Protein AF-A0A427YSV6-F1 (afdb_monomer_lite)

Sequence (379 aa):
MWGQKLHAPPRRKIGRDAPRRRCRPTIEDDYRHDANGLPQSHPSGQPSLAPRHQGHYADFNLTSALDRGRLDDEKHVRMTVWSATGMAKPTFVEGVAGLGSDLARTYQKGDWLGPSWTNHWVHVVLNIPEAFRKSGEPVIFEFDPGCEGLIYNMEGHPLHAITGGANSRKDGAPGTAEDRRIDHIVPREAVTAGRYEIYIEVSVNGLFGVGINGFRHQRPDMNVSFKLASADLVLARSEARALQIDFKVLAQLARAEEGERWAVSRRALRAANEVMNAFRRSKGDGVTGELDLVVSRCREIARSVLGHIDKGVTSKPSRAAMIWGIGHCHIDTAWLWRYTQSQQKVARSWSSQVDLIARYPKHHFGASSAQQYAWLEEL

Foldseek 3Di:
DDDDDDDDDDDDDDDDDDDDDDDDDDDDDDDDDDPPPDPPPDPPADDDLFQQPPDPCSCKDLNVVFFLDKAFDCVFKWKKKFWDPDLDDDAPVVQVVRSVDPRIDTDGAFDKDDDANTKMKMKIKGQADPVLLPPPFWKKWFWAQQAKKWKAAPVRQTQAIFQHRGADDPPDDVVRGDHGDGIDTDDSVCSNVRMGIIMMMTTRAHPLGAAPPPDSQHAHDRGDMTGTNGGMTTGGPVLSVVLSVLLVVLVCCLPPVVSVVDPLNVLSSVLNVVLVVLRTDDPPCSPVVVNVVSSVVNVVSSCVRVPPVVVPDPDDDDPPDDDDDAAEDDQDCDDSDDNVVSLVVLSNHVSNVVNVCVVPVPHHYDYDDPVSVVSPVVD

Structure (mmCIF, N/CA/C/O backbone):
data_AF-A0A427YSV6-F1
#
_entry.id   AF-A0A427YSV6-F1
#
loop_
_atom_site.group_PDB
_atom_site.id
_atom_site.type_symbol
_atom_site.label_atom_id
_atom_site.label_alt_id
_atom_site.label_comp_id
_atom_site.label_asym_id
_atom_site.label_entity_id
_atom_site.label_seq_id
_atom_site.pdbx_PDB_ins_code
_atom_site.Cartn_x
_atom_site.Cartn_y
_atom_site.Cartn_z
_atom_site.occupancy
_atom_site.B_iso_or_equiv
_atom_site.auth_seq_id
_atom_site.auth_comp_id
_atom_site.auth_asym_id
_atom_site.auth_atom_id
_atom_site.pdbx_PDB_model_num
ATOM 1 N N . MET A 1 1 ? 43.623 -15.311 54.956 1.00 28.33 1 MET A N 1
ATOM 2 C CA . MET A 1 1 ? 44.809 -14.612 54.425 1.00 28.33 1 MET A CA 1
ATOM 3 C C . MET A 1 1 ? 44.358 -13.717 53.282 1.00 28.33 1 MET A C 1
ATOM 5 O O . MET A 1 1 ? 43.783 -14.231 52.339 1.00 28.33 1 MET A O 1
ATOM 9 N N . TRP A 1 2 ? 44.594 -12.412 53.447 1.00 28.03 2 TRP A N 1
ATOM 10 C CA . TRP A 1 2 ? 44.631 -11.342 52.439 1.00 28.03 2 TRP A CA 1
ATOM 11 C C . TRP A 1 2 ? 43.356 -11.015 51.649 1.00 28.03 2 TRP A C 1
ATOM 13 O O . TRP A 1 2 ? 43.135 -11.472 50.536 1.00 28.03 2 TRP A O 1
ATOM 23 N N . GLY A 1 3 ? 42.573 -10.096 52.223 1.00 22.58 3 GLY A N 1
ATOM 24 C CA . GLY A 1 3 ? 41.852 -9.104 51.432 1.00 22.58 3 GLY A CA 1
ATOM 25 C C . GLY A 1 3 ? 42.758 -7.914 51.102 1.00 22.58 3 GLY A C 1
ATOM 26 O O . GLY A 1 3 ? 43.739 -7.676 51.802 1.00 22.58 3 GLY A O 1
ATOM 27 N N . GLN A 1 4 ? 42.390 -7.134 50.086 1.00 28.55 4 GLN A N 1
ATOM 28 C CA . GLN A 1 4 ? 42.801 -5.737 49.956 1.00 28.55 4 GLN A CA 1
ATOM 29 C C . GLN A 1 4 ? 41.731 -4.943 49.196 1.00 28.55 4 GLN A C 1
ATOM 31 O O . GLN A 1 4 ? 41.421 -5.205 48.038 1.00 28.55 4 GLN A O 1
ATOM 36 N N . LYS A 1 5 ? 41.162 -3.966 49.911 1.00 26.55 5 LYS A N 1
ATOM 37 C CA . LYS A 1 5 ? 40.497 -2.774 49.379 1.00 26.55 5 LYS A CA 1
ATOM 38 C C . LYS A 1 5 ? 41.559 -1.880 48.738 1.00 26.55 5 LYS A C 1
ATOM 40 O O . LYS A 1 5 ? 42.621 -1.729 49.335 1.00 26.55 5 LYS A O 1
ATOM 45 N N . LEU A 1 6 ? 41.232 -1.184 47.649 1.00 27.73 6 LEU A N 1
ATOM 46 C CA . LEU A 1 6 ? 41.950 0.030 47.254 1.00 27.73 6 LEU A CA 1
ATOM 47 C C . LEU A 1 6 ? 40.990 1.151 46.839 1.00 27.73 6 LEU A C 1
ATOM 49 O O . LEU A 1 6 ? 39.879 0.924 46.369 1.00 27.73 6 LEU A O 1
ATOM 53 N N . HIS A 1 7 ? 41.440 2.358 47.161 1.00 29.78 7 HIS A N 1
ATOM 54 C CA . HIS A 1 7 ? 40.684 3.568 47.449 1.00 29.78 7 HIS A CA 1
ATOM 55 C C . HIS A 1 7 ? 40.258 4.384 46.221 1.00 29.78 7 HIS A C 1
ATOM 57 O O . HIS A 1 7 ? 40.932 4.410 45.196 1.00 29.78 7 HIS A O 1
ATOM 63 N N . ALA A 1 8 ? 39.182 5.155 46.403 1.00 27.67 8 ALA A N 1
ATOM 64 C CA . ALA A 1 8 ? 38.820 6.287 45.557 1.00 27.67 8 ALA A CA 1
ATOM 65 C C . ALA A 1 8 ? 39.722 7.514 45.834 1.00 27.67 8 ALA A C 1
ATOM 67 O O . ALA A 1 8 ? 40.028 7.778 47.002 1.00 27.67 8 ALA A O 1
ATOM 68 N N . PRO A 1 9 ? 40.101 8.305 44.811 1.00 35.56 9 PRO A N 1
ATOM 69 C CA . PRO A 1 9 ? 40.810 9.569 44.995 1.00 35.56 9 PRO A CA 1
ATOM 70 C C . PRO A 1 9 ? 39.851 10.771 45.193 1.00 35.56 9 PRO A C 1
ATOM 72 O O . PRO A 1 9 ? 38.654 10.677 44.905 1.00 35.56 9 PRO A O 1
ATOM 75 N N . PRO A 1 10 ? 40.346 11.904 45.733 1.00 34.22 10 PRO A N 1
ATOM 76 C CA . PRO A 1 10 ? 39.534 12.869 46.473 1.00 34.22 10 PRO A CA 1
ATOM 77 C C . PRO A 1 10 ? 38.891 13.970 45.619 1.00 34.22 10 PRO A C 1
ATOM 79 O O . PRO A 1 10 ? 39.394 14.388 44.578 1.00 34.22 10 PRO A O 1
ATOM 82 N N . ARG A 1 11 ? 37.794 14.519 46.158 1.00 29.06 11 ARG A N 1
ATOM 83 C CA . ARG A 1 11 ? 37.118 15.737 45.691 1.00 29.06 11 ARG A CA 1
ATOM 84 C C . ARG A 1 11 ? 38.024 16.964 45.862 1.00 29.06 11 ARG A C 1
ATOM 86 O O . ARG A 1 11 ? 38.400 17.292 46.986 1.00 29.06 11 ARG A O 1
ATOM 93 N N . ARG A 1 12 ? 38.269 17.713 44.782 1.00 28.86 12 ARG A N 1
ATOM 94 C CA . ARG A 1 12 ? 38.735 19.110 44.843 1.00 28.86 12 ARG A CA 1
ATOM 95 C C . ARG A 1 12 ? 37.574 20.061 44.548 1.00 28.86 12 ARG A C 1
ATOM 97 O O . ARG A 1 12 ? 36.948 19.978 43.498 1.00 28.86 12 ARG A O 1
ATOM 104 N N . LYS A 1 13 ? 37.307 20.966 45.494 1.00 29.02 13 LYS A N 1
ATOM 105 C CA . LYS A 1 13 ? 36.549 22.207 45.286 1.00 29.02 13 LYS A CA 1
ATOM 106 C C . LYS A 1 13 ? 37.496 23.232 44.659 1.00 29.02 13 LYS A C 1
ATOM 108 O O . LYS A 1 13 ? 38.543 23.488 45.245 1.00 29.02 13 LYS A O 1
ATOM 113 N N . ILE A 1 14 ? 37.114 23.842 43.541 1.00 33.97 14 ILE A N 1
ATOM 114 C CA . ILE A 1 14 ? 37.666 25.123 43.074 1.00 33.97 14 ILE A CA 1
ATOM 115 C C . ILE A 1 14 ? 36.482 26.005 42.663 1.00 33.97 14 ILE A C 1
ATOM 117 O O . ILE A 1 14 ? 35.493 25.516 42.119 1.00 33.97 14 ILE A O 1
ATOM 121 N N . GLY A 1 15 ? 36.558 27.267 43.084 1.00 28.39 15 GLY A N 1
ATOM 122 C CA . GLY A 1 15 ? 35.487 28.251 43.093 1.00 28.39 15 GLY A CA 1
ATOM 123 C C . GLY A 1 15 ? 35.182 28.933 41.759 1.00 28.39 15 GLY A C 1
ATOM 124 O O . GLY A 1 15 ? 35.699 28.590 40.702 1.00 28.39 15 GLY A O 1
ATOM 125 N N . ARG A 1 16 ? 34.256 29.885 41.894 1.00 27.19 16 ARG A N 1
ATOM 126 C CA . ARG A 1 16 ? 33.604 30.732 40.890 1.00 27.19 16 ARG A CA 1
ATOM 127 C C . ARG A 1 16 ? 34.608 31.620 40.139 1.00 27.19 16 ARG A C 1
ATOM 129 O O . ARG A 1 16 ? 35.483 32.172 40.787 1.00 27.19 16 ARG A O 1
ATOM 136 N N . ASP A 1 17 ? 34.432 31.776 38.822 1.00 28.42 17 ASP A N 1
ATOM 137 C CA . ASP A 1 17 ? 34.084 33.058 38.175 1.00 28.42 17 ASP A CA 1
ATOM 138 C C . ASP A 1 17 ? 33.926 32.933 36.634 1.00 28.42 17 ASP A C 1
ATOM 140 O O . ASP A 1 17 ? 34.818 32.454 35.950 1.00 28.42 17 ASP A O 1
ATOM 144 N N . ALA A 1 18 ? 32.722 33.325 36.168 1.00 28.88 18 ALA A N 1
ATOM 145 C CA . ALA A 1 18 ? 32.205 33.882 34.889 1.00 28.88 18 ALA A CA 1
ATOM 146 C C . ALA A 1 18 ? 32.908 33.702 33.500 1.00 28.88 18 ALA A C 1
ATOM 148 O O . ALA A 1 18 ? 34.100 33.441 33.438 1.00 28.88 18 ALA A O 1
ATOM 149 N N . PRO A 1 19 ? 32.233 33.974 32.341 1.00 32.38 19 PRO A N 1
ATOM 150 C CA . PRO A 1 19 ? 30.821 34.316 32.105 1.00 32.38 19 PRO A CA 1
ATOM 151 C C . PRO A 1 19 ? 30.085 33.432 31.065 1.00 32.38 19 PRO A C 1
ATOM 153 O O . PRO A 1 19 ? 30.653 32.735 30.227 1.00 32.38 19 PRO A O 1
ATOM 156 N N . ARG A 1 20 ? 28.752 33.548 31.100 1.00 30.98 20 ARG A N 1
ATOM 157 C CA . ARG A 1 20 ? 27.772 32.957 30.177 1.00 30.98 20 ARG A CA 1
ATOM 158 C C . ARG A 1 20 ? 27.986 33.429 28.729 1.00 30.98 20 ARG A C 1
ATOM 160 O O . ARG A 1 20 ? 27.875 34.623 28.461 1.00 30.98 20 ARG A O 1
ATOM 167 N N . ARG A 1 21 ? 28.131 32.498 27.780 1.00 26.84 21 ARG A N 1
ATOM 168 C CA . ARG A 1 21 ? 27.836 32.740 26.356 1.00 26.84 21 ARG A CA 1
ATOM 169 C C . ARG A 1 21 ? 26.577 31.972 25.959 1.00 26.84 21 ARG A C 1
ATOM 171 O O . ARG A 1 21 ? 26.479 30.767 26.151 1.00 26.84 21 ARG A O 1
ATOM 178 N N . ARG A 1 22 ? 25.590 32.718 25.455 1.00 26.67 22 ARG A N 1
ATOM 179 C CA . ARG A 1 22 ? 24.372 32.205 24.819 1.00 26.67 22 ARG A CA 1
ATOM 180 C C . ARG A 1 22 ? 24.767 31.542 23.496 1.00 26.67 22 ARG A C 1
ATOM 182 O O . ARG A 1 22 ? 25.304 32.236 22.639 1.00 26.67 22 ARG A O 1
ATOM 189 N N . CYS A 1 23 ? 24.449 30.266 23.301 1.00 24.98 23 CYS A N 1
ATOM 190 C CA . CYS A 1 23 ? 24.434 29.671 21.965 1.00 24.98 23 CYS A CA 1
ATOM 191 C C . CYS A 1 23 ? 23.027 29.828 21.376 1.00 24.98 23 CYS A C 1
ATOM 193 O O . CYS A 1 23 ? 22.068 29.238 21.870 1.00 24.98 23 CYS A O 1
ATOM 195 N N . ARG A 1 24 ? 22.910 30.677 20.350 1.00 24.41 24 ARG A N 1
ATOM 196 C CA . ARG A 1 24 ? 21.844 30.602 19.341 1.00 24.41 24 ARG A CA 1
ATOM 197 C C . ARG A 1 24 ? 22.199 29.460 18.374 1.00 24.41 24 ARG A C 1
ATOM 199 O O . ARG A 1 24 ? 23.388 29.293 18.117 1.00 24.41 24 ARG A O 1
ATOM 206 N N . PRO A 1 25 ? 21.234 28.721 17.807 1.00 25.91 25 PRO A N 1
ATOM 207 C CA . PRO A 1 25 ? 21.516 27.830 16.692 1.00 25.91 25 PRO A CA 1
ATOM 208 C C . PRO A 1 25 ? 21.553 28.653 15.398 1.00 25.91 25 PRO A C 1
ATOM 210 O O . PRO A 1 25 ? 20.552 29.261 15.017 1.00 25.91 25 PRO A O 1
ATOM 213 N N . THR A 1 26 ? 22.716 28.714 14.754 1.00 25.78 26 THR A N 1
ATOM 214 C CA . THR A 1 26 ? 22.847 29.115 13.351 1.00 25.78 26 THR A CA 1
ATOM 215 C C . THR A 1 26 ? 22.632 27.888 12.474 1.00 25.78 26 THR A C 1
ATOM 217 O O . THR A 1 26 ? 23.217 26.833 12.703 1.00 25.78 26 THR A O 1
ATOM 220 N N . ILE A 1 27 ? 21.731 28.044 11.508 1.00 33.47 27 ILE A N 1
ATOM 221 C CA . ILE A 1 27 ? 21.560 27.175 10.347 1.00 33.47 27 ILE A CA 1
ATOM 222 C C . ILE A 1 27 ? 22.799 27.403 9.479 1.00 33.47 27 ILE A C 1
ATOM 224 O O . ILE A 1 27 ? 23.004 28.526 9.025 1.00 33.47 27 ILE A O 1
ATOM 228 N N . GLU A 1 28 ? 23.628 26.380 9.296 1.00 25.09 28 GLU A N 1
ATOM 229 C CA . GLU A 1 28 ? 24.688 26.384 8.288 1.00 25.09 28 GLU A CA 1
ATOM 230 C C . GLU A 1 28 ? 24.490 25.186 7.360 1.00 25.09 28 GLU A C 1
ATOM 232 O O . GLU A 1 28 ? 24.375 24.038 7.795 1.00 25.09 28 GLU A O 1
ATOM 237 N N . ASP A 1 29 ? 24.372 25.526 6.079 1.00 29.22 29 ASP A N 1
ATOM 238 C CA . ASP A 1 29 ? 24.285 24.643 4.930 1.00 29.22 29 ASP A CA 1
ATOM 239 C C . ASP A 1 29 ? 25.601 23.877 4.752 1.00 29.22 29 ASP A C 1
ATOM 241 O O . ASP A 1 29 ? 26.662 24.466 4.543 1.00 29.22 29 ASP A O 1
ATOM 245 N N . ASP A 1 30 ? 25.531 22.549 4.797 1.00 26.36 30 ASP A N 1
ATOM 246 C CA . ASP A 1 30 ? 26.694 21.671 4.673 1.00 26.36 30 ASP A CA 1
ATOM 247 C C . ASP A 1 30 ? 26.996 21.402 3.179 1.00 26.36 30 ASP A C 1
ATOM 249 O O . ASP A 1 30 ? 26.628 20.369 2.612 1.00 26.36 30 ASP A O 1
ATOM 253 N N . TYR A 1 31 ? 27.655 22.355 2.510 1.00 28.64 31 TYR A N 1
ATOM 254 C CA . TYR A 1 31 ? 28.341 22.116 1.233 1.00 28.64 31 TYR A CA 1
ATOM 255 C C . TYR A 1 31 ? 29.732 21.534 1.515 1.00 28.64 31 TYR A C 1
ATOM 257 O O . TYR A 1 31 ? 30.649 22.238 1.935 1.00 28.64 31 TYR A O 1
ATOM 265 N N . ARG A 1 32 ? 29.918 20.234 1.262 1.00 28.41 32 ARG A N 1
ATOM 266 C CA . ARG A 1 32 ? 31.251 19.612 1.274 1.00 28.41 32 ARG A CA 1
ATOM 267 C C . ARG A 1 32 ? 32.002 19.977 -0.010 1.00 28.41 32 ARG A C 1
ATOM 269 O O . ARG A 1 32 ? 31.542 19.659 -1.103 1.00 28.41 32 ARG A O 1
ATOM 276 N N . HIS A 1 33 ? 33.158 20.622 0.139 1.00 26.08 33 HIS A N 1
ATOM 277 C CA . HIS A 1 33 ? 34.134 20.853 -0.926 1.00 26.08 33 HIS A CA 1
ATOM 278 C C . HIS A 1 33 ? 35.276 19.833 -0.845 1.00 26.08 33 HIS A C 1
ATOM 280 O O . HIS A 1 33 ? 35.795 19.560 0.238 1.00 26.08 33 HIS A O 1
ATOM 286 N N . ASP A 1 34 ? 35.709 19.328 -1.998 1.00 33.38 34 ASP A N 1
ATOM 287 C CA . ASP A 1 34 ? 36.916 18.514 -2.131 1.00 33.38 34 ASP A CA 1
ATOM 288 C C . ASP A 1 34 ? 38.165 19.413 -2.132 1.00 33.38 34 ASP A C 1
ATOM 290 O O . ASP A 1 34 ? 38.116 20.575 -2.546 1.00 33.38 34 ASP A O 1
ATOM 294 N N . ALA A 1 35 ? 39.312 18.854 -1.737 1.00 36.97 35 ALA A N 1
ATOM 295 C CA . ALA A 1 35 ? 40.579 19.555 -1.485 1.00 36.97 35 ALA A CA 1
ATOM 296 C C . ALA A 1 35 ? 41.246 20.264 -2.693 1.00 36.97 35 ALA A C 1
ATOM 298 O O . ALA A 1 35 ? 42.379 20.713 -2.567 1.00 36.97 35 ALA A O 1
ATOM 299 N N . ASN A 1 36 ? 40.567 20.405 -3.837 1.00 35.72 36 ASN A N 1
ATOM 300 C CA . ASN A 1 36 ? 41.079 21.084 -5.035 1.00 35.72 36 ASN A CA 1
ATOM 301 C C . ASN A 1 36 ? 40.171 22.206 -5.579 1.00 35.72 36 ASN A C 1
ATOM 303 O O . ASN A 1 36 ? 40.416 22.693 -6.679 1.00 35.72 36 ASN A O 1
ATOM 307 N N . GLY A 1 37 ? 39.138 22.646 -4.847 1.00 29.83 37 GLY A N 1
ATOM 308 C CA . GLY A 1 37 ? 38.420 23.894 -5.167 1.00 29.83 37 GLY A CA 1
ATOM 309 C C . GLY A 1 37 ? 37.705 23.943 -6.529 1.00 29.83 37 GLY A C 1
ATOM 310 O O . GLY A 1 37 ? 37.315 25.020 -6.973 1.00 29.83 37 GLY A O 1
ATOM 311 N N . LEU A 1 38 ? 37.508 22.800 -7.190 1.00 27.11 38 LEU A N 1
ATOM 312 C CA . LEU A 1 38 ? 36.691 22.687 -8.397 1.00 27.11 38 LEU A CA 1
ATOM 313 C C . LEU A 1 38 ? 35.275 22.238 -8.006 1.00 27.11 38 LEU A C 1
ATOM 315 O O . LEU A 1 38 ? 35.142 21.312 -7.202 1.00 27.11 38 LEU A O 1
ATOM 319 N N . PRO A 1 39 ? 34.210 22.851 -8.553 1.00 25.80 39 PRO A N 1
ATOM 320 C CA . PRO A 1 39 ? 32.858 22.354 -8.344 1.00 25.80 39 PRO A CA 1
ATOM 321 C C . PRO A 1 39 ? 32.768 20.935 -8.913 1.00 25.80 39 PRO A C 1
ATOM 323 O O . PRO A 1 39 ? 33.068 20.718 -10.090 1.00 25.80 39 PRO A O 1
ATOM 326 N N . GLN A 1 40 ? 32.363 19.964 -8.088 1.00 25.03 40 GLN A N 1
ATOM 327 C CA . GLN A 1 40 ? 32.008 18.641 -8.588 1.00 25.03 40 GLN A CA 1
ATOM 328 C C . GLN A 1 40 ? 30.909 18.824 -9.638 1.00 25.03 40 GLN A C 1
ATOM 330 O O . GLN A 1 40 ? 29.798 19.263 -9.341 1.00 25.03 40 GLN A O 1
ATOM 335 N N . SER A 1 41 ? 31.229 18.508 -10.889 1.00 24.66 41 SER A N 1
ATOM 336 C CA . SER A 1 41 ? 30.213 18.373 -11.919 1.00 24.66 41 SER A CA 1
ATOM 337 C C . SER A 1 41 ? 29.369 17.154 -11.560 1.00 24.66 41 SER A C 1
ATOM 339 O O . SER A 1 41 ? 29.807 16.010 -11.665 1.00 24.66 41 SER A O 1
ATOM 341 N N . HIS A 1 42 ? 28.145 17.388 -11.090 1.00 26.05 42 HIS A N 1
ATOM 342 C CA . HIS A 1 42 ? 27.148 16.329 -11.044 1.00 26.05 42 HIS A CA 1
ATOM 343 C C . HIS A 1 42 ? 26.985 15.776 -12.467 1.00 26.05 42 HIS A C 1
ATOM 345 O O . HIS A 1 42 ? 26.766 16.569 -13.388 1.00 26.05 42 HIS A O 1
ATOM 351 N N . PRO A 1 43 ? 27.072 14.451 -12.689 1.00 25.45 43 PRO A N 1
ATOM 352 C CA . PRO A 1 43 ? 26.808 13.899 -14.005 1.00 25.45 43 PRO A CA 1
ATOM 353 C C . PRO A 1 43 ? 25.368 14.250 -14.388 1.00 25.45 43 PRO A C 1
ATOM 355 O O . PRO A 1 43 ? 24.403 13.847 -13.730 1.00 25.45 43 PRO A O 1
ATOM 358 N N . SER A 1 44 ? 25.243 15.053 -15.442 1.00 26.92 44 SER A N 1
ATOM 359 C CA . SER A 1 44 ? 24.011 15.537 -16.056 1.00 26.92 44 SER A CA 1
ATOM 360 C C . SER A 1 44 ? 23.231 14.370 -16.667 1.00 26.92 44 SER A C 1
ATOM 362 O O . SER A 1 44 ? 23.251 14.122 -17.867 1.00 26.92 44 SER A O 1
ATOM 364 N N . GLY A 1 45 ? 22.568 13.594 -15.813 1.00 27.98 45 GLY A N 1
ATOM 365 C CA . GLY A 1 45 ? 21.826 12.409 -16.241 1.00 27.98 45 GLY A CA 1
ATOM 366 C C . GLY A 1 45 ? 21.221 11.587 -15.109 1.00 27.98 45 GLY A C 1
ATOM 367 O O . GLY A 1 45 ? 20.951 10.406 -15.301 1.00 27.98 45 GLY A O 1
ATOM 368 N N . GLN A 1 46 ? 21.026 12.157 -13.915 1.00 29.45 46 GLN A N 1
ATOM 369 C CA . GLN A 1 46 ? 20.483 11.414 -12.777 1.00 29.45 46 GLN A CA 1
ATOM 370 C C . GLN A 1 46 ? 18.951 11.546 -12.688 1.00 29.45 46 GLN A C 1
ATOM 372 O O . GLN A 1 46 ? 18.452 12.558 -12.196 1.00 29.45 46 GLN A O 1
ATOM 377 N N . PRO A 1 47 ? 18.162 10.525 -13.083 1.00 29.64 47 PRO A N 1
ATOM 378 C CA . PRO A 1 47 ? 16.748 10.490 -12.746 1.00 29.64 47 PRO A CA 1
ATOM 379 C C . PRO A 1 47 ? 16.595 10.205 -11.247 1.00 29.64 47 PRO A C 1
ATOM 381 O O . PRO A 1 47 ? 17.004 9.151 -10.737 1.00 29.64 47 PRO A O 1
ATOM 384 N N . SER A 1 48 ? 16.016 11.172 -10.540 1.00 30.78 48 SER A N 1
ATOM 385 C CA . SER A 1 48 ? 15.527 11.018 -9.172 1.00 30.78 48 SER A CA 1
ATOM 386 C C . SER A 1 48 ? 14.203 10.244 -9.197 1.00 30.78 48 SER A C 1
ATOM 388 O O . SER A 1 48 ? 13.292 10.575 -9.951 1.00 30.78 48 SER A O 1
ATOM 390 N N . LEU A 1 49 ? 14.122 9.188 -8.386 1.00 36.84 49 LEU A N 1
ATOM 391 C CA . LEU A 1 49 ? 13.013 8.225 -8.308 1.00 36.84 49 LEU A CA 1
ATOM 392 C C . LEU A 1 49 ? 12.224 8.388 -6.992 1.00 36.84 49 LEU A C 1
ATOM 394 O O . LEU A 1 49 ? 11.838 7.398 -6.374 1.00 36.84 49 LEU A O 1
ATOM 398 N N . ALA A 1 50 ? 12.038 9.625 -6.528 1.00 28.62 50 ALA A N 1
ATOM 399 C CA . ALA A 1 50 ? 11.251 9.910 -5.331 1.00 28.62 50 ALA A CA 1
ATOM 400 C C . ALA A 1 50 ? 9.734 9.765 -5.600 1.00 28.62 50 ALA A C 1
ATOM 402 O O . ALA A 1 50 ? 9.272 10.074 -6.703 1.00 28.62 50 ALA A O 1
ATOM 403 N N . PRO A 1 51 ? 8.938 9.319 -4.611 1.00 37.12 51 PRO A N 1
ATOM 404 C CA . PRO A 1 51 ? 7.487 9.302 -4.720 1.00 37.12 51 PRO A CA 1
ATOM 405 C C . PRO A 1 51 ? 6.976 10.748 -4.652 1.00 37.12 51 PRO A C 1
ATOM 407 O O . PRO A 1 51 ? 7.226 11.442 -3.674 1.00 37.12 51 PRO A O 1
ATOM 410 N N . ARG A 1 52 ? 6.298 11.189 -5.721 1.00 44.31 52 ARG A N 1
ATOM 411 C CA . ARG A 1 52 ? 5.877 12.578 -5.993 1.00 44.31 52 ARG A CA 1
ATOM 412 C C . ARG A 1 52 ? 7.046 13.569 -5.922 1.00 44.31 52 ARG A C 1
ATOM 414 O O . ARG A 1 52 ? 7.346 14.148 -4.884 1.00 44.31 52 ARG A O 1
ATOM 421 N N . HIS A 1 53 ? 7.688 13.797 -7.066 1.00 44.38 53 HIS A N 1
ATOM 422 C CA . HIS A 1 53 ? 8.602 14.927 -7.246 1.00 44.38 53 HIS A CA 1
ATOM 423 C C . HIS A 1 53 ? 7.871 16.232 -6.915 1.00 44.38 53 HIS A C 1
ATOM 425 O O . HIS A 1 53 ? 7.076 16.695 -7.721 1.00 44.38 53 HIS A O 1
ATOM 431 N N . GLN A 1 54 ? 8.139 16.833 -5.756 1.00 40.78 54 GLN A N 1
ATOM 432 C CA . GLN A 1 54 ? 7.734 18.205 -5.421 1.00 40.78 54 GLN A CA 1
ATOM 433 C C . GLN A 1 54 ? 8.754 19.202 -5.997 1.00 40.78 54 GLN A C 1
ATOM 435 O O . GLN A 1 54 ? 9.342 20.005 -5.281 1.00 40.78 54 GLN A O 1
ATOM 440 N N . GLY A 1 55 ? 9.039 19.085 -7.294 1.00 53.88 55 GLY A N 1
ATOM 441 C CA . GLY A 1 55 ? 9.956 19.970 -8.014 1.00 53.88 55 GLY A CA 1
ATOM 442 C C . GLY A 1 55 ? 9.214 20.860 -9.005 1.00 53.88 55 GLY A C 1
ATOM 443 O O . GLY A 1 55 ? 8.059 20.602 -9.331 1.00 53.88 55 GLY A O 1
ATOM 444 N N . HIS A 1 56 ? 9.896 21.857 -9.568 1.00 59.88 56 HIS A N 1
ATOM 445 C CA . HIS A 1 56 ? 9.329 22.771 -10.575 1.00 59.88 56 HIS A CA 1
ATOM 446 C C . HIS A 1 56 ? 8.727 22.070 -11.815 1.00 59.88 56 HIS A C 1
ATOM 448 O O . HIS A 1 56 ? 7.942 22.673 -12.537 1.00 59.88 56 HIS A O 1
ATOM 454 N N . TYR A 1 57 ? 9.056 20.790 -12.037 1.00 65.56 57 TYR A N 1
ATOM 455 C CA . TYR A 1 57 ? 8.544 19.955 -13.130 1.00 65.56 57 TYR A CA 1
ATOM 456 C C . TYR A 1 57 ? 7.669 18.782 -12.654 1.00 65.56 57 TYR A C 1
ATOM 458 O O . TYR A 1 57 ? 7.522 17.785 -13.367 1.00 65.56 57 TYR A O 1
ATOM 466 N N . ALA A 1 58 ? 7.110 18.872 -11.442 1.00 70.38 58 ALA A N 1
ATOM 467 C CA . ALA A 1 58 ? 6.204 17.876 -10.866 1.00 70.38 58 ALA A CA 1
ATOM 468 C C . ALA A 1 58 ? 5.089 17.490 -11.846 1.00 70.38 58 ALA A C 1
ATOM 470 O O . ALA A 1 58 ? 4.849 16.309 -12.081 1.00 70.38 58 ALA A O 1
ATOM 471 N N . ASP A 1 59 ? 4.505 18.500 -12.489 1.00 77.06 59 ASP A N 1
ATOM 472 C CA . ASP A 1 59 ? 3.366 18.375 -13.396 1.00 77.06 59 ASP A CA 1
ATOM 473 C C . ASP A 1 59 ? 3.721 17.827 -14.782 1.00 77.06 59 ASP A C 1
ATOM 475 O O . ASP A 1 59 ? 2.833 17.635 -15.606 1.00 77.06 59 ASP A O 1
ATOM 479 N N . PHE A 1 60 ? 4.993 17.575 -15.080 1.00 80.88 60 PHE A N 1
ATOM 480 C CA . PHE A 1 60 ? 5.430 17.182 -16.426 1.00 80.88 60 PHE A CA 1
ATOM 481 C C . PHE A 1 60 ? 6.087 15.802 -16.470 1.00 80.88 60 PHE A C 1
ATOM 483 O O . PHE A 1 60 ? 6.438 15.310 -17.540 1.00 80.88 60 PHE A O 1
ATOM 490 N N . ASN A 1 61 ? 6.255 15.157 -15.316 1.00 83.81 61 ASN A N 1
ATOM 491 C CA . ASN A 1 61 ? 6.904 13.855 -15.212 1.00 83.81 61 ASN A CA 1
ATOM 492 C C . ASN A 1 61 ? 5.886 12.703 -15.129 1.00 83.81 61 ASN A C 1
ATOM 494 O O . ASN A 1 61 ? 4.688 12.914 -14.942 1.00 83.81 61 ASN A O 1
ATOM 498 N N . LEU A 1 62 ? 6.377 11.464 -15.207 1.00 85.94 62 LEU A N 1
ATOM 499 C CA . LEU A 1 62 ? 5.544 10.261 -15.156 1.00 85.94 62 LEU A CA 1
ATOM 500 C C . LEU A 1 62 ? 4.670 10.163 -13.897 1.00 85.94 62 LEU A C 1
ATOM 502 O O . LEU A 1 62 ? 3.552 9.664 -13.980 1.00 85.94 62 LEU A O 1
ATOM 506 N N . THR A 1 63 ? 5.128 10.669 -12.747 1.00 84.94 63 THR A N 1
ATOM 507 C CA . THR A 1 63 ? 4.348 10.601 -11.498 1.00 84.94 63 THR A CA 1
ATOM 508 C C . THR A 1 63 ? 3.045 11.392 -11.581 1.00 84.94 63 THR A C 1
ATOM 510 O O . THR A 1 63 ? 2.054 10.993 -10.980 1.00 84.94 63 THR A O 1
ATOM 513 N N . SER A 1 64 ? 3.010 12.444 -12.401 1.00 84.75 64 SER A N 1
ATOM 514 C CA . SER A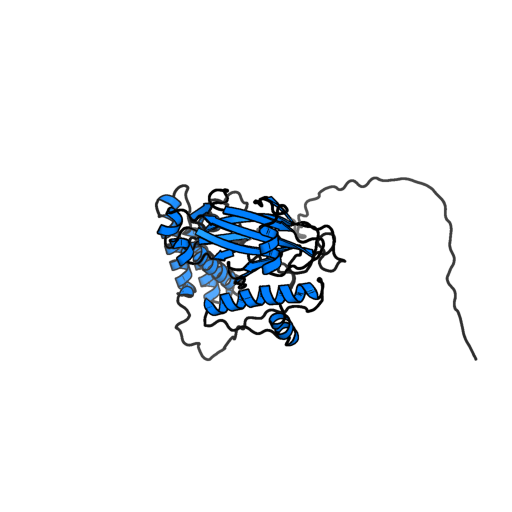 1 64 ? 1.798 13.224 -12.671 1.00 84.75 64 SER A CA 1
ATOM 515 C C . SER A 1 64 ? 0.811 12.557 -13.640 1.00 84.75 64 SER A C 1
ATOM 517 O O . SER A 1 64 ? -0.293 13.062 -13.8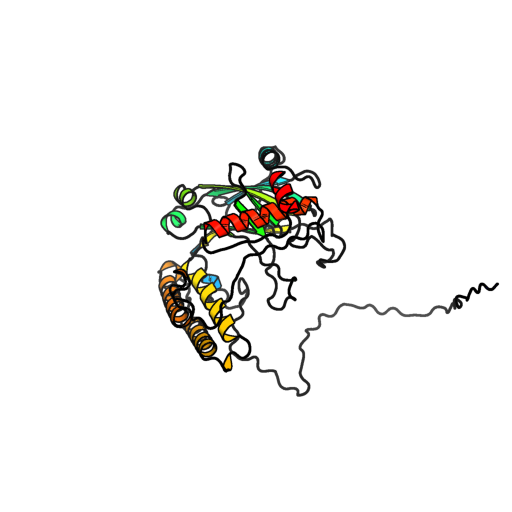35 1.00 84.75 64 SER A O 1
ATOM 519 N N . ALA A 1 65 ? 1.197 11.433 -14.253 1.00 89.19 65 ALA A N 1
ATOM 520 C CA . ALA A 1 65 ? 0.398 10.686 -15.223 1.00 89.19 65 ALA A CA 1
ATOM 521 C C . ALA A 1 65 ? -0.124 9.340 -14.687 1.00 89.19 65 ALA A C 1
ATOM 523 O O . ALA A 1 65 ? -0.839 8.646 -15.405 1.00 89.19 65 ALA A O 1
ATOM 524 N N . LEU A 1 66 ? 0.230 8.952 -13.455 1.00 91.31 66 LEU A N 1
ATOM 525 C CA . LEU A 1 66 ? -0.106 7.634 -12.892 1.00 91.31 66 LEU A CA 1
ATOM 526 C C . LEU A 1 66 ? -1.601 7.430 -12.651 1.00 91.31 66 LEU A C 1
ATOM 528 O O . LEU A 1 66 ? -2.069 6.291 -12.656 1.00 91.31 66 LEU A O 1
ATOM 532 N N . ASP A 1 67 ? -2.328 8.524 -12.449 1.00 92.06 67 ASP A N 1
ATOM 533 C CA . ASP A 1 67 ? -3.740 8.517 -12.099 1.00 92.06 67 ASP A CA 1
ATOM 534 C C . ASP A 1 67 ? -4.529 9.266 -13.184 1.00 92.06 67 ASP A C 1
ATOM 536 O O . ASP A 1 67 ? -4.104 10.311 -13.686 1.00 92.06 67 ASP A O 1
ATOM 540 N N . ARG A 1 68 ? -5.687 8.727 -13.572 1.00 90.88 68 ARG A N 1
ATOM 541 C CA . ARG A 1 68 ? -6.651 9.390 -14.466 1.00 90.88 68 ARG A CA 1
ATOM 542 C C . ARG A 1 68 ? -7.549 10.367 -13.713 1.00 90.88 68 ARG A C 1
ATOM 544 O O . ARG A 1 68 ? -7.999 11.348 -14.292 1.00 90.88 68 ARG A O 1
ATOM 551 N N . GLY A 1 69 ? -7.809 10.092 -12.439 1.00 91.56 69 GLY A N 1
ATOM 552 C CA . GLY A 1 69 ? -8.647 10.916 -11.579 1.00 91.56 69 GLY A CA 1
ATOM 553 C C . GLY A 1 69 ? -8.420 10.588 -10.111 1.00 91.56 69 GLY A C 1
ATOM 554 O O . GLY A 1 69 ? -8.029 9.472 -9.773 1.00 91.56 69 GLY A O 1
ATOM 555 N N . ARG A 1 70 ? -8.661 11.573 -9.248 1.00 94.56 70 ARG A N 1
ATOM 556 C CA . ARG A 1 70 ? -8.557 11.460 -7.794 1.00 94.56 70 ARG A CA 1
ATOM 557 C C . ARG A 1 70 ? -9.687 12.263 -7.166 1.00 94.56 70 ARG A C 1
ATOM 559 O O . ARG A 1 70 ? -9.897 13.406 -7.566 1.00 94.56 70 ARG A O 1
ATOM 566 N N . LEU A 1 71 ? -10.395 11.656 -6.224 1.00 96.50 71 LEU A N 1
ATOM 567 C CA . LEU A 1 71 ? -11.524 12.248 -5.511 1.00 96.50 71 LEU A CA 1
ATOM 568 C C . LEU A 1 71 ? -11.344 11.999 -4.016 1.00 96.50 71 LEU A C 1
ATOM 570 O O . LEU A 1 71 ? -11.097 10.866 -3.614 1.00 96.50 71 LEU A O 1
ATOM 574 N N . ASP A 1 72 ? -11.454 13.041 -3.205 1.00 94.44 72 ASP A N 1
ATOM 575 C CA . ASP A 1 72 ? -11.315 12.984 -1.744 1.00 94.44 72 ASP A CA 1
ATOM 576 C C . ASP A 1 72 ? -12.438 13.743 -1.016 1.00 94.44 72 ASP A C 1
ATOM 578 O O . ASP A 1 72 ? -12.341 14.017 0.178 1.00 94.44 72 ASP A O 1
ATOM 582 N N . ASP A 1 73 ? -13.511 14.087 -1.733 1.00 95.31 73 ASP A N 1
ATOM 583 C CA . ASP A 1 73 ? -14.664 14.783 -1.176 1.00 95.31 73 ASP A CA 1
ATOM 584 C C . ASP A 1 73 ? -15.680 13.830 -0.525 1.00 95.31 73 ASP A C 1
ATOM 586 O O . ASP A 1 73 ? -15.787 12.649 -0.866 1.00 95.31 73 ASP A O 1
ATOM 590 N N . GLU A 1 74 ? -16.494 14.388 0.372 1.00 94.06 74 GLU A N 1
ATOM 591 C CA . GLU A 1 74 ? -17.481 13.659 1.175 1.00 94.06 74 GLU A CA 1
ATOM 592 C C . GLU A 1 74 ? -18.554 12.940 0.338 1.00 94.06 74 GLU A C 1
ATOM 594 O O . GLU A 1 74 ? -19.165 11.976 0.802 1.00 94.06 74 GLU A O 1
ATOM 599 N N . LYS A 1 75 ? -18.800 13.349 -0.916 1.00 96.62 75 LYS A N 1
ATOM 600 C CA . LYS A 1 75 ? -19.766 12.634 -1.765 1.00 96.62 75 LYS A CA 1
ATOM 601 C C . LYS A 1 75 ? -19.223 11.277 -2.190 1.00 96.62 75 LYS A C 1
ATOM 603 O O . LYS A 1 75 ? -20.015 10.352 -2.366 1.00 96.62 75 LYS A O 1
ATOM 608 N N . HIS A 1 76 ? -17.908 11.154 -2.350 1.00 97.69 76 HIS A N 1
ATOM 609 C CA . HIS A 1 76 ? -17.253 9.950 -2.861 1.00 97.69 76 HIS A CA 1
ATOM 610 C C . HIS A 1 76 ? -16.594 9.119 -1.766 1.00 97.69 76 HIS A C 1
ATOM 612 O O . HIS A 1 76 ? -16.610 7.894 -1.867 1.00 97.69 76 HIS A O 1
ATOM 618 N N . VAL A 1 77 ? -16.055 9.751 -0.723 1.00 98.06 77 VAL A N 1
ATOM 619 C CA . VAL A 1 77 ? -15.391 9.074 0.394 1.00 98.06 77 VAL A CA 1
ATOM 620 C C . VAL A 1 77 ? -16.002 9.568 1.698 1.00 98.06 77 VAL A C 1
ATOM 622 O O . VAL A 1 77 ? -15.796 10.711 2.098 1.00 98.06 77 VAL A O 1
ATOM 625 N N . ARG A 1 78 ? -16.742 8.698 2.388 1.00 98.31 78 ARG A N 1
ATOM 626 C CA . ARG A 1 78 ? -17.234 8.968 3.745 1.00 98.31 78 ARG A CA 1
ATOM 627 C C . ARG A 1 78 ? -16.575 8.018 4.713 1.00 98.31 78 ARG A C 1
ATOM 629 O O . ARG A 1 78 ? -16.517 6.819 4.445 1.00 98.31 78 ARG A O 1
ATOM 636 N N . MET A 1 79 ? -16.110 8.550 5.835 1.00 98.38 79 MET A N 1
ATOM 637 C CA . MET A 1 79 ? -15.522 7.735 6.882 1.00 98.38 79 MET A CA 1
ATOM 638 C C . MET A 1 79 ? -16.092 8.110 8.241 1.00 98.38 79 MET A C 1
ATOM 640 O O . MET A 1 79 ? -16.241 9.286 8.579 1.00 98.38 79 MET A O 1
ATOM 644 N N . THR A 1 80 ? -16.365 7.084 9.030 1.00 98.50 80 THR A N 1
ATOM 645 C CA . THR A 1 80 ? -16.757 7.203 10.431 1.00 98.50 80 THR A CA 1
ATOM 646 C C . THR A 1 80 ? -15.728 6.456 11.254 1.00 98.50 80 THR A C 1
ATOM 648 O O . THR A 1 80 ? -15.345 5.350 10.888 1.00 98.50 80 THR A O 1
ATOM 651 N N . VAL A 1 81 ? -15.261 7.053 12.347 1.00 98.56 81 VAL A N 1
ATOM 652 C CA . VAL A 1 81 ? -14.283 6.445 13.248 1.00 98.56 81 VAL A CA 1
ATOM 653 C C . VAL A 1 81 ? -14.862 6.269 14.640 1.00 98.56 81 VAL A C 1
ATOM 655 O O . VAL A 1 81 ? -15.512 7.165 15.181 1.00 98.56 81 VAL A O 1
ATOM 658 N N . TRP A 1 82 ? -14.549 5.132 15.242 1.00 98.44 82 TRP A N 1
ATOM 659 C CA . TRP A 1 82 ? -14.705 4.880 16.663 1.00 98.44 82 TRP A CA 1
ATOM 660 C C . TRP A 1 82 ? -13.345 4.530 17.272 1.00 98.44 82 TRP A C 1
ATOM 662 O O . TRP A 1 82 ? -12.528 3.841 16.661 1.00 98.44 82 TRP A O 1
ATOM 672 N N . SER A 1 83 ? -13.087 5.025 18.480 1.00 97.88 83 SER A N 1
ATOM 673 C CA . SER A 1 83 ? -11.821 4.823 19.186 1.00 97.88 83 SER A CA 1
ATOM 674 C C . SER A 1 83 ? -12.029 3.913 20.385 1.00 97.88 83 SER A C 1
ATOM 676 O O . SER A 1 83 ? -12.858 4.208 21.247 1.00 97.88 83 SER A O 1
ATOM 678 N N . ALA A 1 84 ? -11.230 2.853 20.478 1.00 96.62 84 ALA A N 1
ATOM 679 C CA . ALA A 1 84 ? -11.236 1.981 21.640 1.00 96.62 84 ALA A CA 1
ATOM 680 C C . ALA A 1 84 ? -10.763 2.733 22.895 1.00 96.62 84 ALA A C 1
ATOM 682 O O . ALA A 1 84 ? -9.925 3.637 22.833 1.00 96.62 84 ALA A O 1
ATOM 683 N N . THR A 1 85 ? -11.272 2.342 24.063 1.00 94.50 85 THR A N 1
ATOM 684 C CA . THR A 1 85 ? -10.852 2.946 25.331 1.00 94.50 85 THR A CA 1
ATOM 685 C C . THR A 1 85 ? -9.441 2.492 25.711 1.00 94.50 85 THR A C 1
ATOM 687 O O . THR A 1 85 ? -9.150 1.298 25.807 1.00 94.50 85 THR A O 1
ATOM 690 N N . GLY A 1 86 ? -8.553 3.453 25.973 1.00 91.56 86 GLY A N 1
ATOM 691 C CA . GLY A 1 86 ? -7.173 3.172 26.363 1.00 91.56 86 GLY A CA 1
ATOM 692 C C . GLY A 1 86 ? -6.433 2.357 25.299 1.00 91.56 86 GLY A C 1
ATOM 693 O O . GLY A 1 86 ? -6.475 2.674 24.119 1.00 91.56 86 GLY A O 1
ATOM 694 N N . MET A 1 87 ? -5.745 1.295 25.718 1.00 92.19 87 MET A N 1
ATOM 695 C CA . MET A 1 87 ? -4.979 0.416 24.820 1.00 92.19 87 MET A CA 1
ATOM 696 C C . MET A 1 87 ? -5.703 -0.904 24.521 1.00 92.19 87 MET A C 1
ATOM 698 O O . MET A 1 87 ? -5.047 -1.905 24.219 1.00 92.19 87 MET A O 1
ATOM 702 N N . ALA A 1 88 ? -7.031 -0.926 24.666 1.00 92.94 88 ALA A N 1
ATOM 703 C CA . ALA A 1 88 ? -7.834 -2.091 24.324 1.00 92.94 88 ALA A CA 1
ATOM 704 C C . ALA A 1 88 ? -7.687 -2.439 22.833 1.00 92.94 88 ALA A C 1
ATOM 706 O O . ALA A 1 88 ? -7.441 -1.572 21.987 1.00 92.94 88 ALA A O 1
ATOM 707 N N . LYS A 1 89 ? -7.831 -3.728 22.530 1.00 90.56 89 LYS A N 1
ATOM 708 C CA . LYS A 1 89 ? -7.774 -4.295 21.180 1.00 90.56 89 LYS A CA 1
ATOM 709 C C . LYS A 1 89 ? -9.098 -4.991 20.896 1.00 90.56 89 LYS A C 1
ATOM 711 O O . LYS A 1 89 ? -9.183 -6.200 21.088 1.00 90.56 89 LYS A O 1
ATOM 716 N N . PRO A 1 90 ? -10.138 -4.218 20.564 1.00 93.75 90 PRO A N 1
ATOM 717 C CA . PRO A 1 90 ? -11.435 -4.794 20.277 1.00 93.75 90 PRO A CA 1
ATOM 718 C C . PRO A 1 90 ? -11.345 -5.686 19.043 1.00 93.75 90 PRO A C 1
ATOM 720 O O . PRO A 1 90 ? -10.663 -5.346 18.072 1.00 93.75 90 PRO A O 1
ATOM 723 N N . THR A 1 91 ? -12.052 -6.804 19.104 1.00 93.75 91 THR A N 1
ATOM 724 C CA . THR A 1 91 ? -12.312 -7.691 17.968 1.00 93.75 91 THR A CA 1
ATOM 725 C C . THR A 1 91 ? -13.092 -6.958 16.875 1.00 93.75 91 THR A C 1
ATOM 727 O O . THR A 1 91 ? -13.639 -5.874 17.100 1.00 93.75 91 THR A O 1
ATOM 730 N N . PHE A 1 92 ? -13.207 -7.572 15.695 1.00 95.06 92 PHE A N 1
ATOM 731 C CA . PHE A 1 92 ? -14.032 -7.039 14.608 1.00 95.06 92 PHE A CA 1
ATOM 732 C C . PHE A 1 92 ? -15.465 -6.722 15.057 1.00 95.06 92 PHE A C 1
ATOM 734 O O . PHE A 1 92 ? -15.963 -5.623 14.823 1.00 95.06 92 PHE A O 1
ATOM 741 N N . VAL A 1 93 ? -16.106 -7.651 15.773 1.00 95.88 93 VAL A N 1
ATOM 742 C CA . VAL A 1 93 ? -17.494 -7.494 16.236 1.00 95.88 93 VAL A CA 1
ATOM 743 C C . VAL A 1 93 ? -17.632 -6.303 17.187 1.00 95.88 93 VAL A C 1
ATOM 745 O O . VAL A 1 93 ? -18.547 -5.494 17.039 1.00 95.88 93 VAL A O 1
ATOM 748 N N . GLU A 1 94 ? -16.707 -6.155 18.136 1.00 96.56 94 GLU A N 1
ATOM 749 C CA . GLU A 1 94 ? -16.708 -5.037 19.086 1.00 96.56 94 GLU A CA 1
ATOM 750 C C . GLU A 1 94 ? -16.414 -3.699 18.396 1.00 96.56 94 GLU A C 1
ATOM 752 O O . GLU A 1 94 ? -17.047 -2.691 18.710 1.00 96.56 94 GLU A O 1
ATOM 757 N N . GLY A 1 95 ? -15.486 -3.684 17.436 1.00 96.69 95 GLY A N 1
ATOM 758 C CA . GLY A 1 95 ? -15.146 -2.500 16.651 1.00 96.69 95 GLY A CA 1
ATOM 759 C C . GLY A 1 95 ? -16.312 -1.992 15.806 1.00 96.69 95 GLY A C 1
ATOM 760 O O . GLY A 1 95 ? -16.617 -0.796 15.819 1.00 96.69 95 GLY A O 1
ATOM 761 N N . VAL A 1 96 ? -17.010 -2.904 15.125 1.00 97.25 96 VAL A N 1
ATOM 762 C CA . VAL A 1 96 ? -18.215 -2.592 14.342 1.00 97.25 96 VAL A CA 1
ATOM 763 C C . VAL A 1 96 ? -19.362 -2.141 15.246 1.00 97.25 96 VAL A C 1
ATOM 765 O O . VAL A 1 96 ? -20.040 -1.165 14.924 1.00 97.25 96 VAL A O 1
ATOM 768 N N . ALA A 1 97 ? -19.555 -2.772 16.408 1.00 97.25 97 ALA A N 1
ATOM 769 C CA . ALA A 1 97 ? -20.543 -2.313 17.385 1.00 97.25 97 ALA A CA 1
ATOM 770 C C . ALA A 1 97 ? -20.229 -0.891 17.890 1.00 97.25 97 ALA A C 1
ATOM 772 O O . ALA A 1 97 ? -21.126 -0.054 17.992 1.00 97.25 97 ALA A O 1
ATOM 773 N N . GLY A 1 98 ? -18.952 -0.588 18.141 1.00 96.81 98 GLY A N 1
ATOM 774 C CA . GLY A 1 98 ? -18.495 0.744 18.538 1.00 96.81 98 GLY A CA 1
ATOM 775 C C . GLY A 1 98 ? -18.781 1.820 17.487 1.00 96.81 98 GLY A C 1
ATOM 776 O O . GLY A 1 98 ? -19.205 2.924 17.834 1.00 96.81 98 GLY A O 1
ATOM 777 N N . LEU A 1 99 ? -18.635 1.487 16.202 1.00 96.94 99 LEU A N 1
ATOM 778 C CA . LEU A 1 99 ? -18.978 2.370 15.081 1.00 96.94 99 LEU A CA 1
ATOM 779 C C . LEU A 1 99 ? -20.473 2.725 15.004 1.00 96.94 99 LEU A C 1
ATOM 781 O O . LEU A 1 99 ? -20.810 3.761 14.436 1.00 96.94 99 LEU A O 1
ATOM 785 N N . GLY A 1 100 ? -21.356 1.907 15.586 1.00 94.19 100 GLY A N 1
ATOM 786 C CA . GLY A 1 100 ? -22.793 2.185 15.703 1.00 94.19 100 GLY A CA 1
ATOM 787 C C . GLY A 1 100 ? -23.201 2.952 16.967 1.00 94.19 100 GLY A C 1
ATOM 788 O O . GLY A 1 100 ? -24.386 3.212 17.157 1.00 94.19 100 GLY A O 1
ATOM 789 N N . SER A 1 101 ? -22.251 3.281 17.848 1.00 95.50 101 SER A N 1
ATOM 790 C CA . SER A 1 101 ? -22.516 3.988 19.108 1.00 95.50 101 SER A CA 1
ATOM 791 C C . SER A 1 101 ? -22.465 5.512 18.957 1.00 95.50 101 SER A C 1
ATOM 793 O O . SER A 1 101 ? -21.853 6.036 18.028 1.00 95.50 101 SER A O 1
ATOM 795 N N . ASP A 1 102 ? -22.990 6.236 19.949 1.00 94.06 102 ASP A N 1
ATOM 796 C CA . ASP A 1 102 ? -22.930 7.708 20.016 1.00 94.06 102 ASP A CA 1
ATOM 797 C C . ASP A 1 102 ? -21.500 8.272 20.168 1.00 94.06 102 ASP A C 1
ATOM 799 O O . ASP A 1 102 ? -21.288 9.483 20.109 1.00 94.06 102 ASP A O 1
ATOM 803 N N . LEU A 1 103 ? -20.502 7.407 20.386 1.00 94.38 103 LEU A N 1
ATOM 804 C CA . LEU A 1 103 ? -19.087 7.783 20.459 1.00 94.38 103 LEU A CA 1
ATOM 805 C C . LEU A 1 103 ? -18.408 7.808 19.084 1.00 94.38 103 LEU A C 1
ATOM 807 O O . LEU A 1 103 ? -17.275 8.288 18.969 1.00 94.38 103 LEU A O 1
ATOM 811 N N . ALA A 1 104 ? -19.058 7.262 18.056 1.00 97.06 104 ALA A N 1
ATOM 812 C CA . ALA A 1 104 ? -18.556 7.315 16.697 1.00 97.06 104 ALA A CA 1
ATOM 813 C C . ALA A 1 104 ? -18.650 8.747 16.152 1.00 97.06 104 ALA A C 1
ATOM 815 O O . ALA A 1 104 ? -19.605 9.481 16.405 1.00 97.06 104 ALA A O 1
ATOM 816 N N . ARG A 1 105 ? -17.643 9.162 15.387 1.00 97.50 105 ARG A N 1
ATOM 817 C CA . ARG A 1 105 ? -17.573 10.510 14.808 1.00 97.50 105 ARG A CA 1
ATOM 818 C C . ARG A 1 105 ? -17.140 10.463 13.354 1.00 97.50 105 ARG A C 1
ATOM 820 O O . ARG A 1 105 ? -16.491 9.510 12.928 1.00 97.50 105 ARG A O 1
ATOM 827 N N . THR A 1 106 ? -17.453 11.510 12.600 1.00 97.69 106 THR A N 1
ATOM 828 C CA . THR A 1 106 ? -16.915 11.683 11.247 1.00 97.69 106 THR A CA 1
ATOM 829 C C . THR A 1 106 ? -15.390 11.709 11.289 1.00 97.69 106 THR A C 1
ATOM 831 O O . THR A 1 106 ? -14.795 12.316 12.184 1.00 97.69 106 THR A O 1
ATOM 834 N N . TYR A 1 107 ? -14.774 11.038 10.322 1.00 97.62 107 TYR A N 1
ATOM 835 C CA . TYR A 1 107 ? -13.334 11.006 10.123 1.00 97.62 107 TYR A CA 1
ATOM 836 C C . TYR A 1 107 ? -13.006 11.504 8.726 1.00 97.62 107 TYR A C 1
ATOM 838 O O . TYR A 1 107 ? -13.639 11.107 7.749 1.00 97.62 107 TYR A O 1
ATOM 846 N N . GLN A 1 108 ? -12.015 12.375 8.616 1.00 96.62 108 GLN A N 1
ATOM 847 C CA . GLN A 1 108 ? -11.631 12.959 7.341 1.00 96.62 108 GLN A CA 1
ATOM 848 C C . GLN A 1 108 ? -10.124 13.145 7.237 1.00 96.62 108 GLN A C 1
ATOM 850 O O . GLN A 1 108 ? -9.372 13.139 8.215 1.00 96.62 108 GLN A O 1
ATOM 855 N N . LYS A 1 109 ? -9.669 13.321 6.000 1.00 95.56 109 LYS A N 1
ATOM 856 C CA . LYS A 1 109 ? -8.274 13.612 5.696 1.00 95.56 109 LYS A CA 1
ATOM 857 C C . LYS A 1 109 ? -7.803 14.832 6.486 1.00 95.56 109 LYS A C 1
ATOM 859 O O . LYS A 1 109 ? -8.415 15.895 6.462 1.00 95.56 109 LYS A O 1
ATOM 864 N N . GLY A 1 110 ? -6.679 14.666 7.170 1.00 95.75 110 GLY A N 1
ATOM 865 C CA . GLY A 1 110 ? -6.100 15.663 8.057 1.00 95.75 110 GLY A CA 1
ATOM 866 C C . GLY A 1 110 ? -6.440 15.511 9.541 1.00 95.75 110 GLY A C 1
ATOM 867 O O . GLY A 1 110 ? -5.768 16.157 10.350 1.00 95.75 110 GLY A O 1
ATOM 868 N N . ASP A 1 111 ? -7.386 14.644 9.902 1.00 97.38 111 ASP A N 1
ATOM 869 C CA . ASP A 1 111 ? -7.656 14.295 11.297 1.00 97.38 111 ASP A CA 1
ATOM 870 C C . ASP A 1 111 ? -6.514 13.479 11.914 1.00 97.38 111 ASP A C 1
ATOM 872 O O . ASP A 1 111 ? -5.727 12.829 11.220 1.00 97.38 111 ASP A O 1
ATOM 876 N N . TRP A 1 112 ? -6.442 13.497 13.244 1.00 97.62 112 TRP A N 1
ATOM 877 C CA . TRP A 1 112 ? -5.414 12.812 14.023 1.00 97.62 112 TRP A CA 1
ATOM 878 C C . TRP A 1 112 ? -5.990 11.643 14.822 1.00 97.62 112 TRP A C 1
ATOM 880 O O . TRP A 1 112 ? -7.086 11.747 15.382 1.00 97.62 112 TRP A O 1
ATOM 890 N N . LEU A 1 113 ? -5.214 10.560 14.905 1.00 97.44 113 LEU A N 1
ATOM 891 C CA . LEU A 1 113 ? -5.467 9.393 15.752 1.00 97.44 113 LEU A CA 1
ATOM 892 C C . LEU A 1 113 ? -4.284 9.154 16.692 1.00 97.44 113 LEU A C 1
ATOM 894 O O . LEU A 1 113 ? -3.125 9.297 16.296 1.00 97.44 113 LEU A O 1
ATOM 898 N N . GLY A 1 114 ? -4.586 8.816 17.941 1.00 95.25 114 GLY A N 1
ATOM 899 C CA . GLY A 1 114 ? -3.624 8.677 19.025 1.00 95.25 114 GLY A CA 1
ATOM 900 C C . GLY A 1 114 ? -4.309 8.591 20.393 1.00 95.25 114 GLY A C 1
ATOM 901 O O . GLY A 1 114 ? -5.534 8.719 20.478 1.00 95.25 114 GLY A O 1
ATOM 902 N N . PRO A 1 115 ? -3.537 8.426 21.480 1.00 95.62 115 PRO A N 1
ATOM 903 C CA . PRO A 1 115 ? -2.072 8.364 21.514 1.00 95.62 115 PRO A CA 1
ATOM 904 C C . PRO A 1 115 ? -1.507 6.976 21.142 1.00 95.62 115 PRO A C 1
ATOM 906 O O . PRO A 1 115 ? -2.237 6.093 20.697 1.00 95.62 115 PRO A O 1
ATOM 909 N N . SER A 1 116 ? -0.201 6.765 21.304 1.00 94.44 116 SER A N 1
ATOM 910 C CA . SER A 1 116 ? 0.488 5.525 20.940 1.00 94.44 116 SER A CA 1
ATOM 911 C C . SER A 1 116 ? -0.214 4.259 21.430 1.00 94.44 116 SER A C 1
ATOM 913 O O . SER A 1 116 ? -0.598 4.139 22.595 1.00 94.44 116 SER A O 1
ATOM 915 N N . TRP A 1 117 ? -0.279 3.268 20.545 1.00 93.25 117 TRP A N 1
ATOM 916 C CA . TRP A 1 117 ? -0.855 1.943 20.764 1.00 93.25 117 TRP A CA 1
ATOM 917 C C . TRP A 1 117 ? -2.357 1.883 21.044 1.00 93.25 117 TRP A C 1
ATOM 919 O O . TRP A 1 117 ? -2.841 0.838 21.493 1.00 93.25 117 TRP A O 1
ATOM 929 N N . THR A 1 118 ? -3.076 2.973 20.808 1.00 95.62 118 THR A N 1
ATOM 930 C CA . THR A 1 118 ? -4.536 2.944 20.733 1.00 95.62 118 THR A CA 1
ATOM 931 C C . THR A 1 118 ? -4.987 2.279 19.431 1.00 95.62 118 THR A C 1
ATOM 933 O O . THR A 1 118 ? -4.220 2.191 18.465 1.00 95.62 118 THR A O 1
ATOM 936 N N . ASN A 1 119 ? -6.215 1.757 19.433 1.00 96.31 119 ASN A N 1
ATOM 937 C CA . ASN A 1 119 ? -6.839 1.154 18.260 1.00 96.31 119 ASN A CA 1
ATOM 938 C C . ASN A 1 119 ? -8.100 1.924 17.895 1.00 96.31 119 ASN A C 1
ATOM 940 O O . ASN A 1 119 ? -8.890 2.306 18.765 1.00 96.31 119 ASN A O 1
ATOM 944 N N . HIS A 1 120 ? -8.288 2.114 16.599 1.00 98.00 120 HIS A N 1
ATOM 945 C CA . HIS A 1 120 ? -9.420 2.826 16.039 1.00 98.00 120 HIS A CA 1
ATOM 946 C C . HIS A 1 120 ? -10.034 1.987 14.932 1.00 98.00 120 HIS A C 1
ATOM 948 O O . HIS A 1 120 ? -9.317 1.409 14.122 1.00 98.00 120 HIS A O 1
ATOM 954 N N . TRP A 1 121 ? -11.355 1.942 14.887 1.00 98.50 121 TRP A N 1
ATOM 955 C CA . TRP A 1 121 ? -12.095 1.298 13.816 1.00 98.50 121 TRP A CA 1
ATOM 956 C C . TRP A 1 121 ? -12.679 2.371 12.921 1.00 98.50 121 TRP A C 1
ATOM 958 O O . TRP A 1 121 ? -13.299 3.310 13.414 1.00 98.50 121 TRP A O 1
ATOM 968 N N . VAL A 1 122 ? -12.457 2.243 11.620 1.00 98.62 122 VAL A N 1
ATOM 969 C CA . VAL A 1 122 ? -12.942 3.175 10.606 1.00 98.62 122 VAL A CA 1
ATOM 970 C C . VAL A 1 122 ? -13.883 2.425 9.674 1.00 98.62 122 VAL A C 1
ATOM 972 O O . VAL A 1 122 ? -13.467 1.471 9.026 1.00 98.62 122 VAL A O 1
ATOM 975 N N . HIS A 1 123 ? -15.139 2.851 9.582 1.00 98.75 123 HIS A N 1
ATOM 976 C CA . HIS A 1 123 ? -16.044 2.428 8.513 1.00 98.75 123 HIS A CA 1
ATOM 977 C C . HIS A 1 123 ? -15.858 3.362 7.328 1.00 98.75 123 HIS A C 1
ATOM 979 O O . HIS A 1 123 ? -16.002 4.575 7.477 1.00 98.75 123 HIS A O 1
ATOM 985 N N . VAL A 1 124 ? -15.525 2.808 6.168 1.00 98.62 124 VAL A N 1
ATOM 986 C CA . VAL A 1 124 ? -15.332 3.563 4.931 1.00 98.62 124 VAL A CA 1
ATOM 987 C C . VAL A 1 124 ? -16.450 3.209 3.966 1.00 98.62 124 VAL A C 1
ATOM 989 O O . VAL A 1 124 ? -16.645 2.041 3.635 1.00 98.62 124 VAL A O 1
ATOM 992 N N . VAL A 1 125 ? -17.139 4.230 3.465 1.00 98.56 125 VAL A N 1
ATOM 993 C CA . VAL A 1 125 ? -18.142 4.106 2.408 1.00 98.56 125 VAL A CA 1
ATOM 994 C C . VAL A 1 125 ? -17.668 4.874 1.184 1.00 98.56 125 VAL A C 1
ATOM 996 O O . VAL A 1 125 ? -17.562 6.103 1.210 1.00 98.56 125 VAL A O 1
ATOM 999 N N . LEU A 1 126 ? -17.422 4.142 0.102 1.00 98.56 126 LEU A N 1
ATOM 1000 C CA . LEU A 1 126 ? -17.008 4.681 -1.185 1.00 98.56 126 LEU A CA 1
ATOM 1001 C C . LEU A 1 126 ? -18.197 4.712 -2.143 1.00 98.56 126 LE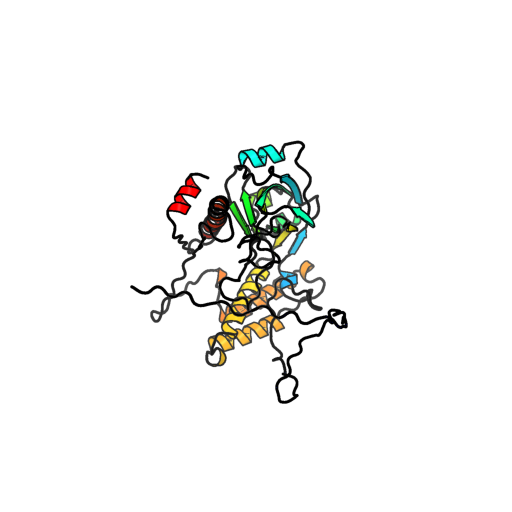U A C 1
ATOM 1003 O O . LEU A 1 126 ? -18.792 3.673 -2.434 1.00 98.56 126 LEU A O 1
ATOM 1007 N N . ASN A 1 127 ? -18.508 5.889 -2.681 1.00 98.38 127 ASN A N 1
ATOM 1008 C CA . ASN A 1 127 ? -19.448 6.044 -3.789 1.00 98.38 127 ASN A CA 1
ATOM 1009 C C . ASN A 1 127 ? -18.646 6.276 -5.074 1.00 98.38 127 ASN A C 1
ATOM 1011 O O . ASN A 1 127 ? -17.916 7.260 -5.197 1.00 98.38 127 ASN A O 1
ATOM 1015 N N . ILE A 1 128 ? -18.762 5.362 -6.033 1.00 98.00 128 ILE A N 1
ATOM 1016 C CA . ILE A 1 128 ? -17.884 5.309 -7.205 1.00 98.00 128 ILE A CA 1
ATOM 1017 C C . ILE A 1 128 ? -18.604 5.947 -8.403 1.00 98.00 128 ILE A C 1
ATOM 1019 O O . ILE A 1 128 ? -19.630 5.429 -8.864 1.00 98.00 128 ILE A O 1
ATOM 1023 N N . PRO A 1 129 ? -18.086 7.062 -8.950 1.00 97.31 129 PRO A N 1
ATOM 1024 C CA . PRO A 1 129 ? -18.780 7.812 -9.989 1.00 97.31 129 PRO A CA 1
ATOM 1025 C C . PRO A 1 129 ? -18.829 7.034 -11.306 1.00 97.31 129 PRO A C 1
ATOM 1027 O O . PRO A 1 129 ? -17.954 6.227 -11.617 1.00 97.31 129 PRO A O 1
ATOM 1030 N N . GLU A 1 130 ? -19.837 7.315 -12.133 1.00 96.25 130 GLU A N 1
ATOM 1031 C CA . GLU A 1 130 ? -20.042 6.649 -13.431 1.00 96.25 130 GLU A CA 1
ATOM 1032 C C . GLU A 1 130 ? -18.812 6.701 -14.350 1.00 96.25 130 GLU A C 1
ATOM 1034 O O . GLU A 1 130 ? -18.498 5.710 -15.011 1.00 96.25 130 GLU A O 1
ATOM 1039 N N . ALA A 1 131 ? -18.070 7.812 -14.327 1.00 94.50 131 ALA A N 1
ATOM 1040 C CA . ALA A 1 131 ? -16.832 7.967 -15.085 1.00 94.50 131 ALA A CA 1
ATOM 1041 C C . ALA A 1 131 ? -15.781 6.896 -14.732 1.00 94.50 131 ALA A C 1
ATOM 1043 O O . ALA A 1 131 ? -15.117 6.368 -15.622 1.00 94.50 131 ALA A O 1
ATOM 1044 N N . PHE A 1 132 ? -15.657 6.523 -13.453 1.00 95.94 132 PHE A N 1
ATOM 1045 C CA . PHE A 1 132 ? -14.705 5.495 -13.018 1.00 95.94 132 PHE A CA 1
ATOM 1046 C C . PHE A 1 132 ? -15.195 4.107 -13.435 1.00 95.94 132 PHE A C 1
ATOM 1048 O O . PHE A 1 132 ? -14.417 3.304 -13.950 1.00 95.94 132 PHE A O 1
ATOM 1055 N N . ARG A 1 133 ? -16.503 3.855 -13.313 1.00 94.62 133 ARG A N 1
ATOM 1056 C CA . ARG A 1 133 ? -17.132 2.571 -13.667 1.00 94.62 133 ARG A CA 1
ATOM 1057 C C . ARG A 1 133 ? -16.932 2.206 -15.138 1.00 94.62 133 ARG A C 1
ATOM 1059 O O . ARG A 1 133 ? -16.559 1.074 -15.454 1.00 94.62 133 ARG A O 1
ATOM 1066 N N . LYS A 1 134 ? -17.118 3.184 -16.030 1.00 93.31 134 LYS A N 1
ATOM 1067 C CA . LYS A 1 134 ? -17.010 3.010 -17.489 1.00 93.31 134 LYS A CA 1
ATOM 1068 C C . LYS A 1 134 ? -15.576 2.934 -18.017 1.00 93.31 134 LYS A C 1
ATOM 1070 O O . LYS A 1 134 ? -15.383 2.499 -19.143 1.00 93.31 134 LYS A O 1
ATOM 1075 N N . SER A 1 135 ? -14.580 3.335 -17.228 1.00 91.12 135 SER A N 1
ATOM 1076 C CA . SER A 1 135 ? -13.190 3.450 -17.696 1.00 91.12 135 SER A CA 1
ATOM 1077 C C . SER A 1 135 ? -12.507 2.115 -18.025 1.00 91.12 135 SER A C 1
ATOM 1079 O O . SER A 1 135 ? -11.556 2.093 -18.796 1.00 91.12 135 SER A O 1
ATOM 1081 N N . GLY A 1 136 ? -12.946 1.014 -17.402 1.00 90.06 136 GLY A N 1
ATOM 1082 C CA . GLY A 1 136 ? -12.251 -0.280 -17.464 1.00 90.06 136 GLY A CA 1
ATOM 1083 C C . GLY A 1 136 ? -10.966 -0.366 -16.626 1.00 90.06 136 GLY A C 1
ATOM 1084 O O . GLY A 1 136 ? -10.433 -1.457 -16.459 1.00 90.06 136 GLY A O 1
ATOM 1085 N N . GLU A 1 137 ? -10.498 0.744 -16.055 1.00 94.62 137 GLU A N 1
ATOM 1086 C CA . GLU A 1 137 ? -9.273 0.799 -15.256 1.00 94.62 137 GLU A CA 1
ATOM 1087 C C . GLU A 1 137 ? -9.527 0.391 -13.790 1.00 94.62 137 GLU A C 1
ATOM 1089 O O . GLU A 1 137 ? -10.670 0.452 -13.310 1.00 94.62 137 GLU A O 1
ATOM 1094 N N . PRO A 1 138 ? -8.480 -0.021 -13.051 1.00 96.56 138 PRO A N 1
ATOM 1095 C CA . PRO A 1 138 ? -8.570 -0.275 -11.620 1.00 96.56 138 PRO A CA 1
ATOM 1096 C C . PRO A 1 138 ? -8.926 0.990 -10.834 1.00 96.56 138 PRO A C 1
ATOM 1098 O O . PRO A 1 138 ? -8.324 2.052 -11.016 1.00 96.56 138 PRO A O 1
ATOM 1101 N N . VAL A 1 139 ? -9.872 0.845 -9.907 1.00 98.19 139 VAL A N 1
ATOM 1102 C CA . VAL A 1 139 ? -10.179 1.856 -8.892 1.00 98.19 139 VAL A CA 1
ATOM 1103 C C . VAL A 1 139 ? -9.462 1.460 -7.608 1.00 98.19 139 VAL A C 1
ATOM 1105 O O . VAL A 1 139 ? -9.554 0.315 -7.168 1.00 98.19 139 VAL A O 1
ATOM 1108 N N . ILE A 1 140 ? -8.725 2.397 -7.028 1.00 98.06 140 ILE A N 1
ATOM 1109 C CA . ILE A 1 140 ? -7.906 2.194 -5.836 1.00 98.06 140 ILE A CA 1
ATOM 1110 C C . ILE A 1 140 ? -8.390 3.157 -4.762 1.00 98.06 140 ILE A C 1
ATOM 1112 O O . ILE A 1 140 ? -8.547 4.347 -5.017 1.00 98.06 140 ILE A O 1
ATOM 1116 N N . PHE A 1 141 ? -8.610 2.649 -3.560 1.00 98.38 141 PHE A N 1
ATOM 1117 C CA . PHE A 1 141 ? -8.740 3.469 -2.371 1.00 98.38 141 PHE A CA 1
ATOM 1118 C C . PHE A 1 141 ? -7.359 3.616 -1.726 1.00 98.38 141 PHE A C 1
ATOM 1120 O O . PHE A 1 141 ? -6.771 2.632 -1.275 1.00 98.38 141 PHE A O 1
ATOM 1127 N N . GLU A 1 142 ? -6.818 4.831 -1.745 1.00 97.75 142 GLU A N 1
ATOM 1128 C CA . GLU A 1 142 ? -5.557 5.179 -1.093 1.00 97.75 142 GLU A CA 1
ATOM 1129 C C . GLU A 1 142 ? -5.845 5.665 0.330 1.00 97.75 142 GLU A C 1
ATOM 1131 O O . GLU A 1 142 ? -6.414 6.740 0.512 1.00 97.75 142 GLU A O 1
ATOM 1136 N N . PHE A 1 143 ? -5.432 4.892 1.334 1.00 97.69 143 PHE A N 1
ATOM 1137 C CA . PHE A 1 143 ? -5.636 5.214 2.747 1.00 97.69 143 PHE A CA 1
ATOM 1138 C C . PHE A 1 143 ? -4.304 5.211 3.494 1.00 97.69 143 PHE A C 1
ATOM 1140 O O . PHE A 1 143 ? -3.678 4.166 3.668 1.00 97.69 143 PHE A O 1
ATOM 1147 N N . ASP A 1 144 ? -3.862 6.387 3.937 1.00 97.00 144 ASP A N 1
ATOM 1148 C CA . ASP A 1 144 ? -2.599 6.560 4.656 1.00 97.00 144 ASP A CA 1
ATOM 1149 C C . ASP A 1 144 ? -2.824 7.176 6.038 1.00 97.00 144 ASP A C 1
ATOM 1151 O O . ASP A 1 144 ? -2.802 8.405 6.176 1.00 97.00 144 ASP A O 1
ATOM 1155 N N . PRO A 1 145 ? -3.004 6.342 7.075 1.00 95.50 145 PRO A N 1
ATOM 1156 C CA . PRO A 1 145 ? -3.166 6.808 8.444 1.00 95.50 145 PRO A CA 1
ATOM 1157 C C . PRO A 1 145 ? -1.825 7.187 9.092 1.00 95.50 145 PRO A C 1
ATOM 1159 O O . PRO A 1 145 ? -1.789 7.432 10.293 1.00 95.50 145 PRO A O 1
ATOM 1162 N N . GLY A 1 146 ? -0.705 7.166 8.356 1.00 92.62 146 GLY A N 1
ATOM 1163 C CA . GLY A 1 146 ? 0.643 7.398 8.886 1.00 92.62 146 GLY A CA 1
ATOM 1164 C C . GLY A 1 146 ? 1.208 6.249 9.730 1.00 92.62 146 GLY A C 1
ATOM 1165 O O . GLY A 1 146 ? 2.358 6.314 10.153 1.00 92.62 146 GLY A O 1
ATOM 1166 N N . CYS A 1 147 ? 0.413 5.209 9.970 1.00 93.69 147 CYS A N 1
ATOM 1167 C CA . CYS A 1 147 ? 0.717 4.075 10.834 1.00 93.69 147 CYS A CA 1
ATOM 1168 C C . CYS A 1 147 ? 0.172 2.769 10.237 1.00 93.69 147 CYS A C 1
ATOM 1170 O O . CYS A 1 147 ? -0.137 2.695 9.045 1.00 93.69 147 CYS A O 1
ATOM 1172 N N . GLU A 1 148 ? 0.114 1.713 11.040 1.00 95.06 148 GLU A N 1
ATOM 1173 C CA . GLU A 1 148 ? -0.359 0.405 10.603 1.00 95.06 148 GLU A CA 1
ATOM 1174 C C . GLU A 1 148 ? -1.894 0.311 10.572 1.00 95.06 148 GLU A C 1
ATOM 1176 O O . GLU A 1 148 ? -2.587 0.871 11.421 1.00 95.06 148 GLU A O 1
ATOM 1181 N N . GLY A 1 149 ? -2.429 -0.455 9.618 1.00 96.50 149 GLY A N 1
ATOM 1182 C CA . GLY A 1 149 ? -3.849 -0.797 9.587 1.00 96.50 149 GLY A CA 1
ATOM 1183 C C . GLY A 1 149 ? -4.151 -2.148 8.941 1.00 96.50 149 GLY A C 1
ATOM 1184 O O . GLY A 1 149 ? -3.303 -2.719 8.251 1.00 96.50 149 GLY A O 1
ATOM 1185 N N . LEU A 1 150 ? -5.350 -2.672 9.177 1.00 97.44 150 LEU A N 1
ATOM 1186 C CA . LEU A 1 150 ? -5.882 -3.896 8.576 1.00 97.44 150 LEU A CA 1
ATOM 1187 C C . LEU A 1 150 ? -7.249 -3.608 7.969 1.00 97.44 150 LEU A C 1
ATOM 1189 O O . LEU A 1 150 ? -8.132 -3.108 8.658 1.00 97.44 150 LEU A O 1
ATOM 1193 N N . ILE A 1 151 ? -7.409 -3.916 6.686 1.00 98.19 151 ILE A N 1
ATOM 1194 C CA . ILE A 1 151 ? -8.688 -3.792 5.992 1.00 98.19 151 ILE A CA 1
ATOM 1195 C C . ILE A 1 151 ? -9.467 -5.093 6.142 1.00 98.19 151 ILE A C 1
ATOM 1197 O O . ILE A 1 151 ? -8.921 -6.167 5.887 1.00 98.19 151 ILE A O 1
ATOM 1201 N N . TYR A 1 152 ? -10.745 -4.971 6.470 1.00 98.25 152 TYR A N 1
ATOM 1202 C CA . TYR A 1 152 ? -11.727 -6.042 6.523 1.00 98.25 152 TYR A CA 1
ATOM 1203 C C . TYR A 1 152 ? -12.869 -5.754 5.545 1.00 98.25 152 TYR A C 1
ATOM 1205 O O . TYR A 1 152 ? -13.225 -4.594 5.309 1.00 98.25 152 TYR A O 1
ATOM 1213 N N . ASN A 1 153 ? -13.462 -6.809 4.991 1.00 97.00 153 ASN A N 1
ATOM 1214 C CA . ASN A 1 153 ? -14.755 -6.696 4.316 1.00 97.00 153 ASN A CA 1
ATOM 1215 C C . ASN A 1 153 ? -15.902 -6.542 5.339 1.00 97.00 153 ASN A C 1
ATOM 1217 O O . ASN A 1 153 ? -15.678 -6.478 6.550 1.00 97.00 153 ASN A O 1
ATOM 1221 N N . MET A 1 154 ? -17.141 -6.491 4.848 1.00 96.88 154 MET A N 1
ATOM 1222 C CA . MET A 1 154 ? -18.329 -6.333 5.694 1.00 96.88 154 MET A CA 1
ATOM 1223 C C . MET A 1 154 ? -18.607 -7.558 6.576 1.00 96.88 154 MET A C 1
ATOM 1225 O O . MET A 1 154 ? -19.238 -7.428 7.621 1.00 96.88 154 MET A O 1
ATOM 1229 N N . GLU A 1 155 ? -18.111 -8.730 6.184 1.00 96.19 155 GLU A N 1
ATOM 1230 C CA . GLU A 1 155 ? -18.261 -9.991 6.914 1.00 96.19 155 GLU A CA 1
ATOM 1231 C C . GLU A 1 155 ? -17.189 -10.200 8.000 1.00 96.19 155 GLU A C 1
ATOM 1233 O O . GLU A 1 155 ? -17.290 -11.143 8.781 1.00 96.19 155 GLU A O 1
ATOM 1238 N N . GLY A 1 156 ? -16.166 -9.341 8.065 1.00 9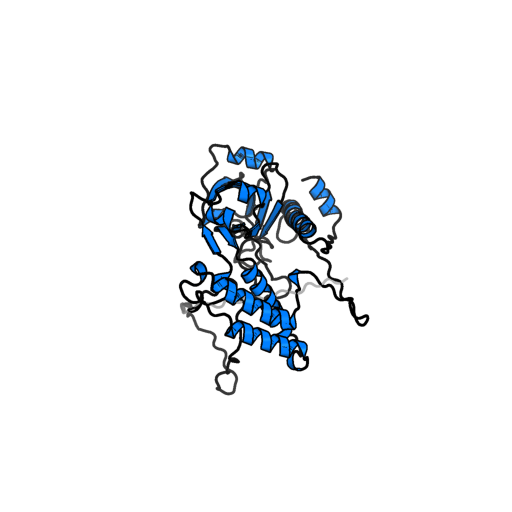5.06 156 GLY A N 1
ATOM 1239 C CA . GLY A 1 156 ? -15.069 -9.449 9.033 1.00 95.06 156 GLY A CA 1
ATOM 1240 C C . GLY A 1 156 ? -13.882 -10.295 8.580 1.00 95.06 156 GLY A C 1
ATOM 1241 O O . GLY A 1 156 ? -12.997 -10.589 9.380 1.00 95.06 156 GLY A O 1
ATOM 1242 N N . HIS A 1 157 ? -13.804 -10.656 7.300 1.00 94.94 157 HIS A N 1
ATOM 1243 C CA . HIS A 1 157 ? -12.619 -11.291 6.735 1.00 94.94 157 HIS A CA 1
ATOM 1244 C C . HIS A 1 157 ? -11.515 -10.255 6.472 1.00 94.94 157 HIS A C 1
ATOM 1246 O O . HIS A 1 157 ? -11.761 -9.264 5.771 1.00 94.94 157 HIS A O 1
ATOM 1252 N N . PRO A 1 158 ? -10.286 -10.478 6.975 1.00 95.81 158 PRO A N 1
ATOM 1253 C CA . PRO A 1 158 ? -9.161 -9.601 6.694 1.00 95.81 158 PRO A CA 1
ATOM 1254 C C . PRO A 1 158 ? -8.753 -9.719 5.222 1.00 95.81 158 PRO A C 1
ATOM 1256 O O . PRO A 1 158 ? -8.477 -10.808 4.721 1.00 95.81 158 PRO A O 1
ATOM 1259 N N . LEU A 1 159 ? -8.686 -8.583 4.531 1.00 96.88 159 LEU A N 1
ATOM 1260 C CA . LEU A 1 159 ? -8.315 -8.503 3.119 1.00 96.88 159 LEU A CA 1
ATOM 1261 C C . LEU A 1 159 ? -6.805 -8.324 2.963 1.00 96.88 159 LEU A C 1
ATOM 1263 O O . LEU A 1 159 ? -6.131 -9.151 2.358 1.00 96.88 159 LEU A O 1
ATOM 1267 N N . HIS A 1 160 ? -6.264 -7.236 3.512 1.00 96.56 160 HIS A N 1
ATOM 1268 C CA . HIS A 1 160 ? -4.827 -6.978 3.554 1.00 96.56 160 HIS A CA 1
ATOM 1269 C C . HIS A 1 160 ? -4.497 -5.818 4.497 1.00 96.56 160 HIS A C 1
ATOM 1271 O O . HIS A 1 160 ? -5.359 -5.035 4.901 1.00 96.56 160 HIS A O 1
ATOM 1277 N N . ALA A 1 161 ? -3.209 -5.630 4.763 1.00 96.19 161 ALA A N 1
ATOM 1278 C CA . ALA A 1 161 ? -2.711 -4.564 5.613 1.00 96.19 161 ALA A CA 1
ATOM 1279 C C . ALA A 1 161 ? -2.418 -3.252 4.884 1.00 96.19 161 ALA A C 1
ATOM 1281 O O . ALA A 1 161 ? -2.201 -3.204 3.668 1.00 96.19 161 ALA A O 1
ATOM 1282 N N . ILE A 1 162 ? -2.347 -2.202 5.690 1.00 95.62 162 ILE A N 1
ATOM 1283 C CA . ILE A 1 162 ? -1.833 -0.882 5.368 1.00 95.62 162 ILE A CA 1
ATOM 1284 C C . ILE A 1 162 ? -0.590 -0.636 6.225 1.00 95.62 162 ILE A C 1
ATOM 1286 O O . ILE A 1 162 ? -0.588 -0.889 7.431 1.00 95.62 162 ILE A O 1
ATOM 1290 N N . THR A 1 163 ? 0.453 -0.119 5.587 1.00 93.50 163 THR A N 1
ATOM 1291 C CA . THR A 1 163 ? 1.647 0.426 6.234 1.00 93.50 163 THR A CA 1
ATOM 1292 C C . THR A 1 163 ? 1.776 1.865 5.759 1.00 93.50 163 THR A C 1
ATOM 1294 O O . THR A 1 163 ? 2.263 2.121 4.655 1.00 93.50 163 THR A O 1
ATOM 1297 N N . GLY A 1 164 ? 1.246 2.791 6.553 1.00 89.38 164 GLY A N 1
ATOM 1298 C CA . GLY A 1 164 ? 1.293 4.222 6.285 1.00 89.38 164 GLY A CA 1
ATOM 1299 C C . GLY A 1 164 ? 2.651 4.847 6.603 1.00 89.38 164 GLY A C 1
ATOM 1300 O O . GLY A 1 164 ? 3.557 4.188 7.113 1.00 89.38 164 GLY A O 1
ATOM 1301 N N . GLY A 1 165 ? 2.778 6.141 6.316 1.00 84.88 165 GLY A N 1
ATOM 1302 C CA . GLY A 1 165 ? 3.999 6.911 6.566 1.00 84.88 165 GLY A CA 1
ATOM 1303 C C . GLY A 1 165 ? 4.892 7.080 5.335 1.00 84.88 165 GLY A C 1
ATOM 1304 O O . GLY A 1 165 ? 4.486 6.850 4.196 1.00 84.88 165 GLY A O 1
ATOM 1305 N N . ALA A 1 166 ? 6.112 7.574 5.547 1.00 75.75 166 ALA A N 1
ATOM 1306 C CA . ALA A 1 166 ? 7.035 7.874 4.457 1.00 75.75 166 ALA A CA 1
ATOM 1307 C C . ALA A 1 166 ? 7.758 6.611 3.969 1.00 75.75 166 ALA A C 1
ATOM 1309 O O . ALA A 1 166 ? 8.203 5.802 4.774 1.00 75.75 166 ALA A O 1
ATOM 1310 N N . ASN A 1 167 ? 7.951 6.501 2.650 1.00 69.69 167 ASN A N 1
ATOM 1311 C CA . ASN A 1 167 ? 8.891 5.525 2.104 1.00 69.69 167 ASN A CA 1
ATOM 1312 C C . ASN A 1 167 ? 10.308 5.845 2.586 1.00 69.69 167 ASN A C 1
ATOM 1314 O O . ASN A 1 167 ? 10.731 7.008 2.545 1.00 69.69 167 ASN A O 1
ATOM 1318 N N . SER A 1 168 ? 11.067 4.823 2.959 1.00 65.88 168 SER A N 1
ATOM 1319 C CA . SER A 1 168 ? 12.470 5.010 3.296 1.00 65.88 168 SER A CA 1
ATOM 1320 C C . SER A 1 168 ? 13.291 5.502 2.116 1.00 65.88 168 SER A C 1
ATOM 1322 O O . SER A 1 168 ? 13.020 5.232 0.942 1.00 65.88 168 SER A O 1
ATOM 1324 N N . ARG A 1 169 ? 14.346 6.244 2.452 1.00 62.50 169 ARG A N 1
ATOM 1325 C CA . ARG A 1 169 ? 15.322 6.706 1.470 1.00 62.50 169 ARG A CA 1
ATOM 1326 C C . ARG A 1 169 ? 16.152 5.520 0.966 1.00 62.50 169 ARG A C 1
ATOM 1328 O O . ARG A 1 169 ? 16.409 4.571 1.703 1.00 62.50 169 ARG A O 1
ATOM 1335 N N . LYS A 1 170 ? 16.566 5.577 -0.305 1.00 56.47 170 LYS A N 1
ATOM 1336 C CA . LYS A 1 170 ? 17.305 4.496 -0.990 1.00 56.47 170 LYS A CA 1
ATOM 1337 C C . LYS A 1 170 ? 18.688 4.204 -0.396 1.00 56.47 170 LYS A C 1
ATOM 1339 O O . LYS A 1 170 ? 19.239 3.147 -0.667 1.00 56.47 170 LYS A O 1
ATOM 1344 N N . ASP A 1 171 ? 19.238 5.147 0.355 1.00 57.34 171 ASP A N 1
ATOM 1345 C CA . ASP A 1 171 ? 20.506 5.088 1.085 1.00 57.34 171 ASP A CA 1
ATOM 1346 C C . ASP A 1 171 ? 20.331 4.663 2.553 1.00 57.34 171 ASP A C 1
ATOM 1348 O O . ASP A 1 171 ? 21.303 4.623 3.306 1.00 57.34 171 ASP A O 1
ATOM 1352 N N . GLY A 1 172 ? 19.105 4.335 2.974 1.00 54.34 172 GLY A N 1
ATOM 1353 C CA . GLY A 1 172 ? 18.862 3.760 4.288 1.00 54.34 172 GLY A CA 1
ATOM 1354 C C . GLY A 1 172 ? 19.638 2.455 4.453 1.00 54.34 172 GLY A C 1
ATOM 1355 O O . GLY A 1 172 ? 19.642 1.606 3.560 1.00 54.34 172 GLY A O 1
ATOM 1356 N N . ALA A 1 173 ? 20.284 2.278 5.607 1.00 50.94 173 ALA A N 1
ATOM 1357 C CA . ALA A 1 173 ? 20.938 1.018 5.943 1.00 50.94 173 ALA A CA 1
ATOM 1358 C C . ALA A 1 173 ? 19.942 -0.157 5.796 1.00 50.94 173 ALA A C 1
ATOM 1360 O O . ALA A 1 173 ? 18.760 0.012 6.120 1.00 50.94 173 ALA A O 1
ATOM 1361 N N . PRO A 1 174 ? 20.370 -1.345 5.334 1.00 44.78 174 PRO A N 1
ATOM 1362 C CA . PRO A 1 174 ? 19.513 -2.530 5.287 1.00 44.78 174 PRO A CA 1
ATOM 1363 C C . PRO A 1 174 ? 18.778 -2.742 6.622 1.00 44.78 174 PRO A C 1
ATOM 1365 O O . PRO A 1 174 ? 19.380 -2.637 7.687 1.00 44.78 174 PRO A O 1
ATOM 1368 N N . GLY A 1 175 ? 17.461 -2.967 6.575 1.00 47.69 175 GLY A N 1
ATOM 1369 C CA . GLY A 1 175 ? 16.609 -3.050 7.774 1.00 47.69 175 GLY A CA 1
ATOM 1370 C C . GLY A 1 175 ? 16.089 -1.706 8.310 1.00 47.69 175 GLY A C 1
ATOM 1371 O O . GLY A 1 175 ? 15.233 -1.688 9.191 1.00 47.69 175 GLY A O 1
ATOM 1372 N N . THR A 1 176 ? 16.524 -0.571 7.753 1.00 49.19 176 THR A N 1
ATOM 1373 C CA . THR A 1 176 ? 15.936 0.754 8.043 1.00 49.19 176 THR A CA 1
ATOM 1374 C C . THR A 1 176 ? 14.859 1.166 7.035 1.00 49.19 176 THR A C 1
ATOM 1376 O O . THR A 1 176 ? 14.186 2.184 7.221 1.00 49.19 176 THR A O 1
ATOM 1379 N N . ALA A 1 177 ? 14.658 0.353 5.993 1.00 56.31 177 ALA A N 1
ATOM 1380 C CA . ALA A 1 177 ? 13.677 0.587 4.949 1.00 56.31 177 ALA A CA 1
ATOM 1381 C C . ALA A 1 177 ? 12.234 0.331 5.435 1.00 56.31 177 ALA A C 1
ATOM 1383 O O . ALA A 1 177 ? 11.906 -0.776 5.846 1.00 56.31 177 ALA A O 1
ATOM 1384 N N . GLU A 1 178 ? 11.387 1.356 5.405 1.00 69.25 178 GLU A N 1
ATOM 1385 C CA . GLU A 1 178 ? 9.941 1.296 5.584 1.00 69.25 178 GLU A CA 1
ATOM 1386 C C . GLU A 1 178 ? 9.328 1.580 4.217 1.00 69.25 178 GLU A C 1
ATOM 1388 O O . GLU A 1 178 ? 9.394 2.706 3.729 1.00 69.25 178 GLU A O 1
ATOM 1393 N N . ASP A 1 179 ? 8.792 0.552 3.565 1.00 79.00 179 ASP A N 1
ATOM 1394 C CA . ASP A 1 179 ? 8.045 0.745 2.329 1.00 79.00 179 ASP A CA 1
ATOM 1395 C C . ASP A 1 179 ? 6.565 0.917 2.667 1.00 79.00 179 ASP A C 1
ATOM 1397 O O . ASP A 1 179 ? 5.928 0.076 3.310 1.00 79.00 179 ASP A O 1
ATOM 1401 N N . ARG A 1 180 ? 6.025 2.046 2.223 1.00 87.25 180 ARG A N 1
ATOM 1402 C CA . ARG A 1 180 ? 4.629 2.428 2.374 1.00 87.25 180 ARG A CA 1
ATOM 1403 C C . ARG A 1 180 ? 3.757 1.526 1.502 1.00 87.25 180 ARG A C 1
ATOM 1405 O O . ARG A 1 180 ? 4.005 1.380 0.304 1.00 87.25 180 ARG A O 1
ATOM 1412 N N . ARG A 1 181 ? 2.679 0.994 2.076 1.00 92.25 181 ARG A N 1
ATOM 1413 C CA . ARG A 1 181 ? 1.628 0.238 1.377 1.00 92.25 181 ARG A CA 1
ATOM 1414 C C . ARG A 1 181 ? 0.276 0.798 1.791 1.00 92.25 181 ARG A C 1
ATOM 1416 O O . ARG A 1 181 ? -0.189 0.509 2.885 1.00 92.25 181 ARG A O 1
ATOM 1423 N N . ILE A 1 182 ? -0.335 1.595 0.924 1.00 94.94 182 ILE A N 1
ATOM 1424 C CA . ILE A 1 182 ? -1.576 2.331 1.227 1.00 94.94 182 ILE A CA 1
ATOM 1425 C C . ILE A 1 182 ? -2.700 2.074 0.216 1.00 94.94 182 ILE A C 1
ATOM 1427 O O . ILE A 1 182 ? -3.782 2.636 0.340 1.00 94.94 182 ILE A O 1
ATOM 1431 N N . ASP A 1 183 ? -2.435 1.230 -0.780 1.00 95.56 183 ASP A N 1
ATOM 1432 C CA . ASP A 1 183 ? -3.344 0.972 -1.890 1.00 95.56 183 ASP A CA 1
ATOM 1433 C C . ASP A 1 183 ? -4.275 -0.197 -1.542 1.00 95.56 183 ASP A C 1
ATOM 1435 O O . ASP A 1 183 ? -3.810 -1.302 -1.237 1.00 95.56 183 ASP A O 1
ATOM 1439 N N . HIS A 1 184 ? -5.581 0.030 -1.652 1.00 97.50 184 HIS A N 1
ATOM 1440 C CA . HIS A 1 184 ? -6.603 -1.011 -1.655 1.00 97.50 184 HIS A CA 1
ATOM 1441 C C . HIS A 1 184 ? -7.322 -1.030 -3.004 1.00 97.50 184 HIS A C 1
ATOM 1443 O O . HIS A 1 184 ? -7.985 -0.065 -3.377 1.00 97.50 184 HIS A O 1
ATOM 1449 N N . ILE A 1 185 ? -7.175 -2.117 -3.761 1.00 97.31 185 ILE A N 1
ATOM 1450 C CA . ILE A 1 185 ? -7.845 -2.263 -5.057 1.00 97.31 185 ILE A CA 1
ATOM 1451 C C . ILE A 1 185 ? -9.312 -2.600 -4.794 1.00 97.31 185 ILE A C 1
ATOM 1453 O O . ILE A 1 185 ? -9.608 -3.630 -4.194 1.00 97.31 185 ILE A O 1
ATOM 1457 N N . VAL A 1 186 ? -10.223 -1.750 -5.264 1.00 97.94 186 VAL A N 1
ATOM 1458 C CA . VAL A 1 186 ? -11.662 -1.982 -5.120 1.00 97.94 186 VAL A CA 1
ATOM 1459 C C . VAL A 1 186 ? -12.085 -3.119 -6.064 1.00 97.94 186 VAL A C 1
ATOM 1461 O O . VAL A 1 186 ? -11.777 -3.043 -7.261 1.00 97.94 186 VAL A O 1
ATOM 1464 N N . PRO A 1 187 ? -12.801 -4.153 -5.577 1.00 96.75 187 PRO A N 1
ATOM 1465 C CA . PRO A 1 187 ? -13.265 -5.261 -6.411 1.00 96.75 187 PRO A CA 1
ATOM 1466 C C . PRO A 1 187 ? -14.097 -4.790 -7.609 1.00 96.75 187 PRO A C 1
ATOM 1468 O O . PRO A 1 187 ? -14.861 -3.822 -7.522 1.00 96.75 187 PRO A O 1
ATOM 1471 N N . ARG A 1 188 ? -13.969 -5.467 -8.755 1.00 95.12 188 ARG A N 1
ATOM 1472 C CA . ARG A 1 188 ? -14.561 -5.007 -10.025 1.00 95.12 188 ARG A CA 1
ATOM 1473 C C . ARG A 1 188 ? -16.090 -5.006 -9.983 1.00 95.12 188 ARG A C 1
ATOM 1475 O O . ARG A 1 188 ? -16.733 -4.133 -10.571 1.00 95.12 188 ARG A O 1
ATOM 1482 N N . GLU A 1 189 ? -16.662 -5.964 -9.276 1.00 96.00 189 GLU A N 1
ATOM 1483 C CA . GLU A 1 189 ? -18.080 -6.087 -8.970 1.00 96.00 189 GLU A CA 1
ATOM 1484 C C . GLU A 1 189 ? -18.590 -4.877 -8.177 1.00 96.00 189 GLU A C 1
ATOM 1486 O O . GLU A 1 189 ? -19.597 -4.280 -8.557 1.00 96.00 189 GLU A O 1
ATOM 1491 N N . ALA A 1 190 ? -17.841 -4.426 -7.167 1.00 96.94 190 ALA A N 1
ATOM 1492 C CA . ALA A 1 190 ? -18.187 -3.260 -6.361 1.00 96.94 190 ALA A CA 1
ATOM 1493 C C . ALA A 1 190 ? -18.034 -1.953 -7.154 1.00 96.94 190 ALA A C 1
ATOM 1495 O O . ALA A 1 190 ? -18.894 -1.071 -7.085 1.00 96.94 190 ALA A O 1
ATOM 1496 N N . VAL A 1 191 ? -16.996 -1.856 -7.998 1.00 97.25 191 VAL A N 1
ATOM 1497 C CA . VAL A 1 191 ? -16.869 -0.762 -8.976 1.00 97.25 191 VAL A CA 1
ATOM 1498 C C . VAL A 1 191 ? -18.110 -0.706 -9.860 1.00 97.25 191 VAL A C 1
ATOM 1500 O O . VAL A 1 191 ? -18.712 0.353 -9.996 1.00 97.25 191 VAL A O 1
ATOM 1503 N N . THR A 1 192 ? -18.542 -1.835 -10.420 1.00 95.94 192 THR A N 1
ATOM 1504 C CA . THR A 1 192 ? -19.717 -1.891 -11.305 1.00 95.94 192 THR A CA 1
ATOM 1505 C C . THR A 1 192 ? -21.001 -1.492 -10.570 1.00 95.94 192 THR A C 1
ATOM 1507 O O . THR A 1 192 ? -21.783 -0.696 -11.097 1.00 95.94 192 THR A O 1
ATOM 1510 N N . ALA A 1 193 ? -21.175 -1.962 -9.330 1.00 96.69 193 ALA A N 1
ATOM 1511 C CA . ALA A 1 193 ? -22.292 -1.595 -8.459 1.00 96.69 193 ALA A CA 1
ATOM 1512 C C . ALA A 1 193 ? -22.303 -0.100 -8.082 1.00 96.69 193 ALA A C 1
ATOM 1514 O O . ALA A 1 193 ? -23.361 0.463 -7.809 1.00 96.69 193 ALA A O 1
ATOM 1515 N N . GLY A 1 194 ? -21.147 0.569 -8.107 1.00 97.38 194 GLY A N 1
ATOM 1516 C CA . GLY A 1 194 ? -21.020 1.996 -7.806 1.00 97.38 194 GLY A CA 1
ATOM 1517 C C . GLY A 1 194 ? -20.929 2.323 -6.319 1.00 97.38 194 GLY A C 1
ATOM 1518 O O . GLY A 1 194 ? -20.918 3.500 -5.959 1.00 97.38 194 GLY A O 1
ATOM 1519 N N . ARG A 1 195 ? -20.835 1.307 -5.462 1.00 97.81 195 ARG A N 1
ATOM 1520 C CA . ARG A 1 195 ? -20.688 1.465 -4.018 1.00 97.81 195 ARG A CA 1
ATOM 1521 C C . ARG A 1 195 ? -19.817 0.354 -3.454 1.00 97.81 195 ARG A C 1
ATOM 1523 O O . ARG A 1 195 ? -19.933 -0.794 -3.876 1.00 97.81 195 ARG A O 1
ATOM 1530 N N . TYR A 1 196 ? -18.972 0.704 -2.495 1.00 98.44 196 TYR A N 1
ATOM 1531 C CA . TYR A 1 196 ? -18.124 -0.245 -1.789 1.00 98.44 196 TYR A CA 1
ATOM 1532 C C . TYR A 1 196 ? -17.952 0.172 -0.332 1.00 98.44 196 TYR A C 1
ATOM 1534 O O . TYR A 1 196 ? -17.786 1.358 -0.048 1.00 98.44 196 TYR A O 1
ATOM 1542 N N . GLU A 1 197 ? -18.008 -0.793 0.579 1.00 98.44 197 GLU A N 1
ATOM 1543 C CA . GLU A 1 197 ? -17.898 -0.561 2.016 1.00 98.44 197 GLU A CA 1
ATOM 1544 C C . GLU A 1 197 ? -16.889 -1.527 2.626 1.00 98.44 197 GLU A C 1
ATOM 1546 O O . GLU A 1 197 ? -16.863 -2.707 2.273 1.00 98.44 197 GLU A O 1
ATOM 1551 N N . ILE A 1 198 ? -16.050 -1.004 3.516 1.00 98.50 198 ILE A N 1
ATOM 1552 C CA . ILE A 1 198 ? -15.012 -1.753 4.230 1.00 98.50 198 ILE A CA 1
ATOM 1553 C C . ILE A 1 198 ? -14.849 -1.208 5.642 1.00 98.50 198 ILE A C 1
ATOM 1555 O O . ILE A 1 198 ? -15.166 -0.046 5.921 1.00 98.50 198 ILE A O 1
ATOM 1559 N N . TYR A 1 199 ? -14.273 -2.030 6.510 1.00 98.69 199 TYR A N 1
ATOM 1560 C CA . TYR A 1 199 ? -13.798 -1.606 7.819 1.00 98.69 199 TYR A CA 1
ATOM 1561 C C . TYR A 1 199 ? -12.274 -1.594 7.842 1.00 98.69 199 TYR A C 1
ATOM 1563 O O . TYR A 1 199 ? -11.627 -2.441 7.230 1.00 98.69 199 TYR A O 1
ATOM 1571 N N . ILE A 1 200 ? -11.688 -0.632 8.544 1.00 98.38 200 ILE A N 1
ATOM 1572 C CA . ILE A 1 200 ? -10.244 -0.542 8.734 1.00 98.38 200 ILE A CA 1
ATOM 1573 C C . ILE A 1 200 ? -9.956 -0.439 10.222 1.00 98.38 200 ILE A C 1
ATOM 1575 O O . ILE A 1 200 ? -10.359 0.520 10.878 1.00 98.38 200 ILE A O 1
ATOM 1579 N N . GLU A 1 201 ? -9.229 -1.414 10.744 1.00 97.69 201 GLU A N 1
ATOM 1580 C CA . GLU A 1 201 ? -8.628 -1.338 12.068 1.00 97.69 201 GLU A CA 1
ATOM 1581 C C . GLU A 1 201 ? -7.295 -0.597 11.944 1.00 97.69 201 GLU A C 1
ATOM 1583 O O . GLU A 1 201 ? -6.397 -1.046 11.235 1.00 97.69 201 GLU A O 1
ATOM 1588 N N . VAL A 1 202 ? -7.165 0.550 12.603 1.00 97.44 202 VAL A N 1
ATOM 1589 C CA . VAL A 1 202 ? -5.957 1.380 12.628 1.00 97.44 202 VAL A CA 1
ATOM 1590 C C . VAL A 1 202 ? -5.304 1.259 13.998 1.00 97.44 202 VAL A C 1
ATOM 1592 O O . VAL A 1 202 ? -5.921 1.580 15.017 1.00 97.44 202 VAL A O 1
ATOM 1595 N N . SER A 1 203 ? -4.038 0.850 14.021 1.00 95.50 203 SER A N 1
ATOM 1596 C CA . SER A 1 203 ? -3.235 0.755 15.241 1.00 95.50 203 SER A CA 1
ATOM 1597 C C . SER A 1 203 ? -2.196 1.871 15.255 1.00 95.50 203 SER A C 1
ATOM 1599 O O . SER A 1 203 ? -1.377 1.984 14.341 1.00 95.50 203 SER A O 1
ATOM 1601 N N . VAL A 1 204 ? -2.199 2.694 16.309 1.00 94.69 204 VAL A N 1
ATOM 1602 C CA . VAL A 1 204 ? -1.317 3.870 16.422 1.00 94.69 204 VAL A CA 1
ATOM 1603 C C . VAL A 1 204 ? 0.107 3.443 16.785 1.00 94.69 204 VAL A C 1
ATOM 1605 O O . VAL A 1 204 ? 0.588 3.631 17.904 1.00 94.69 204 VAL A O 1
ATOM 1608 N N . ASN A 1 205 ? 0.800 2.840 15.827 1.00 91.62 205 ASN A N 1
ATOM 1609 C CA . ASN A 1 205 ? 2.218 2.536 15.893 1.00 91.62 205 ASN A CA 1
ATOM 1610 C C . ASN A 1 205 ? 2.821 2.424 14.487 1.00 91.62 205 ASN A C 1
ATOM 1612 O O . ASN A 1 205 ? 2.147 2.026 13.540 1.00 91.62 205 ASN A O 1
ATOM 1616 N N . GLY A 1 206 ? 4.108 2.747 14.353 1.00 89.38 206 GLY A N 1
ATOM 1617 C CA . GLY A 1 206 ? 4.834 2.518 13.106 1.00 89.38 206 GLY A CA 1
ATOM 1618 C C . GLY A 1 206 ? 5.153 1.036 12.887 1.00 89.38 206 GLY A C 1
ATOM 1619 O O . GLY A 1 206 ? 4.967 0.197 13.782 1.00 89.38 206 GLY A O 1
ATOM 1620 N N . LEU A 1 207 ? 5.716 0.723 11.714 1.00 88.06 207 LEU A N 1
ATOM 1621 C CA . LEU A 1 207 ? 6.175 -0.630 11.368 1.00 88.06 207 LEU A CA 1
ATOM 1622 C C . LEU A 1 207 ? 7.143 -1.186 12.428 1.00 88.06 207 LEU A C 1
ATOM 1624 O O . LEU A 1 207 ? 7.040 -2.349 12.819 1.00 88.06 207 LEU A O 1
ATOM 1628 N N . PHE A 1 208 ? 8.002 -0.313 12.963 1.00 88.38 208 PHE A N 1
ATOM 1629 C CA . PHE A 1 208 ? 9.011 -0.621 13.978 1.00 88.38 208 PHE A CA 1
ATOM 1630 C C . PHE A 1 208 ? 8.716 0.007 15.353 1.00 88.38 208 PHE A C 1
ATOM 1632 O O . PHE A 1 208 ? 9.634 0.336 16.101 1.00 88.38 208 PHE A O 1
ATOM 1639 N N . GLY A 1 209 ? 7.437 0.189 15.696 1.00 88.62 209 GLY A N 1
ATOM 1640 C CA . GLY A 1 209 ? 7.022 0.778 16.973 1.00 88.62 209 GLY A CA 1
ATOM 1641 C C . GLY A 1 209 ? 7.016 2.310 16.964 1.00 88.62 209 GLY A C 1
ATOM 1642 O O . GLY A 1 209 ? 6.778 2.930 15.930 1.00 88.62 209 GLY A O 1
ATOM 1643 N N . VAL A 1 210 ? 7.211 2.924 18.135 1.00 89.38 210 VAL A N 1
ATOM 1644 C CA . VAL A 1 210 ? 7.064 4.381 18.356 1.00 89.38 210 VAL A CA 1
ATOM 1645 C C . VAL A 1 210 ? 8.177 4.928 19.252 1.00 89.38 210 VAL A C 1
ATOM 1647 O O . VAL A 1 210 ? 7.919 5.419 20.339 1.00 89.38 210 VAL A O 1
ATOM 1650 N N . GLY A 1 211 ? 9.442 4.796 18.857 1.00 86.94 211 GLY A N 1
ATOM 1651 C CA . GLY A 1 211 ? 10.564 5.286 19.671 1.00 86.94 211 GLY A CA 1
ATOM 1652 C C . GLY A 1 211 ? 10.582 6.817 19.846 1.00 86.94 211 GLY A C 1
ATOM 1653 O O . GLY A 1 211 ? 10.254 7.560 18.918 1.00 86.94 211 GLY A O 1
ATOM 1654 N N . ILE A 1 212 ? 10.988 7.299 21.028 1.00 86.06 212 ILE A N 1
ATOM 1655 C CA . ILE A 1 212 ? 11.088 8.742 21.334 1.00 86.06 212 ILE A CA 1
ATOM 1656 C C . ILE A 1 212 ? 11.986 9.487 20.339 1.00 86.06 212 ILE A C 1
ATOM 1658 O O . ILE A 1 212 ? 13.045 8.999 19.940 1.00 86.06 212 ILE A O 1
ATOM 1662 N N . ASN A 1 213 ? 11.572 10.712 19.987 1.00 77.81 213 ASN A N 1
ATOM 1663 C CA . ASN A 1 213 ? 12.261 11.610 19.052 1.00 77.81 213 ASN A CA 1
ATOM 1664 C C . ASN A 1 213 ? 12.508 10.979 17.666 1.00 77.81 213 ASN A C 1
ATOM 1666 O O . ASN A 1 213 ? 13.449 11.357 16.973 1.00 77.81 213 ASN A O 1
ATOM 1670 N N . GLY A 1 214 ? 11.695 9.991 17.274 1.00 70.31 214 GLY A N 1
ATOM 1671 C CA . GLY A 1 214 ? 11.845 9.272 16.007 1.00 70.31 214 GLY A CA 1
ATOM 1672 C C . GLY A 1 214 ? 12.973 8.232 15.993 1.00 70.31 214 GLY A C 1
ATOM 1673 O O . GLY A 1 214 ? 13.226 7.622 14.955 1.00 70.31 214 GLY A O 1
ATOM 1674 N N . PHE A 1 215 ? 13.645 7.982 17.122 1.00 78.69 215 PHE A N 1
ATOM 1675 C CA . PHE A 1 215 ? 14.698 6.970 17.213 1.00 78.69 215 PHE A CA 1
ATOM 1676 C C . PHE A 1 215 ? 14.113 5.613 17.610 1.00 78.69 215 PHE A C 1
ATOM 1678 O O . PHE A 1 215 ? 13.807 5.377 18.776 1.00 78.69 215 PHE A O 1
ATOM 1685 N N . ARG A 1 216 ? 14.011 4.691 16.646 1.00 79.75 216 ARG A N 1
ATOM 1686 C CA . ARG A 1 216 ? 13.343 3.380 16.794 1.00 79.75 216 ARG A CA 1
ATOM 1687 C C . ARG A 1 216 ? 13.786 2.563 18.015 1.00 79.75 216 ARG A C 1
ATOM 1689 O O . ARG A 1 216 ? 12.947 1.966 18.671 1.00 79.75 216 ARG A O 1
ATOM 1696 N N . HIS A 1 217 ? 15.080 2.556 18.341 1.00 85.25 217 HIS A N 1
ATOM 1697 C CA . HIS A 1 217 ? 15.629 1.770 19.461 1.00 85.25 217 HIS A CA 1
ATOM 1698 C C . HIS A 1 217 ? 15.594 2.490 20.816 1.00 85.25 217 HIS A C 1
ATOM 1700 O O . HIS A 1 217 ? 16.178 2.010 21.786 1.00 85.25 217 HIS A O 1
ATOM 1706 N N . GLN A 1 218 ? 14.947 3.652 20.896 1.00 87.50 218 GLN A N 1
ATOM 1707 C CA . GLN A 1 218 ? 14.679 4.302 22.171 1.00 87.50 218 GLN A CA 1
ATOM 1708 C C . GLN A 1 218 ? 13.419 3.730 22.815 1.00 87.50 218 GLN A C 1
ATOM 1710 O O . GLN A 1 218 ? 12.610 3.057 22.177 1.00 87.50 218 GLN A O 1
ATOM 1715 N N . ARG A 1 219 ? 13.234 4.040 24.103 1.00 90.12 219 ARG A N 1
ATOM 1716 C CA . ARG A 1 219 ? 11.975 3.752 24.800 1.00 90.12 219 ARG A CA 1
ATOM 1717 C C . ARG A 1 219 ? 10.782 4.309 23.998 1.00 90.12 219 ARG A C 1
ATOM 1719 O O . ARG A 1 219 ? 10.939 5.353 23.354 1.00 90.12 219 ARG A O 1
ATOM 1726 N N . PRO A 1 220 ? 9.610 3.655 24.045 1.00 91.00 220 PRO A N 1
ATOM 1727 C CA . PRO A 1 220 ? 8.448 4.116 23.305 1.00 91.00 220 PRO A CA 1
ATOM 1728 C C . PRO A 1 220 ? 7.986 5.488 23.809 1.00 91.00 220 PRO A C 1
ATOM 1730 O O . PRO A 1 220 ? 7.902 5.730 25.015 1.00 91.00 220 PRO A O 1
ATOM 1733 N N . ASP A 1 221 ? 7.680 6.378 22.876 1.00 92.69 221 ASP A N 1
ATOM 1734 C CA . ASP A 1 221 ? 6.905 7.583 23.103 1.00 92.69 221 ASP A CA 1
ATOM 1735 C C . ASP A 1 221 ? 5.440 7.176 23.208 1.00 92.69 221 ASP A C 1
ATOM 1737 O O . ASP A 1 221 ? 4.885 6.568 22.293 1.00 92.69 221 ASP A O 1
ATOM 1741 N N . MET A 1 222 ? 4.825 7.468 24.350 1.00 93.50 222 MET A N 1
ATOM 17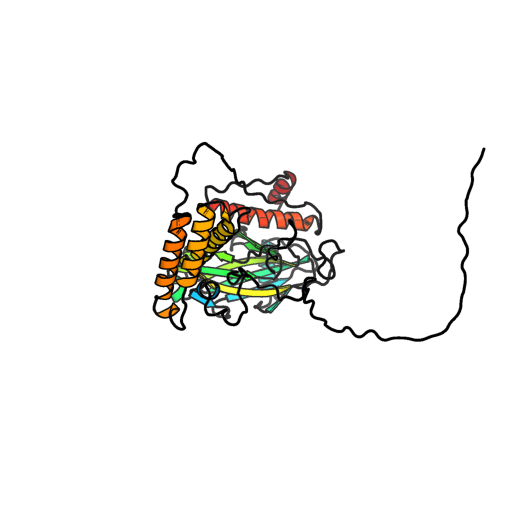42 C CA . MET A 1 222 ? 3.438 7.104 24.627 1.00 93.50 222 MET A CA 1
ATOM 1743 C C . MET A 1 222 ? 2.440 8.169 24.163 1.00 93.50 222 MET A C 1
ATOM 1745 O O . MET A 1 222 ? 1.250 7.966 24.353 1.00 93.50 222 MET A O 1
ATOM 1749 N N . ASN A 1 223 ? 2.900 9.266 23.551 1.00 94.06 223 ASN A N 1
ATOM 1750 C CA . ASN A 1 223 ? 2.075 10.401 23.128 1.00 94.06 223 ASN A CA 1
ATOM 1751 C C . ASN A 1 223 ? 2.129 10.649 21.611 1.00 94.06 223 ASN A C 1
ATOM 1753 O O . ASN A 1 223 ? 1.820 11.749 21.149 1.00 94.06 223 ASN A O 1
ATOM 1757 N N . VAL A 1 224 ? 2.512 9.644 20.818 1.00 92.31 224 VAL A N 1
ATOM 1758 C CA . VAL A 1 224 ? 2.517 9.761 19.356 1.00 92.31 224 VAL A CA 1
ATOM 1759 C C . VAL A 1 224 ? 1.086 9.779 18.847 1.00 92.31 224 VAL A C 1
ATOM 1761 O O . VAL A 1 224 ? 0.242 8.996 19.277 1.00 92.31 224 VAL A O 1
ATOM 1764 N N . SER A 1 225 ? 0.826 10.679 17.909 1.00 94.81 225 SER A N 1
ATOM 1765 C CA . SER A 1 225 ? -0.393 10.690 17.113 1.00 94.81 225 SER A CA 1
ATOM 1766 C C . SER A 1 225 ? -0.011 10.734 15.642 1.00 94.81 225 SER A C 1
ATOM 1768 O O . SER A 1 225 ? 0.974 11.381 15.278 1.00 94.81 225 SER A O 1
ATOM 1770 N N . PHE A 1 226 ? -0.792 10.072 14.797 1.00 95.06 226 PHE A N 1
ATOM 1771 C CA . PHE A 1 226 ? -0.606 10.101 13.353 1.00 95.06 226 PHE A CA 1
ATOM 1772 C C . PHE A 1 226 ? -1.748 10.859 12.688 1.00 95.06 226 PHE A C 1
ATOM 1774 O O . PHE A 1 226 ? -2.906 10.766 13.099 1.00 95.06 226 PHE A O 1
ATOM 1781 N N . LYS A 1 227 ? -1.398 11.640 11.668 1.00 96.38 227 LYS A N 1
ATOM 1782 C CA . LYS A 1 227 ? -2.342 12.397 10.850 1.00 96.38 227 LYS A CA 1
ATOM 1783 C C . LYS A 1 227 ? -2.746 11.561 9.643 1.00 96.38 227 LYS A C 1
ATOM 1785 O O . LYS A 1 227 ? -1.867 11.024 8.969 1.00 96.38 227 LYS A O 1
ATOM 1790 N N . LEU A 1 228 ? -4.035 11.534 9.314 1.00 97.00 228 LEU A N 1
ATOM 1791 C CA . LEU A 1 228 ? -4.518 10.943 8.068 1.00 97.00 228 LEU A CA 1
ATOM 1792 C C . LEU A 1 228 ? -4.004 11.757 6.879 1.00 97.00 228 LEU A C 1
ATOM 1794 O O . LEU A 1 228 ? -4.465 12.875 6.632 1.00 97.00 228 LEU A O 1
ATOM 1798 N N . ALA A 1 229 ? -3.027 11.217 6.158 1.00 94.62 229 ALA A N 1
ATOM 1799 C CA . ALA A 1 229 ? -2.364 11.905 5.057 1.00 94.62 229 ALA A CA 1
ATOM 1800 C C . ALA A 1 229 ? -3.151 11.804 3.742 1.00 94.62 229 ALA A C 1
ATOM 1802 O O . ALA A 1 229 ? -3.135 12.739 2.938 1.00 94.62 229 ALA A O 1
ATOM 1803 N N . SER A 1 230 ? -3.839 10.683 3.515 1.00 95.12 230 SER A N 1
ATOM 1804 C CA . SER A 1 230 ? -4.614 10.421 2.299 1.00 95.12 230 SER A CA 1
ATOM 1805 C C . SER A 1 230 ? -5.787 9.495 2.607 1.00 95.12 230 SER A C 1
ATOM 1807 O O . SER A 1 230 ? -5.655 8.594 3.436 1.00 95.12 230 SER A O 1
ATOM 1809 N N . ALA A 1 231 ? -6.919 9.761 1.963 1.00 97.25 231 ALA A N 1
ATOM 1810 C CA . ALA A 1 231 ? -8.132 8.952 1.992 1.00 97.25 231 ALA A CA 1
ATOM 1811 C C . ALA A 1 231 ? -8.859 9.199 0.666 1.00 97.25 231 ALA A C 1
ATOM 1813 O O . ALA A 1 231 ? -9.917 9.822 0.618 1.00 97.25 231 ALA A O 1
ATOM 1814 N N . ASP A 1 232 ? -8.208 8.811 -0.427 1.00 97.62 232 ASP A N 1
ATOM 1815 C CA . ASP A 1 232 ? -8.563 9.271 -1.762 1.00 97.62 232 ASP A CA 1
ATOM 1816 C C . ASP A 1 232 ? -9.049 8.088 -2.619 1.00 97.62 232 ASP A C 1
ATOM 1818 O O . ASP A 1 232 ? -8.435 7.019 -2.646 1.00 97.62 232 ASP A O 1
ATOM 1822 N N . LEU A 1 233 ? -10.133 8.287 -3.367 1.00 98.06 233 LEU A N 1
ATOM 1823 C CA . LEU A 1 233 ? -10.591 7.379 -4.412 1.00 98.06 233 LEU A CA 1
ATOM 1824 C C . LEU A 1 233 ? -9.873 7.718 -5.722 1.00 98.06 233 LEU A C 1
ATOM 1826 O O . LEU A 1 233 ? -10.051 8.795 -6.297 1.00 98.06 233 LEU A O 1
ATOM 1830 N N . VAL A 1 234 ? -9.057 6.792 -6.206 1.00 97.38 234 VAL A N 1
ATOM 1831 C CA . VAL A 1 234 ? -8.128 6.994 -7.317 1.00 97.38 234 VAL A CA 1
ATOM 1832 C C . VAL A 1 234 ? -8.504 6.096 -8.484 1.00 97.38 234 VAL A C 1
ATOM 1834 O O . VAL A 1 234 ? -8.633 4.883 -8.339 1.00 97.38 234 VAL A O 1
ATOM 1837 N N . LEU A 1 235 ? -8.638 6.686 -9.668 1.00 96.62 235 LEU A N 1
ATOM 1838 C CA . LEU A 1 235 ? -8.711 5.937 -10.913 1.00 96.62 235 LEU A CA 1
ATOM 1839 C C . LEU A 1 235 ? -7.299 5.769 -11.463 1.00 96.62 235 LEU A C 1
ATOM 1841 O O . LEU A 1 235 ? -6.698 6.739 -11.932 1.00 96.62 235 LEU A O 1
ATOM 1845 N N . ALA A 1 236 ? -6.762 4.556 -11.399 1.00 95.00 236 ALA A N 1
ATOM 1846 C CA . ALA A 1 236 ? -5.408 4.288 -11.858 1.00 95.00 236 ALA A CA 1
ATOM 1847 C C . ALA A 1 236 ? -5.298 4.404 -13.388 1.00 95.00 236 ALA A C 1
ATOM 1849 O O . ALA A 1 236 ? -6.253 4.168 -14.125 1.00 95.00 236 ALA A O 1
ATOM 1850 N N . ARG A 1 237 ? -4.103 4.743 -13.875 1.00 94.06 237 ARG A N 1
ATOM 1851 C CA . ARG A 1 237 ? -3.700 4.549 -15.271 1.00 94.06 237 ARG A CA 1
ATOM 1852 C C . ARG A 1 237 ? -2.751 3.358 -15.326 1.00 94.06 237 ARG A C 1
ATOM 1854 O O . ARG A 1 237 ? -1.550 3.510 -15.078 1.00 94.06 237 ARG A O 1
ATOM 1861 N N . SER A 1 238 ? -3.279 2.173 -15.626 1.00 93.88 238 SER A N 1
ATOM 1862 C CA . SER A 1 238 ? -2.539 0.908 -15.495 1.00 93.88 238 SER A CA 1
ATOM 1863 C C . SER A 1 238 ? -1.241 0.905 -16.298 1.00 93.88 238 SER A C 1
ATOM 1865 O O . SER A 1 238 ? -0.181 0.592 -15.758 1.00 93.88 238 SER A O 1
ATOM 1867 N N . GLU A 1 239 ? -1.289 1.352 -17.555 1.00 93.69 239 GLU A N 1
ATOM 1868 C CA . GLU A 1 239 ? -0.107 1.399 -18.422 1.00 93.69 239 GLU A CA 1
ATOM 1869 C C . GLU A 1 239 ? 0.969 2.370 -17.915 1.00 93.69 239 GLU A C 1
ATOM 1871 O O . GLU A 1 239 ? 2.158 2.097 -18.062 1.00 93.69 239 GLU A O 1
ATOM 1876 N N . ALA A 1 240 ? 0.594 3.474 -17.260 1.00 94.31 240 ALA A N 1
ATOM 1877 C CA . ALA A 1 240 ? 1.572 4.411 -16.705 1.00 94.31 240 ALA A CA 1
ATOM 1878 C C . ALA A 1 240 ? 2.210 3.882 -15.418 1.00 94.31 240 ALA A C 1
ATOM 1880 O O . ALA A 1 240 ? 3.418 4.034 -15.227 1.00 94.31 240 ALA A O 1
ATOM 1881 N N . ARG A 1 241 ? 1.433 3.215 -14.556 1.00 93.50 241 ARG A N 1
ATOM 1882 C CA . ARG A 1 241 ? 1.977 2.510 -13.383 1.00 93.50 241 ARG A CA 1
ATOM 1883 C C . ARG A 1 241 ? 2.910 1.376 -13.811 1.00 93.50 241 ARG A C 1
ATOM 1885 O O . ARG A 1 241 ? 3.992 1.226 -13.253 1.00 93.50 241 ARG A O 1
ATOM 1892 N N . ALA A 1 242 ? 2.557 0.638 -14.857 1.00 93.88 242 ALA A N 1
ATOM 1893 C CA . ALA A 1 242 ? 3.426 -0.383 -15.425 1.00 93.88 242 ALA A CA 1
ATOM 1894 C C . ALA A 1 242 ? 4.704 0.221 -16.043 1.00 93.88 242 ALA A C 1
ATOM 1896 O O . ALA A 1 242 ? 5.797 -0.275 -15.782 1.00 93.88 242 ALA A O 1
ATOM 1897 N N . LEU A 1 243 ? 4.609 1.356 -16.750 1.00 95.50 243 LEU A N 1
ATOM 1898 C CA . LEU A 1 243 ? 5.779 2.100 -17.241 1.00 95.50 243 LEU A CA 1
ATOM 1899 C C . LEU A 1 243 ? 6.697 2.553 -16.103 1.00 95.50 243 LEU A C 1
ATOM 1901 O O . LEU A 1 243 ? 7.917 2.541 -16.252 1.00 95.50 243 LEU A O 1
ATOM 1905 N N . GLN A 1 244 ? 6.131 2.945 -14.961 1.00 93.81 244 GLN A N 1
ATOM 1906 C CA . GLN A 1 244 ? 6.915 3.317 -13.786 1.00 93.81 244 GLN A CA 1
ATOM 1907 C C . GLN A 1 244 ? 7.768 2.143 -13.290 1.00 93.81 244 GLN A C 1
ATOM 1909 O O . GLN A 1 244 ? 8.937 2.340 -12.948 1.00 93.81 244 GLN A O 1
ATOM 1914 N N . ILE A 1 245 ? 7.208 0.930 -13.274 1.00 92.62 245 ILE A N 1
ATOM 1915 C CA . ILE A 1 245 ? 7.940 -0.289 -12.916 1.00 92.62 245 ILE A CA 1
ATOM 1916 C C . ILE A 1 245 ? 8.992 -0.621 -13.976 1.00 92.62 245 ILE A C 1
ATOM 1918 O O . ILE A 1 245 ? 10.154 -0.807 -13.617 1.00 92.62 245 ILE A O 1
ATOM 1922 N N . ASP A 1 246 ? 8.634 -0.606 -15.261 1.00 94.62 246 ASP A N 1
ATOM 1923 C CA . ASP A 1 246 ? 9.570 -0.856 -16.363 1.00 94.62 246 ASP A CA 1
ATOM 1924 C C . ASP A 1 246 ? 10.782 0.084 -16.285 1.00 94.62 246 ASP A C 1
ATOM 1926 O O . ASP A 1 246 ? 11.937 -0.346 -16.312 1.00 94.62 246 ASP A O 1
ATOM 1930 N N . PHE A 1 247 ? 10.529 1.381 -16.103 1.00 94.56 247 PHE A N 1
ATOM 1931 C CA . PHE A 1 247 ? 11.579 2.384 -15.976 1.00 94.56 247 PHE A CA 1
ATOM 1932 C C . PHE A 1 247 ? 12.434 2.175 -14.720 1.00 94.56 247 PHE A C 1
ATOM 1934 O O . PHE A 1 247 ? 13.655 2.337 -14.770 1.00 94.56 247 PHE A O 1
ATOM 1941 N N . LYS A 1 248 ? 11.826 1.776 -13.592 1.00 91.62 248 LYS A N 1
ATOM 1942 C CA . LYS A 1 248 ? 12.557 1.441 -12.360 1.00 91.62 248 LYS A CA 1
ATOM 1943 C C . LYS A 1 248 ? 13.516 0.270 -12.588 1.00 91.62 248 LYS A C 1
ATOM 1945 O O . LYS A 1 248 ? 14.669 0.366 -12.167 1.00 91.62 248 LYS A O 1
ATOM 1950 N N . VAL A 1 249 ? 13.075 -0.785 -13.274 1.00 92.50 249 VAL A N 1
ATOM 1951 C CA . VAL A 1 249 ? 13.912 -1.952 -13.599 1.00 92.50 249 VAL A CA 1
ATOM 1952 C C . VAL A 1 249 ? 15.040 -1.564 -14.556 1.00 92.50 249 VAL A C 1
ATOM 1954 O O . VAL A 1 249 ? 16.195 -1.902 -14.300 1.00 92.50 249 VAL A O 1
ATOM 1957 N N . LEU A 1 250 ? 14.758 -0.786 -15.608 1.00 93.69 250 LEU A N 1
ATOM 1958 C CA . LEU A 1 250 ? 15.796 -0.284 -16.519 1.00 93.69 250 LEU A CA 1
ATOM 1959 C C . LEU A 1 250 ? 16.849 0.546 -15.785 1.00 93.69 250 LEU A C 1
ATOM 1961 O O . LEU A 1 250 ? 18.045 0.347 -15.993 1.00 93.69 250 LEU A O 1
ATOM 1965 N N . ALA A 1 251 ? 16.419 1.444 -14.898 1.00 91.81 251 ALA A N 1
ATOM 1966 C CA . ALA A 1 251 ? 17.326 2.261 -14.103 1.00 91.81 251 ALA A CA 1
ATOM 1967 C C . ALA A 1 251 ? 18.194 1.412 -13.160 1.00 91.81 251 ALA A C 1
ATOM 1969 O O . ALA A 1 251 ? 19.365 1.732 -12.967 1.00 91.81 251 ALA A O 1
ATOM 1970 N N . GLN A 1 252 ? 17.651 0.333 -12.588 1.00 91.19 252 GLN A N 1
ATOM 1971 C CA . GLN A 1 252 ? 18.419 -0.611 -11.771 1.00 91.19 252 GLN A CA 1
ATOM 1972 C C . GLN A 1 252 ? 19.437 -1.392 -12.609 1.00 91.19 252 GLN A C 1
ATOM 1974 O O . GLN A 1 252 ? 20.595 -1.468 -12.216 1.00 91.19 252 GLN A O 1
ATOM 1979 N N . LEU A 1 253 ? 19.052 -1.896 -13.786 1.00 91.75 253 LEU A N 1
ATOM 1980 C CA . LEU A 1 253 ? 19.969 -2.582 -14.706 1.00 91.75 253 LEU A CA 1
ATOM 1981 C C . LEU A 1 253 ? 21.094 -1.662 -15.195 1.00 91.75 253 LEU A C 1
ATOM 1983 O O . LEU A 1 253 ? 22.242 -2.089 -15.303 1.00 91.75 253 LEU A O 1
ATOM 1987 N N . ALA A 1 254 ? 20.775 -0.400 -15.481 1.00 92.06 254 ALA A N 1
ATOM 1988 C CA . ALA A 1 254 ? 21.742 0.603 -15.916 1.00 92.06 254 ALA A CA 1
ATOM 1989 C C . ALA A 1 254 ? 22.743 0.990 -14.814 1.00 92.06 254 ALA A C 1
ATOM 1991 O O . ALA A 1 254 ? 23.875 1.341 -15.127 1.00 92.06 254 ALA A O 1
ATOM 1992 N N . ARG A 1 255 ? 22.327 0.931 -13.541 1.00 88.88 255 ARG A N 1
ATOM 1993 C CA . ARG A 1 255 ? 23.143 1.266 -12.358 1.00 88.88 255 ARG A CA 1
ATOM 1994 C C . ARG A 1 255 ? 23.710 0.040 -11.643 1.00 88.88 255 ARG A C 1
ATOM 1996 O O . ARG A 1 255 ? 24.223 0.179 -10.536 1.00 88.88 255 ARG A O 1
ATOM 2003 N N . ALA A 1 256 ? 23.566 -1.146 -12.229 1.00 90.12 256 ALA A N 1
ATOM 2004 C CA . ALA A 1 256 ? 24.154 -2.355 -11.679 1.00 90.12 256 ALA A CA 1
ATOM 2005 C C . ALA A 1 256 ? 25.676 -2.187 -11.565 1.00 90.12 256 ALA A C 1
ATOM 2007 O O . ALA A 1 256 ? 26.295 -1.504 -12.385 1.00 90.12 256 ALA A O 1
ATOM 2008 N N . GLU A 1 257 ? 26.266 -2.804 -10.547 1.00 88.56 257 GLU A N 1
ATOM 2009 C CA . GLU A 1 257 ? 27.712 -2.795 -10.343 1.00 88.56 257 GLU A CA 1
ATOM 2010 C C . GLU A 1 257 ? 28.432 -3.356 -11.580 1.00 88.56 257 GLU A C 1
ATOM 2012 O O . GLU A 1 257 ? 27.977 -4.322 -12.196 1.00 88.56 257 GLU A O 1
ATOM 2017 N N . GLU A 1 258 ? 29.510 -2.689 -12.002 1.00 87.56 258 GLU A N 1
ATOM 2018 C CA . GLU A 1 258 ? 30.218 -2.952 -13.266 1.00 87.56 258 GLU A CA 1
ATOM 2019 C C . GLU A 1 258 ? 29.336 -2.896 -14.536 1.00 87.56 258 GLU A C 1
ATOM 2021 O O . GLU A 1 258 ? 29.708 -3.410 -15.596 1.00 87.56 258 GLU A O 1
ATOM 2026 N N . GLY A 1 259 ? 28.169 -2.245 -14.472 1.00 84.25 259 GLY A N 1
ATOM 2027 C CA . GLY A 1 259 ? 27.193 -2.169 -15.562 1.00 84.25 259 GLY A CA 1
ATOM 2028 C C . GLY A 1 259 ? 27.760 -1.643 -16.886 1.00 84.25 259 GLY A C 1
ATOM 2029 O O . GLY A 1 259 ? 27.355 -2.100 -17.954 1.00 84.25 259 GLY A O 1
ATOM 2030 N N . GLU A 1 260 ? 28.750 -0.746 -16.868 1.00 86.56 260 GLU A N 1
ATOM 2031 C CA . GLU A 1 260 ? 29.393 -0.247 -18.096 1.00 86.56 260 GLU A CA 1
ATOM 2032 C C . GLU A 1 260 ? 30.060 -1.337 -18.956 1.00 86.56 260 GLU A C 1
ATOM 2034 O O . GLU A 1 260 ? 30.207 -1.167 -20.178 1.00 86.56 260 GLU A O 1
ATOM 2039 N N . ARG A 1 261 ? 30.414 -2.472 -18.341 1.00 90.25 261 ARG A N 1
ATOM 2040 C CA . ARG A 1 261 ? 31.025 -3.631 -19.006 1.00 90.25 261 ARG A CA 1
ATOM 2041 C C . ARG A 1 261 ? 29.993 -4.527 -19.688 1.00 90.25 261 ARG A C 1
ATOM 2043 O O . ARG A 1 261 ? 30.337 -5.262 -20.613 1.00 90.25 261 ARG A O 1
ATOM 2050 N N . TRP A 1 262 ? 28.722 -4.439 -19.295 1.00 90.94 262 TRP A N 1
ATOM 2051 C CA . TRP A 1 262 ? 27.670 -5.348 -19.744 1.00 90.94 262 TRP A CA 1
ATOM 2052 C C . TRP A 1 262 ? 26.782 -4.730 -20.828 1.00 90.94 262 TRP A C 1
ATOM 2054 O O . TRP A 1 262 ? 26.213 -3.644 -20.689 1.00 90.94 262 TRP A O 1
ATOM 2064 N N . ALA A 1 263 ? 26.583 -5.468 -21.925 1.00 92.81 263 ALA A N 1
ATOM 2065 C CA . ALA A 1 263 ? 25.755 -5.013 -23.045 1.00 92.81 263 ALA A CA 1
ATOM 2066 C C . ALA A 1 263 ? 24.287 -4.762 -22.647 1.00 92.81 263 ALA A C 1
ATOM 2068 O O . ALA A 1 263 ? 23.649 -3.858 -23.185 1.00 92.81 263 ALA A O 1
ATOM 2069 N N . VAL A 1 264 ? 23.742 -5.545 -21.708 1.00 91.88 264 VAL A N 1
ATOM 2070 C CA . VAL A 1 264 ? 22.366 -5.373 -21.207 1.00 91.88 264 VAL A CA 1
ATOM 2071 C C . VAL A 1 264 ? 22.218 -4.043 -20.471 1.00 91.88 264 VAL A C 1
ATOM 2073 O O . VAL A 1 264 ? 21.303 -3.290 -20.788 1.00 91.88 264 VAL A O 1
ATOM 2076 N N . SER A 1 265 ? 23.140 -3.706 -19.570 1.00 94.81 265 SER A N 1
ATOM 2077 C CA . SER A 1 265 ? 23.123 -2.446 -18.821 1.00 94.81 265 SER A CA 1
ATOM 2078 C C . SER A 1 265 ? 23.255 -1.223 -19.733 1.00 94.81 265 SER A C 1
ATOM 2080 O O . SER A 1 265 ? 22.503 -0.262 -19.573 1.00 94.81 265 SER A O 1
ATOM 2082 N N . ARG A 1 266 ? 24.112 -1.270 -20.766 1.00 94.12 266 ARG A N 1
ATOM 2083 C CA . ARG A 1 266 ? 24.206 -0.179 -21.761 1.00 94.12 266 ARG A CA 1
ATOM 2084 C C . ARG A 1 266 ? 22.932 -0.017 -22.591 1.00 94.12 266 ARG A C 1
ATOM 2086 O O . ARG A 1 266 ? 22.513 1.111 -22.852 1.00 94.12 266 ARG A O 1
ATOM 2093 N N . ARG A 1 267 ? 22.292 -1.126 -22.985 1.00 96.06 267 ARG A N 1
ATOM 2094 C CA . ARG A 1 267 ? 20.982 -1.089 -23.658 1.00 96.06 267 ARG A CA 1
ATOM 2095 C C . ARG A 1 267 ? 19.893 -0.545 -22.737 1.00 96.06 267 ARG A C 1
ATOM 2097 O O . ARG A 1 267 ? 19.105 0.279 -23.183 1.00 96.06 267 ARG A O 1
ATOM 2104 N N . ALA A 1 268 ? 19.886 -0.941 -21.465 1.00 96.06 268 ALA A N 1
ATOM 2105 C CA . ALA A 1 268 ? 18.945 -0.436 -20.471 1.00 96.06 268 ALA A CA 1
ATOM 2106 C C . ALA A 1 268 ? 19.102 1.076 -20.249 1.00 96.06 268 ALA A C 1
ATOM 2108 O O . ALA A 1 268 ? 18.103 1.791 -20.239 1.00 96.06 268 ALA A O 1
ATOM 2109 N N . LEU A 1 269 ? 20.339 1.578 -20.151 1.00 95.44 269 LEU A N 1
ATOM 2110 C CA . LEU A 1 269 ? 20.621 3.011 -20.035 1.00 95.44 269 LEU A CA 1
ATOM 2111 C C . LEU A 1 269 ? 20.125 3.790 -21.261 1.00 95.44 269 LEU A C 1
ATOM 2113 O O . LEU A 1 269 ? 19.460 4.815 -21.115 1.00 95.44 269 LEU A O 1
ATOM 2117 N N . ARG A 1 270 ? 20.411 3.291 -22.471 1.00 96.69 270 ARG A N 1
ATOM 2118 C CA . ARG A 1 270 ? 19.904 3.881 -23.718 1.00 96.69 270 ARG A CA 1
ATOM 2119 C C . ARG A 1 270 ? 18.375 3.913 -23.731 1.00 96.69 270 ARG A C 1
ATOM 2121 O O . ARG A 1 270 ? 17.810 4.978 -23.954 1.00 96.69 270 ARG A O 1
ATOM 2128 N N . ALA A 1 271 ? 17.722 2.786 -23.450 1.00 97.12 271 ALA A N 1
ATOM 2129 C CA . ALA A 1 271 ? 16.264 2.692 -23.427 1.00 97.12 271 ALA A CA 1
ATOM 2130 C C . ALA A 1 271 ? 15.648 3.627 -22.375 1.00 97.12 271 ALA A C 1
ATOM 2132 O O . ALA A 1 271 ? 14.663 4.298 -22.658 1.00 97.12 271 ALA A O 1
ATOM 2133 N N . ALA A 1 272 ? 16.250 3.744 -21.187 1.00 96.06 272 ALA A N 1
ATOM 2134 C CA . ALA A 1 272 ? 15.808 4.694 -20.168 1.00 96.06 272 ALA A CA 1
ATOM 2135 C C . ALA A 1 272 ? 15.899 6.149 -20.667 1.00 96.06 272 ALA A C 1
ATOM 2137 O O . ALA A 1 272 ? 14.941 6.905 -20.521 1.00 96.06 272 ALA A O 1
ATOM 2138 N N . ASN A 1 273 ? 17.002 6.535 -21.315 1.00 96.06 273 ASN A N 1
ATOM 2139 C CA . ASN A 1 273 ? 17.134 7.868 -21.912 1.00 96.06 273 ASN A CA 1
ATOM 2140 C C . ASN A 1 273 ? 16.111 8.102 -23.035 1.00 96.06 273 ASN A C 1
ATOM 2142 O O . ASN A 1 273 ? 15.521 9.176 -23.120 1.00 96.06 273 ASN A O 1
ATOM 2146 N N . GLU A 1 274 ? 15.860 7.100 -23.876 1.00 96.94 274 GLU A N 1
ATOM 2147 C CA . GLU A 1 274 ? 14.847 7.170 -24.933 1.00 96.94 274 GLU A CA 1
ATOM 2148 C C . GLU A 1 274 ? 13.431 7.305 -24.354 1.00 96.94 274 GLU A C 1
ATOM 2150 O O . GLU A 1 274 ? 12.667 8.137 -24.839 1.00 96.94 274 GLU A O 1
ATOM 2155 N N . VAL A 1 275 ? 13.104 6.597 -23.267 1.00 96.06 275 VAL A N 1
ATOM 2156 C CA . VAL A 1 275 ? 11.852 6.790 -22.514 1.00 96.06 275 VAL A CA 1
ATOM 2157 C C . VAL A 1 275 ? 11.765 8.209 -21.956 1.00 96.06 275 VAL A C 1
ATOM 2159 O O . VAL A 1 275 ? 10.741 8.862 -22.130 1.00 96.06 275 VAL A O 1
ATOM 2162 N N . MET A 1 276 ? 12.826 8.730 -21.331 1.00 93.12 276 MET A N 1
ATOM 2163 C CA . MET A 1 276 ? 12.842 10.108 -20.816 1.00 93.12 276 MET A CA 1
ATOM 2164 C C . MET A 1 276 ? 12.672 11.153 -21.925 1.00 93.12 276 MET A C 1
ATOM 2166 O O . MET A 1 276 ? 12.079 12.206 -21.694 1.00 93.12 276 MET A O 1
ATOM 2170 N N . ASN A 1 277 ? 13.181 10.880 -23.125 1.00 93.19 277 ASN A N 1
ATOM 2171 C CA . ASN A 1 277 ? 13.035 11.761 -24.279 1.00 93.19 277 ASN A CA 1
ATOM 2172 C C . ASN A 1 277 ? 11.641 11.669 -24.910 1.00 93.19 277 ASN A C 1
ATOM 2174 O O . ASN A 1 277 ? 11.089 12.692 -25.310 1.00 93.19 277 ASN A O 1
ATOM 2178 N N . ALA A 1 278 ? 11.076 10.465 -24.986 1.00 92.75 278 ALA A N 1
ATOM 2179 C CA . ALA A 1 278 ? 9.759 10.214 -25.557 1.00 92.75 278 ALA A CA 1
ATOM 2180 C C . ALA A 1 278 ? 8.622 10.649 -24.625 1.00 92.75 278 ALA A C 1
ATOM 2182 O O . ALA A 1 278 ? 7.581 11.095 -25.104 1.00 92.75 278 ALA A O 1
ATOM 2183 N N . PHE A 1 279 ? 8.815 10.551 -23.307 1.00 92.31 279 PHE A N 1
ATOM 2184 C CA . PHE A 1 279 ? 7.821 10.981 -22.337 1.00 92.31 279 PHE A CA 1
ATOM 2185 C C . PHE A 1 279 ? 7.736 12.509 -22.331 1.00 92.31 279 PHE A C 1
ATOM 2187 O O . PHE A 1 279 ? 8.597 13.220 -21.800 1.00 92.31 279 PHE A O 1
ATOM 2194 N N . ARG A 1 280 ? 6.680 13.021 -22.954 1.00 86.25 280 ARG A N 1
ATOM 2195 C CA . ARG A 1 280 ? 6.332 14.437 -22.982 1.00 86.25 280 ARG A CA 1
ATOM 2196 C C . ARG A 1 280 ? 4.879 14.553 -22.566 1.00 86.25 280 ARG A C 1
ATOM 2198 O O . ARG A 1 280 ? 4.016 13.930 -23.171 1.00 86.25 280 ARG A O 1
ATOM 2205 N N . ARG A 1 281 ? 4.646 15.319 -21.505 1.00 82.62 281 ARG A N 1
ATOM 2206 C CA . ARG A 1 281 ? 3.314 15.668 -21.028 1.00 82.62 281 ARG A CA 1
ATOM 2207 C C . ARG A 1 281 ? 3.114 17.154 -21.266 1.00 82.62 281 ARG A C 1
ATOM 2209 O O . ARG A 1 281 ? 3.938 17.950 -20.822 1.00 82.62 281 ARG A O 1
ATOM 2216 N N . SER A 1 282 ? 2.029 17.513 -21.922 1.00 78.44 282 SER A N 1
ATOM 2217 C CA . SER A 1 282 ? 1.541 18.881 -22.041 1.00 78.44 282 SER A CA 1
ATOM 2218 C C . SER A 1 282 ? 0.247 19.038 -21.239 1.00 78.44 282 SER A C 1
ATOM 2220 O O . SER A 1 282 ? -0.366 18.072 -20.769 1.00 78.44 282 SER A O 1
ATOM 2222 N N . LYS A 1 283 ? -0.155 20.288 -20.996 1.00 69.81 283 LYS A N 1
ATOM 2223 C CA . LYS A 1 283 ? -1.427 20.570 -20.324 1.00 69.81 283 LYS A CA 1
ATOM 2224 C C . LYS A 1 283 ? -2.575 20.200 -21.268 1.00 69.81 283 LYS A C 1
ATOM 2226 O O . LYS A 1 283 ? -2.725 20.839 -22.300 1.00 69.81 283 LYS A O 1
ATOM 2231 N N . GLY A 1 284 ? -3.394 19.220 -20.884 1.00 66.75 284 GLY A N 1
ATOM 2232 C CA . GLY A 1 284 ? -4.583 18.795 -21.640 1.00 66.75 284 GLY A CA 1
ATOM 2233 C C . GLY A 1 284 ? -4.532 17.359 -22.175 1.00 66.7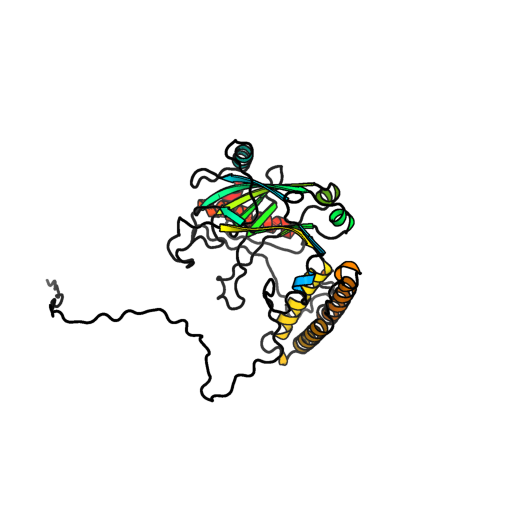5 284 GLY A C 1
ATOM 2234 O O . GLY A 1 284 ? -5.591 16.768 -22.377 1.00 66.75 284 GLY A O 1
ATOM 2235 N N . ASP A 1 285 ? -3.347 16.749 -22.276 1.00 69.00 285 ASP A N 1
ATOM 2236 C CA . ASP A 1 285 ? -3.143 15.415 -22.881 1.00 69.00 285 ASP A CA 1
ATOM 2237 C C . ASP A 1 285 ? -3.935 14.286 -22.197 1.00 69.00 285 ASP A C 1
ATOM 2239 O O . ASP A 1 285 ? -4.187 13.224 -22.770 1.00 69.00 285 ASP A O 1
ATOM 2243 N N . GLY A 1 286 ? -4.314 14.495 -20.932 1.00 64.38 286 GLY A N 1
ATOM 2244 C CA . GLY A 1 286 ? -5.135 13.555 -20.172 1.00 64.38 286 GLY A CA 1
ATOM 2245 C C . GLY A 1 286 ? -6.581 13.456 -20.667 1.00 64.38 286 GLY A C 1
ATOM 2246 O O . GLY A 1 286 ? -7.217 12.437 -20.416 1.00 64.38 286 GLY A O 1
ATOM 2247 N N . VAL A 1 287 ? -7.080 14.481 -21.365 1.00 68.06 287 VAL A N 1
ATOM 2248 C CA . VAL A 1 287 ? -8.456 14.565 -21.886 1.00 68.06 287 VAL A CA 1
ATOM 2249 C C . VAL A 1 287 ? -8.522 14.112 -23.346 1.00 68.06 287 VAL A C 1
ATOM 2251 O O . VAL A 1 287 ? -9.491 13.473 -23.742 1.00 68.06 287 VAL A O 1
ATOM 2254 N N . THR A 1 288 ? -7.483 14.397 -24.138 1.00 70.31 288 THR A N 1
ATOM 2255 C CA . THR A 1 288 ? -7.407 14.055 -25.571 1.00 70.31 288 THR A CA 1
ATOM 2256 C C . THR A 1 288 ? -7.053 12.588 -25.830 1.00 70.31 288 THR A C 1
ATOM 2258 O O . THR A 1 288 ? -7.208 12.109 -26.949 1.00 70.31 288 THR A O 1
ATOM 2261 N N . GLY A 1 289 ? -6.574 11.862 -24.811 1.00 79.50 289 GLY A N 1
ATOM 2262 C CA . GLY A 1 289 ? -6.093 10.480 -24.938 1.00 79.50 289 GLY A CA 1
ATOM 2263 C C . GLY A 1 289 ? -4.656 10.369 -25.462 1.00 79.50 289 GLY A C 1
ATOM 2264 O O . GLY A 1 289 ? -4.077 9.284 -25.445 1.00 79.50 289 GLY A O 1
ATOM 2265 N N . GLU A 1 290 ? -4.027 11.479 -25.849 1.00 84.50 290 GLU A N 1
ATOM 2266 C CA . GLU A 1 290 ? -2.646 11.508 -26.348 1.00 84.50 290 GLU A CA 1
ATOM 2267 C C . GLU A 1 290 ? -1.645 10.995 -25.312 1.00 84.50 290 GLU A C 1
ATOM 2269 O O . GLU A 1 290 ? -0.687 10.302 -25.658 1.00 84.50 290 GLU A O 1
ATOM 2274 N N . LEU A 1 291 ? -1.898 11.248 -24.025 1.00 88.69 291 LEU A N 1
ATOM 2275 C CA . LEU A 1 291 ? -1.033 10.750 -22.960 1.00 88.69 291 LEU A CA 1
ATOM 2276 C C . LEU A 1 291 ? -1.004 9.214 -22.902 1.00 88.69 291 LEU A C 1
ATOM 2278 O O . LEU A 1 291 ? 0.024 8.644 -22.544 1.00 88.69 291 LEU A O 1
ATOM 2282 N N . ASP A 1 292 ? -2.090 8.529 -23.278 1.00 90.81 292 ASP A N 1
ATOM 2283 C CA . ASP A 1 292 ? -2.100 7.060 -23.351 1.00 90.81 292 ASP A CA 1
ATOM 2284 C C . ASP A 1 292 ? -1.208 6.554 -24.495 1.00 90.81 292 ASP A C 1
ATOM 2286 O O . ASP A 1 292 ? -0.456 5.596 -24.310 1.00 90.81 292 ASP A O 1
ATOM 2290 N N . LEU A 1 293 ? -1.199 7.249 -25.638 1.00 91.50 293 LEU A N 1
ATOM 2291 C CA . LEU A 1 293 ? -0.303 6.944 -26.760 1.00 91.50 293 LEU A CA 1
ATOM 2292 C C . LEU A 1 293 ? 1.169 7.177 -26.390 1.00 91.50 293 LEU A C 1
ATOM 2294 O O . LEU A 1 293 ? 2.023 6.337 -26.684 1.00 91.50 293 LEU A O 1
ATOM 2298 N N . VAL A 1 294 ? 1.472 8.282 -25.699 1.00 93.25 294 VAL A N 1
ATOM 2299 C CA . VAL A 1 294 ? 2.827 8.585 -25.203 1.00 93.25 294 VAL A CA 1
ATOM 2300 C C . VAL A 1 294 ? 3.305 7.500 -24.239 1.00 93.25 294 VAL A C 1
ATOM 2302 O O . VAL A 1 294 ? 4.426 7.001 -24.375 1.00 93.25 294 VAL A O 1
ATOM 2305 N N . VAL A 1 295 ? 2.457 7.102 -23.287 1.00 94.44 295 VAL A N 1
ATOM 2306 C CA . VAL A 1 295 ? 2.771 6.030 -22.334 1.00 94.44 295 VAL A CA 1
ATOM 2307 C C . VAL A 1 295 ? 2.998 4.709 -23.068 1.00 94.44 295 VAL A C 1
ATOM 2309 O O . VAL A 1 295 ? 4.021 4.071 -22.824 1.00 94.44 295 VAL A O 1
ATOM 2312 N N . SER A 1 296 ? 2.124 4.329 -24.007 1.00 94.56 296 SER A N 1
ATOM 2313 C CA . SER A 1 296 ? 2.274 3.099 -24.800 1.00 94.56 296 SER A CA 1
ATOM 2314 C C . SER A 1 296 ? 3.603 3.065 -25.558 1.00 94.56 296 SER A C 1
ATOM 2316 O O . SER A 1 296 ? 4.351 2.093 -25.460 1.00 94.56 296 SER A O 1
ATOM 2318 N N . ARG A 1 297 ? 3.968 4.162 -26.232 1.00 95.56 297 ARG A N 1
ATOM 2319 C CA . ARG A 1 297 ? 5.259 4.278 -26.927 1.00 95.56 297 ARG A CA 1
ATOM 2320 C C . ARG A 1 297 ? 6.442 4.118 -25.971 1.00 95.56 297 ARG A C 1
ATOM 2322 O O . ARG A 1 297 ? 7.421 3.449 -26.291 1.00 95.56 297 ARG A O 1
ATOM 2329 N N . CYS A 1 298 ? 6.366 4.709 -24.780 1.00 96.56 298 CYS A N 1
ATOM 2330 C CA . CYS A 1 298 ? 7.408 4.548 -23.766 1.00 96.56 298 CYS A CA 1
ATOM 2331 C C . CYS A 1 298 ? 7.508 3.095 -23.270 1.00 96.56 298 CYS A C 1
ATOM 2333 O O . CYS A 1 298 ? 8.616 2.590 -23.081 1.00 96.56 298 CYS A O 1
ATOM 2335 N N . ARG A 1 299 ? 6.374 2.397 -23.106 1.00 95.62 299 ARG A N 1
ATOM 2336 C CA . ARG A 1 299 ? 6.348 0.963 -22.768 1.00 95.62 299 ARG A CA 1
ATOM 2337 C C . ARG A 1 299 ? 7.017 0.127 -23.856 1.00 95.62 299 ARG A C 1
ATOM 2339 O O . ARG A 1 299 ? 7.767 -0.786 -23.535 1.00 95.62 299 ARG A O 1
ATOM 2346 N N . GLU A 1 300 ? 6.782 0.426 -25.130 1.00 96.25 300 GLU A N 1
ATOM 2347 C CA . GLU A 1 300 ? 7.417 -0.278 -26.256 1.00 96.25 300 GLU A CA 1
ATOM 2348 C C . GLU A 1 300 ? 8.942 -0.131 -26.244 1.00 96.25 300 GLU A C 1
ATOM 2350 O O . GLU A 1 300 ? 9.658 -1.128 -26.371 1.00 96.25 300 GLU A O 1
ATOM 2355 N N . ILE A 1 301 ? 9.446 1.083 -25.997 1.00 96.75 301 ILE A N 1
ATOM 2356 C CA . ILE A 1 301 ? 10.886 1.330 -25.833 1.00 96.75 301 ILE A CA 1
ATOM 2357 C C . ILE A 1 301 ? 11.435 0.481 -24.681 1.00 96.75 301 ILE A C 1
ATOM 2359 O O . ILE A 1 301 ? 12.446 -0.202 -24.849 1.00 96.75 301 ILE A O 1
ATOM 2363 N N . ALA A 1 302 ? 10.762 0.459 -23.528 1.00 95.94 302 ALA A N 1
ATOM 2364 C CA . ALA A 1 302 ? 11.217 -0.334 -22.388 1.00 95.94 302 ALA A CA 1
ATOM 2365 C C . ALA A 1 302 ? 11.194 -1.849 -22.663 1.00 95.94 302 ALA A C 1
ATOM 2367 O O . ALA A 1 302 ? 12.143 -2.571 -22.332 1.00 95.94 302 ALA A O 1
ATOM 2368 N N . ARG A 1 303 ? 10.148 -2.329 -23.343 1.00 94.38 303 ARG A N 1
ATOM 2369 C CA . ARG A 1 303 ? 9.981 -3.731 -23.755 1.00 94.38 303 ARG A CA 1
ATOM 2370 C C . ARG A 1 303 ? 11.066 -4.197 -24.728 1.00 94.38 303 ARG A C 1
ATOM 2372 O O . ARG A 1 303 ? 11.359 -5.388 -24.742 1.00 94.38 303 ARG A O 1
ATOM 2379 N N . SER A 1 304 ? 11.725 -3.299 -25.467 1.00 94.31 304 SER A N 1
ATOM 2380 C CA . SER A 1 304 ? 12.877 -3.662 -26.316 1.00 94.31 304 SER A CA 1
ATOM 2381 C C . SER A 1 304 ? 14.045 -4.285 -25.531 1.00 94.31 304 SER A C 1
ATOM 2383 O O . SER A 1 304 ? 14.848 -5.033 -26.095 1.00 94.31 304 SER A O 1
ATOM 2385 N N . VAL A 1 305 ? 14.128 -4.006 -24.224 1.00 93.69 305 VAL A N 1
ATOM 2386 C CA . VAL A 1 305 ? 15.135 -4.569 -23.314 1.00 93.69 305 VAL A CA 1
ATOM 2387 C C . VAL A 1 305 ? 14.523 -5.610 -22.379 1.00 93.69 305 VAL A C 1
ATOM 2389 O O . VAL A 1 305 ? 15.105 -6.679 -22.211 1.00 93.69 305 VAL A O 1
ATOM 2392 N N . LEU A 1 306 ? 13.374 -5.308 -21.766 1.00 92.06 306 LEU A N 1
ATOM 2393 C CA . LEU A 1 306 ? 12.772 -6.154 -20.725 1.00 92.06 306 LEU A CA 1
ATOM 2394 C C . LEU A 1 306 ? 11.927 -7.309 -21.285 1.00 92.06 306 LEU A C 1
ATOM 2396 O O . LEU A 1 306 ? 11.685 -8.293 -20.588 1.00 92.06 306 LEU A O 1
ATOM 2400 N N . GLY A 1 307 ? 11.457 -7.192 -22.527 1.00 89.81 307 GLY A N 1
ATOM 2401 C CA . GLY A 1 307 ? 10.381 -8.024 -23.054 1.00 89.81 307 GLY A CA 1
ATOM 2402 C C . GLY A 1 307 ? 9.029 -7.732 -22.389 1.00 89.81 307 GLY A C 1
ATOM 2403 O O . GLY A 1 307 ? 8.853 -6.743 -21.677 1.00 89.81 307 GLY A O 1
ATOM 2404 N N . HIS A 1 308 ? 8.052 -8.607 -22.629 1.00 85.00 308 HIS A N 1
ATOM 2405 C CA . HIS A 1 308 ? 6.709 -8.518 -22.045 1.00 85.00 308 HIS A CA 1
ATOM 2406 C C . HIS A 1 308 ? 6.663 -9.144 -20.644 1.00 85.00 308 HIS A C 1
ATOM 2408 O O . HIS A 1 308 ? 6.093 -10.217 -20.453 1.00 85.00 308 HIS A O 1
ATOM 2414 N N . ILE A 1 309 ? 7.289 -8.485 -19.665 1.00 79.31 309 ILE A N 1
ATOM 2415 C CA . ILE A 1 309 ? 7.359 -8.978 -18.276 1.00 79.31 309 ILE A CA 1
ATOM 2416 C C . ILE A 1 309 ? 5.976 -9.140 -17.623 1.00 79.31 309 ILE A C 1
ATOM 2418 O O . ILE A 1 309 ? 5.783 -10.017 -16.786 1.00 79.31 309 ILE A O 1
ATOM 2422 N N . ASP A 1 310 ? 5.006 -8.335 -18.055 1.00 75.12 310 ASP A N 1
ATOM 2423 C CA . ASP A 1 310 ? 3.610 -8.330 -17.612 1.00 75.12 310 ASP A CA 1
ATOM 2424 C C . ASP A 1 310 ? 2.831 -9.579 -18.053 1.00 75.12 310 ASP A C 1
ATOM 2426 O O . ASP A 1 310 ? 1.936 -10.034 -17.346 1.00 75.12 310 ASP A O 1
ATOM 2430 N N . LYS A 1 311 ? 3.202 -10.181 -19.187 1.00 76.62 311 LYS A N 1
ATOM 2431 C CA . LYS A 1 311 ? 2.605 -11.431 -19.696 1.00 76.62 311 LYS A CA 1
ATOM 2432 C C . LYS A 1 311 ? 3.270 -12.692 -19.133 1.00 76.62 311 LYS A C 1
ATOM 2434 O O . LYS A 1 311 ? 2.890 -13.807 -19.489 1.00 76.62 311 LYS A O 1
ATOM 2439 N N . GLY A 1 312 ? 4.246 -12.518 -18.242 1.00 67.00 312 GLY A N 1
ATOM 2440 C CA . GLY A 1 312 ? 5.058 -13.588 -17.684 1.00 67.00 312 GLY A CA 1
ATOM 2441 C C . GLY A 1 312 ? 6.188 -14.037 -18.615 1.00 67.00 312 GLY A C 1
ATOM 2442 O O . GLY A 1 312 ? 6.142 -13.895 -19.835 1.00 67.00 312 GLY A O 1
ATOM 2443 N N . VAL A 1 313 ? 7.238 -14.605 -18.017 1.00 65.88 313 VAL A N 1
ATOM 2444 C CA . VAL A 1 313 ? 8.391 -15.135 -18.755 1.00 65.88 313 VAL A CA 1
ATOM 2445 C C . VAL A 1 313 ? 7.991 -16.448 -19.433 1.00 65.88 313 VAL A C 1
ATOM 2447 O O . VAL A 1 313 ? 7.672 -17.426 -18.756 1.00 65.88 313 VAL A O 1
ATOM 2450 N N . THR A 1 314 ? 7.997 -16.464 -20.766 1.00 59.50 314 THR A N 1
ATOM 2451 C CA . THR A 1 314 ? 7.710 -17.648 -21.598 1.00 59.50 314 THR A CA 1
ATOM 2452 C C . THR A 1 314 ? 8.976 -18.385 -22.041 1.00 59.50 314 THR A C 1
ATOM 2454 O O . THR A 1 314 ? 8.898 -19.510 -22.537 1.00 59.50 314 THR A O 1
ATOM 2457 N N . SER A 1 315 ? 10.152 -17.777 -21.867 1.00 62.34 315 SER A N 1
ATOM 2458 C CA . SER A 1 315 ? 11.428 -18.382 -22.238 1.00 62.34 315 SER A CA 1
ATOM 2459 C C . SER A 1 315 ? 11.867 -19.432 -21.216 1.00 62.34 315 SER A C 1
ATOM 2461 O O . SER A 1 315 ? 11.760 -19.246 -20.003 1.00 62.34 315 SER A O 1
ATOM 2463 N N . LYS A 1 316 ? 12.391 -20.559 -21.712 1.00 61.50 316 LYS A N 1
ATOM 2464 C CA . LYS A 1 316 ? 13.037 -21.558 -20.856 1.00 61.50 316 LYS A CA 1
ATOM 2465 C C . LYS A 1 316 ? 14.343 -20.965 -20.312 1.00 61.50 316 LYS A C 1
ATOM 2467 O O . LYS A 1 316 ? 15.129 -20.453 -21.114 1.00 61.50 316 LYS A O 1
ATOM 2472 N N . PRO A 1 317 ? 14.601 -21.032 -18.994 1.00 62.22 317 PRO A N 1
ATOM 2473 C CA . PRO A 1 317 ? 15.846 -20.529 -18.432 1.00 62.22 317 PRO A CA 1
ATOM 2474 C C . PRO A 1 317 ? 17.034 -21.260 -19.066 1.00 62.22 317 PRO A C 1
ATOM 2476 O O . PRO A 1 317 ? 17.033 -22.489 -19.183 1.00 62.22 317 PRO A O 1
ATOM 2479 N N . SER A 1 318 ? 18.054 -20.511 -19.492 1.00 63.22 318 SER A N 1
ATOM 2480 C CA . SER A 1 318 ? 19.315 -21.118 -19.913 1.00 63.22 318 SER A CA 1
ATOM 2481 C C . SER A 1 318 ? 19.961 -21.779 -18.698 1.00 63.22 318 SER A C 1
ATOM 2483 O O . SER A 1 318 ? 20.074 -21.155 -17.645 1.00 63.22 318 SER A O 1
ATOM 2485 N N . ARG A 1 319 ? 20.408 -23.025 -18.853 1.00 59.69 319 ARG A N 1
ATOM 2486 C CA . ARG A 1 319 ? 20.884 -23.933 -17.793 1.00 59.69 319 ARG A CA 1
ATOM 2487 C C . ARG A 1 319 ? 22.071 -23.450 -16.931 1.00 59.69 319 ARG A C 1
ATOM 2489 O O . ARG A 1 319 ? 22.511 -24.207 -16.077 1.00 59.69 319 ARG A O 1
ATOM 2496 N N . ALA A 1 320 ? 22.612 -22.253 -17.158 1.00 69.94 320 ALA A N 1
ATOM 2497 C CA . ALA A 1 320 ? 23.894 -21.826 -16.596 1.00 69.94 320 ALA A CA 1
ATOM 2498 C C . ALA A 1 320 ? 23.816 -21.263 -15.160 1.00 69.94 320 ALA A C 1
ATOM 2500 O O . ALA A 1 320 ? 24.801 -21.363 -14.437 1.00 69.94 320 ALA A O 1
ATOM 2501 N N . ALA A 1 321 ? 22.672 -20.724 -14.717 1.00 72.81 321 ALA A N 1
ATOM 2502 C CA . ALA A 1 321 ? 22.448 -20.323 -13.323 1.00 72.81 321 ALA A CA 1
ATOM 2503 C C . ALA A 1 321 ? 20.947 -20.158 -13.040 1.00 72.81 321 ALA A C 1
ATOM 2505 O O . ALA A 1 321 ? 20.233 -19.541 -13.830 1.00 72.81 321 ALA A O 1
ATOM 2506 N N . MET A 1 322 ? 20.465 -20.692 -11.915 1.00 80.62 322 MET A N 1
ATOM 2507 C CA . MET A 1 322 ? 19.083 -20.507 -11.459 1.00 80.62 322 MET A CA 1
ATOM 2508 C C . MET A 1 322 ? 19.071 -19.680 -10.177 1.00 80.62 322 MET A C 1
ATOM 2510 O O . MET A 1 322 ? 19.790 -19.997 -9.233 1.00 80.62 322 MET A O 1
ATOM 2514 N N . ILE A 1 323 ? 18.228 -18.650 -10.140 1.00 86.19 323 ILE A N 1
ATOM 2515 C CA . ILE A 1 323 ? 17.963 -17.847 -8.945 1.00 86.19 323 ILE A CA 1
ATOM 2516 C C . ILE A 1 323 ? 16.540 -18.163 -8.495 1.00 86.19 323 ILE A C 1
ATOM 2518 O O . ILE A 1 323 ? 15.604 -18.051 -9.286 1.00 86.19 323 ILE A O 1
ATOM 2522 N N . TRP A 1 324 ? 16.383 -18.547 -7.230 1.00 87.50 324 TRP A N 1
ATOM 2523 C CA . TRP A 1 324 ? 15.081 -18.785 -6.614 1.00 87.50 324 TRP A CA 1
ATOM 2524 C C . TRP A 1 324 ? 14.731 -17.607 -5.711 1.00 87.50 324 TRP A C 1
ATOM 2526 O O . TRP A 1 324 ? 15.481 -17.284 -4.792 1.00 87.50 324 TRP A O 1
ATOM 2536 N N . GLY A 1 325 ? 13.598 -16.963 -5.984 1.00 91.00 325 GLY A N 1
ATOM 2537 C CA . GLY A 1 325 ? 13.018 -15.945 -5.113 1.00 91.00 325 GLY A CA 1
ATOM 2538 C C . GLY A 1 325 ? 11.855 -16.538 -4.327 1.00 91.00 325 GLY A C 1
ATOM 2539 O O . GLY A 1 325 ? 10.948 -17.110 -4.926 1.00 91.00 325 GLY A O 1
ATOM 2540 N N . ILE A 1 326 ? 11.883 -16.401 -3.002 1.00 92.81 326 ILE A N 1
ATOM 2541 C CA . ILE A 1 326 ? 10.797 -16.817 -2.108 1.00 92.81 326 ILE A CA 1
ATOM 2542 C C . ILE A 1 326 ? 10.405 -15.602 -1.269 1.00 92.81 326 ILE A C 1
ATOM 2544 O O . ILE A 1 326 ? 11.268 -14.930 -0.701 1.00 92.81 326 ILE A O 1
ATOM 2548 N N . GLY A 1 327 ? 9.109 -15.306 -1.207 1.00 93.75 327 GLY A N 1
ATOM 2549 C CA . GLY A 1 327 ? 8.572 -14.289 -0.317 1.00 93.75 327 GLY A CA 1
ATOM 2550 C C . GLY A 1 327 ? 8.755 -14.696 1.139 1.00 93.75 327 GLY A C 1
ATOM 2551 O O . GLY A 1 327 ? 8.448 -15.823 1.522 1.00 93.75 327 GLY A O 1
ATOM 2552 N N . HIS A 1 328 ? 9.223 -13.771 1.964 1.00 93.88 328 HIS A N 1
ATOM 2553 C CA . HIS A 1 328 ? 9.404 -14.000 3.389 1.00 93.88 328 HIS A CA 1
ATOM 2554 C C . HIS A 1 328 ? 8.959 -12.773 4.177 1.00 93.88 328 HIS A C 1
ATOM 2556 O O . HIS A 1 328 ? 9.156 -11.639 3.741 1.00 93.88 328 HIS A O 1
ATOM 2562 N N . CYS A 1 329 ? 8.361 -13.005 5.342 1.00 92.69 329 CYS A N 1
ATOM 2563 C CA . CYS A 1 329 ? 7.999 -11.956 6.283 1.00 92.69 329 CYS A CA 1
ATOM 2564 C C . CYS A 1 329 ? 8.555 -12.334 7.653 1.00 92.69 329 CYS A C 1
ATOM 2566 O O . CYS A 1 329 ? 7.992 -13.171 8.358 1.00 92.69 329 CYS A O 1
ATOM 2568 N N . HIS A 1 330 ? 9.689 -11.728 7.997 1.00 93.25 330 HIS A N 1
ATOM 2569 C CA . HIS A 1 330 ? 10.260 -11.841 9.330 1.00 93.25 330 HIS A CA 1
ATOM 2570 C C . HIS A 1 330 ? 9.492 -10.925 10.283 1.00 93.25 330 HIS A C 1
ATOM 2572 O O . HIS A 1 330 ? 9.434 -9.714 10.067 1.00 93.25 330 HIS A O 1
ATOM 2578 N N . ILE A 1 331 ? 8.909 -11.502 11.332 1.00 93.50 331 ILE A N 1
ATOM 2579 C CA . ILE A 1 331 ? 8.197 -10.766 12.379 1.00 93.50 331 ILE A CA 1
ATOM 2580 C C . ILE A 1 331 ? 8.845 -11.121 13.710 1.00 93.50 331 ILE A C 1
ATOM 2582 O O . ILE A 1 331 ? 8.743 -12.262 14.164 1.00 93.50 331 ILE A O 1
ATOM 2586 N N . ASP A 1 332 ? 9.476 -10.140 14.352 1.00 93.12 332 ASP A N 1
ATOM 2587 C CA . ASP A 1 332 ? 9.964 -10.306 15.716 1.00 93.12 332 ASP A CA 1
ATOM 2588 C C . ASP A 1 332 ? 8.781 -10.459 16.677 1.00 93.12 332 ASP A C 1
ATOM 2590 O O . ASP A 1 332 ? 7.927 -9.581 16.804 1.00 93.12 332 ASP A O 1
ATOM 2594 N N . THR A 1 333 ? 8.733 -11.577 17.396 1.00 92.06 333 THR A N 1
ATOM 2595 C CA . THR A 1 333 ? 7.648 -11.863 18.345 1.00 92.06 333 THR A CA 1
ATOM 2596 C C . THR A 1 333 ? 7.526 -10.802 19.443 1.00 92.06 333 THR A C 1
ATOM 2598 O O . THR A 1 333 ? 6.419 -10.490 19.881 1.00 92.06 333 THR A O 1
ATOM 2601 N N . ALA A 1 334 ? 8.644 -10.234 19.891 1.00 90.38 334 ALA A N 1
ATOM 2602 C CA . ALA A 1 334 ? 8.671 -9.108 20.812 1.00 90.38 334 ALA A CA 1
ATOM 2603 C C . ALA A 1 334 ? 9.993 -8.354 20.638 1.00 90.38 334 ALA A C 1
ATOM 2605 O O . ALA A 1 334 ? 11.053 -8.868 20.990 1.00 90.38 334 ALA A O 1
ATOM 2606 N N . TRP A 1 335 ? 9.929 -7.141 20.090 1.00 90.88 335 TRP A N 1
ATOM 2607 C CA . TRP A 1 335 ? 11.106 -6.291 19.908 1.00 90.88 335 TRP A CA 1
ATOM 2608 C C . TRP A 1 335 ? 10.817 -4.850 20.321 1.00 90.88 335 TRP A C 1
ATOM 2610 O O . TRP A 1 335 ? 11.011 -4.488 21.478 1.00 90.88 335 TRP A O 1
ATOM 2620 N N . LEU A 1 336 ? 10.295 -4.039 19.400 1.00 90.62 336 LEU A N 1
ATOM 2621 C CA . LEU A 1 336 ? 9.952 -2.629 19.639 1.00 90.62 336 LEU A CA 1
ATOM 2622 C C . LEU A 1 336 ? 8.447 -2.422 19.850 1.00 90.62 336 LEU A C 1
ATOM 2624 O O . LEU A 1 336 ? 7.936 -1.305 19.785 1.00 90.62 336 LEU A O 1
ATOM 2628 N N . TRP A 1 337 ? 7.727 -3.513 20.093 1.00 91.31 337 TRP A N 1
ATOM 2629 C CA . TRP A 1 337 ? 6.297 -3.549 20.352 1.00 91.31 337 TRP A CA 1
ATOM 2630 C C . TRP A 1 337 ? 5.971 -4.630 21.379 1.00 91.31 337 TRP A C 1
ATOM 2632 O O . TRP A 1 337 ? 6.767 -5.525 21.665 1.00 91.31 337 TRP A O 1
ATOM 2642 N N . ARG A 1 338 ? 4.770 -4.532 21.948 1.00 85.12 338 ARG A N 1
ATOM 2643 C CA . ARG A 1 338 ? 4.248 -5.511 22.906 1.00 85.12 338 ARG A CA 1
ATOM 2644 C C . ARG A 1 338 ? 3.854 -6.797 22.191 1.00 85.12 338 ARG A C 1
ATOM 2646 O O . ARG A 1 338 ? 3.380 -6.743 21.064 1.00 85.12 338 ARG A O 1
ATOM 2653 N N . TYR A 1 339 ? 3.928 -7.916 22.900 1.00 84.00 339 TYR A N 1
ATOM 2654 C CA . TYR A 1 339 ? 3.489 -9.231 22.425 1.00 84.00 339 TYR A CA 1
ATOM 2655 C C . TYR A 1 339 ? 2.119 -9.213 21.725 1.00 84.00 339 TYR A C 1
ATOM 2657 O O . TYR A 1 339 ? 1.970 -9.726 20.623 1.00 84.00 339 TYR A O 1
ATOM 2665 N N . THR A 1 340 ? 1.134 -8.528 22.313 1.00 81.88 340 THR A N 1
ATOM 2666 C CA . THR A 1 340 ? -0.220 -8.436 21.747 1.00 81.88 340 THR A CA 1
ATOM 2667 C C . THR A 1 340 ? -0.252 -7.757 20.376 1.00 81.88 340 THR A C 1
ATOM 2669 O O . THR A 1 340 ? -1.193 -7.953 19.616 1.00 81.88 340 THR A O 1
ATOM 2672 N N . GLN A 1 341 ? 0.732 -6.914 20.036 1.00 87.62 341 GLN A N 1
ATOM 2673 C CA . GLN A 1 341 ? 0.855 -6.303 18.703 1.00 87.62 341 GLN A CA 1
ATOM 2674 C C . GLN A 1 341 ? 1.361 -7.292 17.656 1.00 87.62 341 GLN A C 1
ATOM 2676 O O . GLN A 1 341 ? 1.029 -7.152 16.483 1.00 87.62 341 GLN A O 1
ATOM 2681 N N . SER A 1 342 ? 2.115 -8.311 18.064 1.00 90.62 342 SER A N 1
ATOM 2682 C CA . SER A 1 342 ? 2.625 -9.327 17.146 1.00 90.62 342 SER A CA 1
ATOM 2683 C C . SER A 1 342 ? 1.497 -10.138 16.519 1.00 90.62 342 SER A C 1
ATOM 2685 O O . SER A 1 342 ? 1.555 -10.393 15.324 1.00 90.62 342 SER A O 1
ATOM 2687 N N . GLN A 1 343 ? 0.436 -10.454 17.269 1.00 88.56 343 GLN A N 1
ATOM 2688 C CA . GLN A 1 343 ? -0.723 -11.183 16.736 1.00 88.56 343 GLN A CA 1
ATOM 2689 C C . GLN A 1 343 ? -1.398 -10.399 15.588 1.00 88.56 343 GLN A C 1
ATOM 2691 O O . GLN A 1 343 ? -1.550 -10.914 14.483 1.00 88.56 343 GLN A O 1
ATOM 2696 N N . GLN A 1 344 ? -1.664 -9.101 15.789 1.00 88.88 344 GLN A N 1
ATOM 2697 C CA . GLN A 1 344 ? -2.178 -8.213 14.735 1.00 88.88 344 GLN A CA 1
ATOM 2698 C C . GLN A 1 344 ? -1.184 -8.044 13.572 1.00 88.88 344 GLN A C 1
ATOM 2700 O O . GLN A 1 344 ? -1.599 -8.011 12.415 1.00 88.88 344 GLN A O 1
ATOM 2705 N N . LYS A 1 345 ? 0.130 -7.952 13.837 1.00 93.06 345 LYS A N 1
ATOM 2706 C CA . LYS A 1 345 ? 1.166 -7.876 12.785 1.00 93.06 345 LYS A CA 1
ATOM 2707 C C . LYS A 1 345 ? 1.203 -9.131 11.917 1.00 93.06 345 LYS A C 1
ATOM 2709 O O . LYS A 1 345 ? 1.396 -9.005 10.706 1.00 93.06 345 LYS A O 1
ATOM 2714 N N . VAL A 1 346 ? 1.003 -10.308 12.512 1.00 94.81 346 VAL A N 1
ATOM 2715 C CA . VAL A 1 346 ? 0.901 -11.589 11.800 1.00 94.81 346 VAL A CA 1
ATOM 2716 C C . VAL A 1 346 ? -0.332 -11.579 10.901 1.00 94.81 346 VAL A C 1
ATOM 2718 O O . VAL A 1 346 ? -0.178 -11.713 9.688 1.00 94.81 346 VAL A O 1
ATOM 2721 N N . ALA A 1 347 ? -1.521 -11.297 11.448 1.00 93.19 347 ALA A N 1
ATOM 2722 C CA . ALA A 1 347 ? -2.765 -11.238 10.673 1.00 93.19 347 ALA A CA 1
ATOM 2723 C C . ALA A 1 347 ? -2.685 -10.238 9.504 1.00 93.19 347 ALA A C 1
ATOM 2725 O O . ALA A 1 347 ? -3.017 -10.558 8.360 1.00 93.19 347 ALA A O 1
ATOM 2726 N N . ARG A 1 348 ? -2.147 -9.039 9.758 1.00 94.19 348 ARG A N 1
ATOM 2727 C CA . ARG A 1 348 ? -1.911 -7.995 8.747 1.00 94.19 348 ARG A CA 1
ATOM 2728 C C . ARG A 1 348 ? -0.962 -8.445 7.640 1.00 94.19 348 ARG A C 1
ATOM 2730 O O . ARG A 1 348 ? -1.251 -8.307 6.446 1.00 94.19 348 ARG A O 1
ATOM 2737 N N . SER A 1 349 ? 0.183 -8.989 8.027 1.00 94.81 349 SER A N 1
ATOM 2738 C CA . SER A 1 349 ? 1.197 -9.413 7.066 1.00 94.81 349 SER A CA 1
ATOM 2739 C C . SER A 1 349 ? 0.699 -10.577 6.218 1.00 94.81 349 SER A C 1
ATOM 2741 O O . SER A 1 349 ? 0.851 -10.547 4.998 1.00 94.81 349 SER A O 1
ATOM 2743 N N . TRP A 1 350 ? 0.083 -11.584 6.834 1.00 96.06 350 TRP A N 1
ATOM 2744 C CA . TRP A 1 350 ? -0.263 -12.827 6.149 1.00 96.06 350 TRP A CA 1
ATOM 2745 C C . TRP A 1 350 ? -1.533 -12.703 5.307 1.00 96.06 350 TRP A C 1
ATOM 2747 O O . TRP A 1 350 ? -1.543 -13.245 4.207 1.00 96.06 350 TRP A O 1
ATOM 2757 N N . SER A 1 351 ? -2.528 -11.903 5.709 1.00 95.81 351 SER A N 1
ATOM 2758 C CA . SER A 1 351 ? -3.654 -11.544 4.819 1.00 95.81 351 SER A CA 1
ATOM 2759 C C . SER A 1 351 ? -3.160 -10.883 3.527 1.00 95.81 351 SER A C 1
ATOM 2761 O O . SER A 1 351 ? -3.553 -11.270 2.429 1.00 95.81 351 SER A O 1
ATOM 2763 N N . SER A 1 352 ? -2.179 -9.980 3.635 1.00 96.06 352 SER A N 1
ATOM 2764 C CA . SER A 1 352 ? -1.536 -9.371 2.463 1.00 96.06 352 SER A CA 1
ATOM 2765 C C . SER A 1 352 ? -0.822 -10.399 1.576 1.00 96.06 352 SER A C 1
ATOM 2767 O O . SER A 1 352 ? -0.807 -10.243 0.357 1.00 96.06 352 SER A O 1
ATOM 2769 N N . GLN A 1 353 ? -0.217 -11.440 2.160 1.00 96.50 353 GLN A N 1
ATOM 2770 C CA . GLN A 1 353 ? 0.400 -12.521 1.384 1.00 96.50 353 GLN A CA 1
ATOM 2771 C C . GLN A 1 353 ? -0.647 -13.406 0.710 1.00 96.50 353 GLN A C 1
ATOM 2773 O O . GLN A 1 353 ? -0.445 -13.776 -0.441 1.00 96.50 353 GLN A O 1
ATOM 2778 N N . VAL A 1 354 ? -1.770 -13.696 1.370 1.00 95.81 354 VAL A N 1
ATOM 2779 C CA . VAL A 1 354 ? -2.891 -14.443 0.776 1.00 95.81 354 VAL A CA 1
ATOM 2780 C C . VAL A 1 354 ? -3.455 -13.696 -0.437 1.00 95.81 354 VAL A C 1
ATOM 2782 O O . VAL A 1 354 ? -3.573 -14.290 -1.509 1.00 95.81 354 VAL A O 1
ATOM 2785 N N . ASP A 1 355 ? -3.696 -12.387 -0.317 1.00 95.50 355 ASP A N 1
ATOM 2786 C CA . ASP A 1 355 ? -4.089 -11.529 -1.446 1.00 95.50 355 ASP A CA 1
ATOM 2787 C C . ASP A 1 355 ? -3.059 -11.582 -2.595 1.00 95.50 355 ASP A C 1
ATOM 2789 O O . ASP A 1 355 ? -3.411 -11.752 -3.764 1.00 95.50 355 ASP A O 1
ATOM 2793 N N . LEU A 1 356 ? -1.761 -11.501 -2.282 1.00 95.19 356 LEU A N 1
ATOM 2794 C CA . LEU A 1 356 ? -0.705 -11.591 -3.296 1.00 95.19 356 LEU A CA 1
ATOM 2795 C C . LEU A 1 356 ? -0.638 -12.964 -3.974 1.00 95.19 356 LEU A C 1
ATOM 2797 O O . LEU A 1 356 ? -0.452 -13.013 -5.187 1.00 95.19 356 LEU A O 1
ATOM 2801 N N . ILE A 1 357 ? -0.800 -14.061 -3.232 1.00 95.75 357 ILE A N 1
ATOM 2802 C CA . ILE A 1 357 ? -0.822 -15.424 -3.785 1.00 95.75 357 ILE A CA 1
ATOM 2803 C C . ILE A 1 357 ? -2.005 -15.581 -4.748 1.00 95.75 357 ILE A C 1
ATOM 2805 O O . ILE A 1 357 ? -1.837 -16.133 -5.836 1.00 95.75 357 ILE A O 1
ATOM 2809 N N . ALA A 1 358 ? -3.177 -15.043 -4.392 1.00 94.00 358 ALA A N 1
ATOM 2810 C CA . ALA A 1 358 ? -4.357 -15.074 -5.252 1.00 94.00 358 ALA A CA 1
ATOM 2811 C C . ALA A 1 358 ? -4.141 -14.300 -6.567 1.00 94.00 358 ALA A C 1
ATOM 2813 O O . ALA A 1 358 ? -4.528 -14.770 -7.637 1.00 94.00 358 ALA A O 1
ATOM 2814 N N . ARG A 1 359 ? -3.488 -13.130 -6.509 1.00 92.12 359 ARG A N 1
ATOM 2815 C CA . ARG A 1 359 ? -3.215 -12.289 -7.692 1.00 92.12 359 ARG A CA 1
ATOM 2816 C C . ARG A 1 359 ? -2.024 -12.762 -8.526 1.00 92.12 359 ARG A C 1
ATOM 2818 O O . ARG A 1 359 ? -1.999 -12.535 -9.735 1.00 92.12 359 ARG A O 1
ATOM 2825 N N . TYR A 1 360 ? -1.047 -13.418 -7.905 1.00 92.31 360 TYR A N 1
ATOM 2826 C CA . TYR A 1 360 ? 0.192 -13.868 -8.539 1.00 92.31 360 TYR A CA 1
ATOM 2827 C C . TYR A 1 360 ? 0.453 -15.350 -8.223 1.00 92.31 360 TYR A C 1
ATOM 2829 O O . TYR A 1 360 ? 1.253 -15.653 -7.342 1.00 92.31 360 TYR A O 1
ATOM 2837 N N . PRO A 1 361 ? -0.123 -16.300 -8.988 1.00 89.88 361 PRO A N 1
ATOM 2838 C CA . PRO A 1 361 ? -0.076 -17.736 -8.667 1.00 89.88 361 PRO A CA 1
ATOM 2839 C C . PRO A 1 361 ? 1.320 -18.384 -8.626 1.00 89.88 361 PRO A C 1
ATOM 2841 O O . PRO A 1 361 ? 1.460 -19.519 -8.184 1.00 89.88 361 PRO A O 1
ATOM 2844 N N . LYS A 1 362 ? 2.357 -17.695 -9.124 1.00 89.44 362 LYS A N 1
ATOM 2845 C CA . LYS A 1 362 ? 3.764 -18.136 -9.047 1.00 89.44 362 LYS A CA 1
ATOM 2846 C C . LYS A 1 362 ? 4.484 -17.637 -7.785 1.00 89.44 362 LYS A C 1
ATOM 2848 O O . LYS A 1 362 ? 5.654 -17.957 -7.594 1.00 89.44 362 LYS A O 1
ATOM 2853 N N . HIS A 1 363 ? 3.833 -16.804 -6.974 1.00 93.56 363 HIS A N 1
ATOM 2854 C CA . HIS A 1 363 ? 4.376 -16.302 -5.718 1.00 93.56 363 HIS A CA 1
ATOM 2855 C C . HIS A 1 363 ? 4.346 -17.409 -4.666 1.00 93.56 363 HIS A C 1
ATOM 2857 O O . HIS A 1 363 ? 3.296 -17.984 -4.387 1.00 93.56 363 HIS A O 1
ATOM 2863 N N . HIS A 1 364 ? 5.501 -17.686 -4.069 1.00 94.75 364 HIS A N 1
ATOM 2864 C CA . HIS A 1 364 ? 5.629 -18.598 -2.939 1.00 94.75 364 HIS A CA 1
ATOM 2865 C C . HIS A 1 364 ? 6.028 -17.806 -1.701 1.00 94.75 364 HIS A C 1
ATOM 2867 O O . HIS A 1 364 ? 6.908 -16.948 -1.769 1.00 94.75 364 HIS A O 1
ATOM 2873 N N . PHE A 1 365 ? 5.399 -18.117 -0.571 1.00 96.56 365 PHE A N 1
ATOM 2874 C CA . PHE A 1 365 ? 5.623 -17.440 0.697 1.00 96.56 365 PHE A CA 1
ATOM 2875 C C . PHE A 1 365 ? 6.017 -18.439 1.788 1.00 96.56 365 PHE A C 1
ATOM 2877 O O . PHE A 1 365 ? 5.450 -19.528 1.863 1.00 96.56 365 PHE A O 1
ATOM 2884 N N . GLY A 1 366 ? 6.971 -18.058 2.638 1.00 94.62 366 GLY A N 1
ATOM 2885 C CA . GLY A 1 366 ? 7.361 -18.816 3.823 1.00 94.62 366 GLY A CA 1
ATOM 2886 C C . GLY A 1 366 ? 7.444 -17.934 5.069 1.00 94.62 366 GLY A C 1
ATOM 2887 O O . GLY A 1 366 ? 8.040 -16.855 5.040 1.00 94.62 366 GLY A O 1
ATOM 2888 N N . ALA A 1 367 ? 6.906 -18.429 6.183 1.00 94.81 367 ALA A N 1
ATOM 2889 C CA . ALA A 1 367 ? 7.051 -17.847 7.518 1.00 94.81 367 ALA A CA 1
ATOM 2890 C C . ALA A 1 367 ? 7.647 -18.884 8.483 1.00 94.81 367 ALA A C 1
ATOM 2892 O O . ALA A 1 367 ? 7.350 -20.072 8.375 1.00 94.81 367 ALA A O 1
ATOM 2893 N N . SER A 1 368 ? 8.511 -18.441 9.400 1.00 93.38 368 SER A N 1
ATOM 2894 C CA . SER A 1 368 ? 9.375 -19.325 10.200 1.00 93.38 368 SER A CA 1
ATOM 2895 C C . SER A 1 368 ? 8.747 -19.834 11.501 1.00 93.38 368 SER A C 1
ATOM 2897 O O . SER A 1 368 ? 9.019 -20.958 11.915 1.00 93.38 368 SER A O 1
ATOM 2899 N N . SER A 1 369 ? 7.937 -19.017 12.175 1.00 94.31 369 SER A N 1
ATOM 2900 C CA . SER A 1 369 ? 7.551 -19.256 13.570 1.00 94.31 369 SER A CA 1
ATOM 2901 C C . SER A 1 369 ? 6.226 -20.009 13.693 1.00 94.31 369 SER A C 1
ATOM 2903 O O . SER A 1 369 ? 5.170 -19.410 13.518 1.00 94.31 369 SER A O 1
ATOM 2905 N N . ALA A 1 370 ? 6.257 -21.282 14.103 1.00 94.69 370 ALA A N 1
ATOM 2906 C CA . ALA A 1 370 ? 5.048 -22.081 14.371 1.00 94.69 370 ALA A CA 1
ATOM 2907 C C . ALA A 1 370 ? 4.099 -21.415 15.387 1.00 94.69 370 ALA A C 1
ATOM 2909 O O . ALA A 1 370 ? 2.885 -21.429 15.220 1.00 94.69 370 ALA A O 1
ATOM 2910 N N . GLN A 1 371 ? 4.653 -20.743 16.399 1.00 93.56 371 GLN A N 1
ATOM 2911 C CA . GLN A 1 371 ? 3.866 -20.017 17.396 1.00 93.56 371 GLN A CA 1
ATOM 2912 C C . GLN A 1 371 ? 3.023 -18.877 16.790 1.00 93.56 371 GLN A C 1
ATOM 2914 O O . GLN A 1 371 ? 1.938 -18.590 17.288 1.00 93.56 371 GLN A O 1
ATOM 2919 N N . GLN A 1 372 ? 3.496 -18.243 15.710 1.00 94.69 372 GLN A N 1
ATOM 2920 C CA . GLN A 1 372 ? 2.734 -17.198 15.018 1.00 94.69 372 GLN A CA 1
ATOM 2921 C C . GLN A 1 372 ? 1.515 -17.776 14.290 1.00 94.69 372 GLN A C 1
ATOM 2923 O O . GLN A 1 372 ? 0.502 -17.093 14.212 1.00 94.69 372 GLN A O 1
ATOM 2928 N N . TYR A 1 373 ? 1.585 -19.028 13.820 1.00 94.50 373 TYR A N 1
ATOM 2929 C CA . TYR A 1 373 ? 0.422 -19.727 13.267 1.00 94.50 373 TYR A CA 1
ATOM 2930 C C . TYR A 1 373 ? -0.617 -20.001 14.353 1.00 94.50 373 TYR A C 1
ATOM 2932 O O . TYR A 1 373 ? -1.769 -19.629 14.176 1.00 94.50 373 TYR A O 1
ATOM 2940 N N . ALA A 1 374 ? -0.197 -20.553 15.498 1.00 94.25 374 ALA A N 1
ATOM 2941 C CA . ALA A 1 374 ? -1.104 -20.824 16.615 1.00 94.25 374 ALA A CA 1
ATOM 2942 C C . ALA A 1 374 ? -1.849 -19.557 17.073 1.00 94.25 374 ALA A C 1
ATOM 2944 O O . ALA A 1 374 ? -3.058 -19.577 17.253 1.00 94.25 374 ALA A O 1
ATOM 2945 N N . TRP A 1 375 ? -1.159 -18.415 17.174 1.00 91.06 375 TRP A N 1
ATOM 2946 C CA . TRP A 1 375 ? -1.826 -17.157 17.524 1.00 91.06 375 TRP A CA 1
ATOM 2947 C C . TRP A 1 375 ? -2.784 -16.633 16.475 1.00 91.06 375 TRP A C 1
ATOM 2949 O O . TRP A 1 375 ? -3.691 -15.896 16.835 1.00 91.06 375 TRP A O 1
ATOM 2959 N N . LEU A 1 376 ? -2.548 -16.930 15.199 1.00 91.12 376 LEU A N 1
ATOM 2960 C CA . LEU A 1 376 ? -3.466 -16.526 14.146 1.00 91.12 376 LEU A CA 1
ATOM 2961 C C . LEU A 1 376 ? -4.747 -17.367 14.176 1.00 91.12 376 LEU A C 1
ATOM 2963 O O . LEU A 1 376 ? -5.799 -16.843 13.845 1.00 91.12 376 LEU A O 1
ATOM 2967 N N . GLU A 1 377 ? -4.667 -18.637 14.582 1.00 90.44 377 GLU A N 1
ATOM 2968 C CA . GLU A 1 377 ? -5.842 -19.502 14.774 1.00 90.44 377 GLU A CA 1
ATOM 2969 C C . GLU A 1 377 ? -6.692 -19.090 15.990 1.00 90.44 377 GLU A C 1
ATOM 2971 O O . GLU A 1 377 ? -7.889 -19.365 16.025 1.00 90.44 377 GLU A O 1
ATOM 2976 N N . GLU A 1 378 ? -6.078 -18.439 16.981 1.00 87.12 378 GLU A N 1
ATOM 2977 C CA . GLU A 1 378 ? -6.736 -17.945 18.201 1.00 87.12 378 GLU A CA 1
ATOM 2978 C C . GLU A 1 378 ? -7.345 -16.536 18.063 1.00 87.12 378 GLU A C 1
ATOM 2980 O O . GLU A 1 378 ? -8.099 -16.122 18.949 1.00 87.12 378 GLU A O 1
ATOM 2985 N N . LEU A 1 379 ? -6.968 -15.784 17.020 1.00 77.62 379 LEU A N 1
ATOM 2986 C CA . LEU A 1 379 ? -7.352 -14.382 16.793 1.00 77.62 379 LEU A CA 1
ATOM 2987 C C . LEU A 1 379 ? -8.695 -14.274 16.067 1.00 77.62 379 LEU A C 1
ATOM 2989 O O . LEU A 1 379 ? -9.486 -13.387 16.465 1.00 77.62 379 LEU A O 1
#

Organism: NCBI:txid1890683

Radius of gyration: 26.41 Å; chains: 1; bounding box: 68×58×81 Å

pLDDT: mean 81.42, std 23.33, range [22.58, 98.75]

InterPro domains:
  IPR000602 Glycoside hydrolase family 38, N-terminal domain [PF01074] (323-378)
  IPR011330 Glycoside hydrolase/deacetylase, beta/alpha-barrel [SSF88713] (320-378)
  IPR027291 Glycoside hydrolase 38, N-terminal domain superfamily [G3DSA:3.20.110.10] (318-379)
  IPR054723 Alpha-mannosidase Ams1-like, N-terminal [PF22907] (79-234)

Secondary structure (DSSP, 8-state):
------PPPPPPP------------------PPPTT-------TT-----SS--STTGGGSGGGGSEEEEE-STTTEEEEEEE-STT----HHHHHHHHTSTT-EEE-TT-EE-STT-EEEEEEEEEPPHHHHHT-SPEEEEEE-SSEEEEE-TTS-EEEEEE-SPPPPTTSPTT-----B-EEEPPHHHHHHTEEEEEEEEESSBTTB-BGGG-TTSPBPTT--EE--EEEEEEE-HHHHHHHHHHHHHHHHHTSTTGGG-HHHHHHHHHHHHHHHH----TTHHHHSHHHHHHHHHHHHHHHHH--GGG---SPPPTT------EE----SSSSS-HHHHHHHHHHHHHHHHHHHHH-TT--EE---HHHHHHHH--